Protein AF-A0A0G1ECP3-F1 (afdb_monomer)

Solvent-accessible surface area (backbone atoms only — not comparable to full-atom values): 27619 Å² total; per-residue (Å²): 133,79,74,69,61,56,57,55,52,53,52,50,50,53,50,51,55,64,58,60,72,73,67,84,73,72,48,69,74,70,59,78,80,74,74,51,58,42,40,54,83,75,67,46,62,93,82,59,77,76,83,78,71,95,60,102,72,88,85,61,36,39,52,65,46,64,81,80,76,75,102,64,60,33,37,29,46,18,70,40,50,60,90,58,44,34,32,48,34,27,2,63,62,34,63,26,44,37,37,25,29,86,49,4,20,53,21,45,73,93,49,89,55,92,64,95,12,55,30,35,26,0,19,58,51,3,36,8,37,40,40,24,29,38,69,3,29,36,15,41,35,35,22,45,27,25,2,29,47,65,95,87,59,95,42,55,9,32,10,40,38,40,25,28,64,56,1,36,42,34,43,18,57,37,57,26,34,25,2,65,50,17,43,7,40,38,40,31,38,35,11,38,41,40,36,63,37,47,55,84,45,69,27,92,41,14,36,40,38,35,33,44,75,24,43,40,37,33,45,38,91,42,58,70,61,52,51,53,34,38,76,70,63,30,44,34,45,86,42,93,57,23,47,76,44,79,45,76,39,81,92,79,38,29,21,36,42,28,28,44,61,70,60,92,70,71,56,100,62,20,63,68,67,50,76,50,73,54,73,62,21,49,50,39,40,51,49,40,74,71,62,36,87,45,92,86,45,92,85,34,40,69,57,41,63,58,50,62,63,51,53,78,59,78,49,69,37,50,29,65,38,83,73,88,51,67,69,58,52,48,51,51,53,50,50,48,54,45,61,76,72,56,77,82,39,34,29,35,37,41,28,12,38,63,52,48,58,52,37,69,68,56,47,50,74,75,38,51,92,45,41,59,43,79,58,27,36,73,75,35,31,38,12,36,50,39,28,44,50,78,71,44,74,56,62,96,57,71,29,42,34,35,38,37,42,63,32,68,35,40,61,62,44,66,92,95,58,85,58,56,37,64,47,43,12,50,9,52,43,45,44,51,43,54,46,43,73,73,31,76,79,35,28,36,39,39,41,44,39,68,67,41,50,50,52,86,46,72,58,35,54,38,32,49,49,14,32,58,57,33,41,71,74,40,71,80,79,47,29,34,65,46,79,63,56,72,80,62,36,47,100,84,56,32,44,45,55,87,28,19,68,79,24,64,44,56,40,62,61,29,43,44,54,52,52,62,70,46,41,67,57,51,35,53,70,70,74,98

Mean predicted aligned error: 19.47 Å

pLDDT: mean 76.32, std 21.5, range [23.5, 98.88]

Foldseek 3Di:
DPPPVVVVVVVCVVVVVVVVVPDLPAPADDQQVNPLEDACPRNNPPPDDPDDDDDPDDDAHEHAFDDPDDDDAREFQYEDELVRQQEYAFFALEHHEHEQDNQGERYDAPDDNPDDYEYHFFEQQTHGEYEFEANGEYHEYAEYEAQHYDPPDQGATGGEYEFYHAGEYEYHAAEYEAQQRYAGEYEYYLYEYEYEYHHYYAHPNAAYEAFANYKYKYAAPCVVVVVVCVVVVRYDYPDPQWDWDWDQDPVRRIIIIHRHGPCPDADPQPQVSRNDNDVVSVVSVVVCVVVFDDLVDPCRDPLCVLLVVLPQPPDQLRDADADPDPVRVVVLVVLQVCLVPDDAQAEEEAEEPQQVVQPPVLCCVQPVVRNYYGNYYHLDGLNPSLNSLVVDSCPPHAYLEYEYAYHLCQLVDPPPHHDALLSSLSSLSNSVVSCCVRHVNYAYEYEQHEFFDFADDPSRVSSNSSLVSNQVSAPVPRYHYDYLNVLQADPRRGGDCVQVVRRHHGDNVVSNSVSVVCRVVCCVSSPD

Nearest PDB structures (foldseek):
  3dt9-assembly1_A  TM=9.115E-01  e=1.551E-16  Bos taurus
  1wab-assembly1_A  TM=9.127E-01  e=2.009E-16  Bos taurus
  1bwq-assembly1_A-2  TM=9.130E-01  e=4.365E-16  Bos taurus
  1bwr-assembly1_A-2  TM=9.090E-01  e=8.553E-16  Bos taurus
  1vyh-assembly1_A  TM=8.975E-01  e=3.835E-15  Homo sapiens

Radius of gyration: 34.39 Å; Cα contacts (8 Å, |Δi|>4): 1183; chains: 1; bounding box: 50×47×122 Å

Secondary structure (DSSP, 8-state):
--SSHHHHHHHHHHHHHHHHTT----EEPPPTTSSSEE-TTTT--TTS-------SS---EEEEE--SSSSPPEEE-SEE-TTT---EEESSSSEEEEEE-TT-EES-TTS---S--EEEES-TT-EEEEEEETT-EE---SEEEES---TT-----EEEEEEETT-EEEE-SS-EEESSSSEEEEEEES-EEEE-SS-EEE-TTEEEEEPTT-EEEEEB--HHHHHHHHHTTSEEES-SSEEEEEEEETTTTEEEEEEEE--SS--TT-TT-SS--SHHHHHHHHHHHTT---SS-TT--HHHHHHHHS-TTSSGGGS------HHHHHHHHHHHHHHTT-S---EEEEESHHHHT--HHHHHHHHGGG-EEEEE-TT--HHHHHHHIIIIITTT---SEEEEE--HHHHSPSTT----HHHHHHHHHHHHHHHHHH-TT-EEEEEPPPP-SSS--HHHHHHHHHHHHHGGG--SSSEEEE--GGGTB-TTSPBPTTT-TTSSS--HHHHHHHHHHHHHHHHHHHT-

Structure (mmCIF, N/CA/C/O backbone):
data_AF-A0A0G1ECP3-F1
#
_entry.id   AF-A0A0G1ECP3-F1
#
loop_
_atom_site.group_PDB
_atom_site.id
_atom_site.type_symbol
_atom_site.label_atom_id
_atom_site.label_alt_id
_atom_site.label_comp_id
_atom_site.label_asym_id
_atom_site.label_entity_id
_atom_site.label_seq_id
_atom_site.pdbx_PDB_ins_code
_atom_site.Cartn_x
_atom_site.Cartn_y
_atom_site.Cartn_z
_atom_site.occupancy
_atom_site.B_iso_or_equiv
_atom_site.auth_seq_id
_atom_site.auth_comp_id
_atom_site.auth_asym_id
_atom_site.auth_atom_id
_atom_site.pdbx_PDB_model_num
ATOM 1 N N . MET A 1 1 ? 26.517 -30.251 85.532 1.00 48.03 1 MET A N 1
ATOM 2 C CA . MET A 1 1 ? 27.122 -30.048 84.194 1.00 48.03 1 MET A CA 1
ATOM 3 C C . MET A 1 1 ? 26.140 -29.618 83.089 1.00 48.03 1 MET A C 1
ATOM 5 O O . MET A 1 1 ? 26.610 -29.327 82.005 1.00 48.03 1 MET A O 1
ATOM 9 N N . CYS A 1 2 ? 24.826 -29.457 83.334 1.00 38.34 2 CYS A N 1
ATOM 10 C CA . CYS A 1 2 ? 23.851 -29.114 82.273 1.00 38.34 2 CYS A CA 1
ATOM 11 C C . CYS A 1 2 ? 23.411 -27.627 82.196 1.00 38.34 2 CYS A C 1
ATOM 13 O O . CYS A 1 2 ? 22.620 -27.275 81.336 1.00 38.34 2 CYS A O 1
ATOM 15 N N . LYS A 1 3 ? 23.910 -26.727 83.065 1.00 37.00 3 LYS A N 1
ATOM 16 C CA . LYS A 1 3 ? 23.491 -25.301 83.083 1.00 37.00 3 LYS A CA 1
ATOM 17 C C . LYS A 1 3 ? 24.495 -24.296 82.492 1.00 37.00 3 LYS A C 1
ATOM 19 O O . LYS A 1 3 ? 24.108 -23.167 82.229 1.00 37.00 3 LYS A O 1
ATOM 24 N N . LYS A 1 4 ? 25.754 -24.682 82.236 1.00 35.72 4 LYS A N 1
ATOM 25 C CA . LYS A 1 4 ? 26.746 -23.800 81.575 1.00 35.72 4 LYS A CA 1
ATOM 26 C C . LYS A 1 4 ? 26.757 -23.925 80.044 1.00 35.72 4 LYS A C 1
ATOM 28 O O . LYS A 1 4 ? 27.190 -22.996 79.377 1.00 35.72 4 LYS A O 1
ATOM 33 N N . THR A 1 5 ? 26.213 -25.008 79.488 1.00 40.56 5 THR A N 1
ATOM 34 C CA . THR A 1 5 ? 26.180 -25.252 78.034 1.00 40.56 5 THR A CA 1
ATOM 35 C C . THR A 1 5 ? 25.040 -24.501 77.328 1.00 40.56 5 THR A C 1
ATOM 37 O O . THR A 1 5 ? 25.206 -24.078 76.191 1.00 40.56 5 THR A O 1
ATOM 40 N N . MET A 1 6 ? 23.919 -24.233 78.015 1.00 37.25 6 MET A N 1
ATOM 41 C CA . MET A 1 6 ? 22.784 -23.489 77.435 1.00 37.25 6 MET A CA 1
ATOM 42 C C . MET A 1 6 ? 23.042 -21.983 77.273 1.00 37.25 6 MET A C 1
ATOM 44 O O . MET A 1 6 ? 22.552 -21.390 76.318 1.00 37.25 6 MET A O 1
ATOM 48 N N . LEU A 1 7 ? 23.824 -21.350 78.158 1.00 39.03 7 LEU A N 1
ATOM 49 C CA . LEU A 1 7 ? 24.053 -19.900 78.074 1.00 39.03 7 LEU A CA 1
ATOM 50 C C . LEU A 1 7 ? 25.027 -19.524 76.942 1.00 39.03 7 LEU A C 1
ATOM 52 O O . LEU A 1 7 ? 24.858 -18.487 76.309 1.00 39.03 7 LEU A O 1
ATOM 56 N N . VAL A 1 8 ? 26.012 -20.385 76.657 1.00 44.44 8 VAL A N 1
ATOM 57 C CA . VAL A 1 8 ? 26.975 -20.178 75.561 1.00 44.44 8 VAL A CA 1
ATOM 58 C C . VAL A 1 8 ? 26.318 -20.435 74.201 1.00 44.44 8 VAL A C 1
ATOM 60 O O . VAL A 1 8 ? 26.568 -19.681 73.267 1.00 44.44 8 VAL A O 1
ATOM 63 N N . MET A 1 9 ? 25.407 -21.411 74.094 1.00 39.50 9 MET A N 1
ATOM 64 C CA . MET A 1 9 ? 24.638 -21.615 72.860 1.00 39.50 9 MET A CA 1
ATOM 65 C C . MET A 1 9 ? 23.650 -20.475 72.586 1.00 39.50 9 MET A C 1
ATOM 67 O O . MET A 1 9 ? 23.574 -20.030 71.447 1.00 39.50 9 MET A O 1
ATOM 71 N N . CYS A 1 10 ? 22.964 -19.922 73.594 1.00 36.03 10 CYS A N 1
ATOM 72 C CA . CYS A 1 10 ? 22.077 -18.775 73.363 1.00 36.03 10 CYS A CA 1
ATOM 73 C C . CYS A 1 10 ? 22.840 -17.495 72.983 1.00 36.03 10 CYS A C 1
ATOM 75 O O . CYS A 1 10 ? 22.370 -16.761 72.120 1.00 36.03 10 CYS A O 1
ATOM 77 N N . LEU A 1 11 ? 24.023 -17.230 73.557 1.00 37.81 11 LEU A N 1
ATOM 78 C CA . LEU A 1 11 ? 24.812 -16.050 73.179 1.00 37.81 11 LEU A CA 1
ATOM 79 C C . LEU A 1 11 ? 25.410 -16.186 71.768 1.00 37.81 11 LEU A C 1
ATOM 81 O O . LEU A 1 11 ? 25.411 -15.214 71.023 1.00 37.81 11 LEU A O 1
ATOM 85 N N . VAL A 1 12 ? 25.861 -17.386 71.374 1.00 43.19 12 VAL A N 1
ATOM 86 C CA . VAL A 1 12 ? 26.369 -17.663 70.015 1.00 43.19 12 VAL A CA 1
ATOM 87 C C . VAL A 1 12 ? 25.242 -17.632 68.984 1.00 43.19 12 VAL A C 1
ATOM 89 O O . VAL A 1 12 ? 25.442 -17.094 67.902 1.00 43.19 12 VAL A O 1
ATOM 92 N N . VAL A 1 13 ? 24.042 -18.117 69.316 1.00 39.56 13 VAL A N 1
ATOM 93 C CA . VAL A 1 13 ? 22.876 -18.019 68.426 1.00 39.56 13 VAL A CA 1
ATOM 94 C C . VAL A 1 13 ? 22.438 -16.560 68.270 1.00 39.56 13 VAL A C 1
ATOM 96 O O . VAL A 1 13 ? 22.272 -16.117 67.139 1.00 39.56 13 VAL A O 1
ATOM 99 N N . VAL A 1 14 ? 22.373 -15.773 69.351 1.00 37.38 14 VAL A N 1
ATOM 100 C CA . VAL A 1 14 ? 21.998 -14.347 69.282 1.00 37.38 14 VAL A CA 1
ATOM 101 C C . VAL A 1 14 ? 23.071 -13.493 68.588 1.00 37.38 14 VAL A C 1
ATOM 103 O O . VAL A 1 14 ? 22.713 -12.634 67.789 1.00 37.38 14 VAL A O 1
ATOM 106 N N . LEU A 1 15 ? 24.372 -13.755 68.782 1.00 34.72 15 LEU A N 1
ATOM 107 C CA . LEU A 1 15 ? 25.438 -13.094 68.008 1.00 34.72 15 LEU A CA 1
ATOM 108 C C . LEU A 1 15 ? 25.493 -13.569 66.548 1.00 34.72 15 LEU A C 1
ATOM 110 O O . LEU A 1 15 ? 25.754 -12.754 65.672 1.00 34.72 15 LEU A O 1
ATOM 114 N N . SER A 1 16 ? 25.183 -14.838 66.252 1.00 34.75 16 SER A N 1
ATOM 115 C CA . SER A 1 16 ? 25.083 -15.328 64.867 1.00 34.75 16 SER A CA 1
ATOM 116 C C . SER A 1 16 ? 23.862 -14.767 64.136 1.00 34.75 16 SER A C 1
ATOM 118 O O . SER A 1 16 ? 23.936 -14.522 62.939 1.00 34.75 16 SER A O 1
ATOM 120 N N . MET A 1 17 ? 22.764 -14.496 64.849 1.00 30.45 17 MET A N 1
ATOM 121 C CA . MET A 1 17 ? 21.578 -13.829 64.307 1.00 30.45 17 MET A CA 1
ATOM 122 C C . MET A 1 17 ? 21.799 -12.316 64.159 1.00 30.45 17 MET A C 1
ATOM 124 O O . MET A 1 17 ? 21.367 -11.739 63.167 1.00 30.45 17 MET A O 1
ATOM 128 N N . ALA A 1 18 ? 22.542 -11.681 65.074 1.00 29.11 18 ALA A N 1
ATOM 129 C CA . ALA A 1 18 ? 22.909 -10.266 64.973 1.00 29.11 18 ALA A CA 1
ATOM 130 C C . ALA A 1 18 ? 24.008 -9.989 63.924 1.00 29.11 18 ALA A C 1
ATOM 132 O O . ALA A 1 18 ? 24.033 -8.903 63.355 1.00 29.11 18 ALA A O 1
ATOM 133 N N . MET A 1 19 ? 24.883 -10.960 63.621 1.00 29.36 19 MET A N 1
ATOM 134 C CA . MET A 1 19 ? 25.907 -10.855 62.564 1.00 29.36 19 MET A CA 1
ATOM 135 C C . MET A 1 19 ? 25.455 -11.403 61.199 1.00 29.36 19 MET A C 1
ATOM 137 O O . MET A 1 19 ? 26.071 -11.083 60.189 1.00 29.36 19 MET A O 1
ATOM 141 N N . LYS A 1 20 ? 24.367 -12.185 61.118 1.00 27.64 20 LYS A N 1
ATOM 142 C CA . LYS A 1 20 ? 23.758 -12.580 59.829 1.00 27.64 20 LYS A CA 1
ATOM 143 C C . LYS A 1 20 ? 22.797 -11.539 59.253 1.00 27.64 20 LYS A C 1
ATOM 145 O O . LYS A 1 20 ? 22.443 -11.629 58.085 1.00 27.64 20 LYS A O 1
ATOM 150 N N . ALA A 1 21 ? 22.439 -10.517 60.026 1.00 26.67 21 ALA A N 1
ATOM 151 C CA . ALA A 1 21 ? 21.704 -9.359 59.525 1.00 26.67 21 ALA A CA 1
ATOM 152 C C . ALA A 1 21 ? 22.582 -8.364 58.730 1.00 26.67 21 ALA A C 1
ATOM 154 O O . ALA A 1 21 ? 22.066 -7.350 58.271 1.00 26.67 21 ALA A O 1
ATOM 155 N N . SER A 1 22 ? 23.888 -8.617 58.552 1.00 27.53 22 SER A N 1
ATOM 156 C CA . SER A 1 22 ? 24.809 -7.642 57.943 1.00 27.53 22 SER A CA 1
ATOM 157 C C . SER A 1 22 ? 25.403 -8.031 56.586 1.00 27.53 22 SER A C 1
ATOM 159 O O . SER A 1 22 ? 26.371 -7.406 56.164 1.00 27.53 22 SER A O 1
ATOM 161 N N . ALA A 1 23 ? 24.857 -9.022 55.876 1.00 29.08 23 ALA A N 1
ATOM 162 C CA . ALA A 1 23 ? 25.291 -9.315 54.506 1.00 29.08 23 ALA A CA 1
ATOM 163 C C . ALA A 1 23 ? 24.188 -9.991 53.674 1.00 29.08 23 ALA A C 1
ATOM 165 O O . ALA A 1 23 ? 24.367 -11.094 53.168 1.00 29.08 23 ALA A O 1
ATOM 166 N N . ILE A 1 24 ? 23.039 -9.326 53.507 1.00 28.61 24 ILE A N 1
ATOM 167 C CA . ILE A 1 24 ? 22.200 -9.585 52.329 1.00 28.61 24 ILE A CA 1
ATOM 168 C C . ILE A 1 24 ? 22.943 -8.928 51.166 1.00 28.61 24 ILE A C 1
ATOM 170 O O . ILE A 1 24 ? 22.786 -7.739 50.899 1.00 28.61 24 ILE A O 1
ATOM 17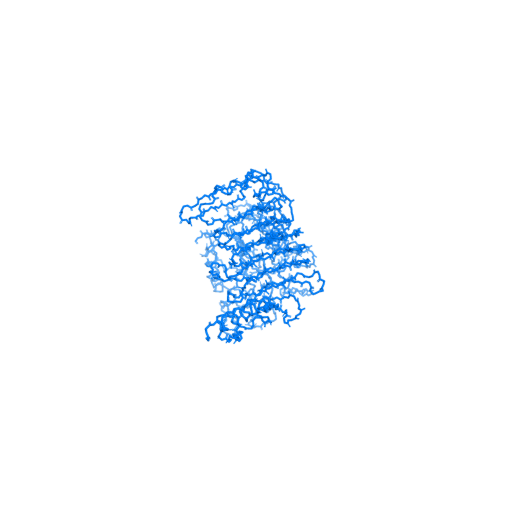4 N N . GLY A 1 25 ? 23.860 -9.674 50.553 1.00 27.41 25 GLY A N 1
ATOM 175 C CA . GLY A 1 25 ? 24.502 -9.249 49.320 1.00 27.41 25 GLY A CA 1
ATOM 176 C C . GLY A 1 25 ? 23.459 -9.257 48.210 1.00 27.41 25 GLY A C 1
ATOM 177 O O . GLY A 1 25 ? 23.246 -10.291 47.587 1.00 27.41 25 GLY A O 1
ATOM 178 N N . CYS A 1 26 ? 22.788 -8.125 47.981 1.00 30.33 26 CYS A N 1
ATOM 179 C CA . CYS A 1 26 ? 22.152 -7.875 46.693 1.00 30.33 26 CYS A CA 1
ATOM 180 C C . CYS A 1 26 ? 23.258 -7.944 45.639 1.00 30.33 26 CYS A C 1
ATOM 182 O O . CYS A 1 26 ? 24.190 -7.135 45.669 1.00 30.33 26 CYS A O 1
ATOM 184 N N . TRP A 1 27 ? 23.184 -8.918 44.737 1.00 32.00 27 TRP A N 1
ATOM 185 C CA . TRP A 1 27 ? 24.049 -8.935 43.567 1.00 32.00 27 TRP A CA 1
ATOM 186 C C . TRP A 1 27 ? 23.529 -7.862 42.613 1.00 32.00 27 TRP A C 1
ATOM 188 O O . TRP A 1 27 ? 22.550 -8.068 41.903 1.00 32.00 27 TRP A O 1
ATOM 198 N N . TRP A 1 28 ? 24.144 -6.681 42.665 1.00 37.69 28 TRP A N 1
ATOM 199 C CA . TRP A 1 28 ? 23.960 -5.648 41.654 1.00 37.69 28 TRP A CA 1
ATOM 200 C C . TRP A 1 28 ? 24.704 -6.119 40.410 1.00 37.69 28 TRP A C 1
ATOM 202 O O . TRP A 1 28 ? 25.935 -6.177 40.414 1.00 37.69 28 TRP A O 1
ATOM 212 N N . PHE A 1 29 ? 23.980 -6.496 39.362 1.00 41.34 29 PHE A N 1
ATOM 213 C CA . PHE A 1 29 ? 24.621 -6.771 38.085 1.00 41.34 29 PHE A CA 1
ATOM 214 C C . PHE A 1 29 ? 25.027 -5.434 37.463 1.00 41.34 29 PHE A C 1
ATOM 216 O O . PHE A 1 29 ? 24.197 -4.566 37.200 1.00 41.34 29 PHE A O 1
ATOM 223 N N . THR A 1 30 ? 26.326 -5.252 37.260 1.00 44.16 30 THR A N 1
ATOM 224 C CA . THR A 1 30 ? 26.862 -4.174 36.432 1.00 44.16 30 THR A CA 1
ATOM 225 C C . THR A 1 30 ? 26.739 -4.601 34.976 1.00 44.16 30 THR A C 1
ATOM 227 O O . THR A 1 30 ? 27.222 -5.680 34.635 1.00 44.16 30 THR A O 1
ATOM 230 N N . ASN A 1 31 ? 26.110 -3.776 34.135 1.00 49.12 31 ASN A N 1
ATOM 231 C CA . ASN A 1 31 ? 26.060 -3.994 32.689 1.00 49.12 31 ASN A CA 1
ATOM 232 C C . ASN A 1 31 ? 27.484 -4.280 32.170 1.00 49.12 31 ASN A C 1
ATOM 234 O O . ASN A 1 31 ? 28.387 -3.462 32.362 1.00 49.12 31 ASN A O 1
ATOM 238 N N . ALA A 1 32 ? 27.676 -5.447 31.549 1.00 45.53 32 ALA A N 1
ATOM 239 C CA . ALA A 1 32 ? 28.990 -5.930 31.131 1.00 45.53 32 ALA A CA 1
ATOM 240 C C . ALA A 1 32 ? 29.595 -5.085 29.994 1.00 45.53 32 ALA A C 1
ATOM 242 O O . ALA A 1 32 ? 30.818 -4.995 29.880 1.00 45.53 32 ALA A O 1
ATOM 243 N N . GLY A 1 33 ? 28.747 -4.442 29.185 1.00 47.59 33 GLY A N 1
ATOM 244 C CA . GLY A 1 33 ? 29.122 -3.510 28.120 1.00 47.59 33 GLY A CA 1
ATOM 245 C C . GLY A 1 33 ? 29.293 -2.053 28.568 1.00 47.59 33 GLY A C 1
ATOM 246 O O . GLY A 1 33 ? 29.867 -1.256 27.830 1.00 47.59 33 GLY A O 1
ATOM 247 N N . GLY A 1 34 ? 28.827 -1.684 29.767 1.00 54.47 34 GLY A N 1
ATOM 248 C CA . GLY A 1 34 ? 28.850 -0.306 30.273 1.00 54.47 34 GLY A CA 1
ATOM 249 C C . GLY A 1 34 ? 27.957 0.681 29.502 1.00 54.47 34 GLY A C 1
ATOM 250 O O . GLY A 1 34 ? 28.054 1.884 29.733 1.00 54.47 34 GLY A O 1
ATOM 251 N N . ASP A 1 35 ? 27.095 0.193 28.606 1.00 59.12 35 ASP A N 1
ATOM 252 C CA . ASP A 1 35 ? 26.289 0.980 27.658 1.00 59.12 35 ASP A CA 1
ATOM 253 C C . ASP A 1 35 ? 24.825 1.175 28.091 1.00 59.12 35 ASP A C 1
ATOM 255 O O . ASP A 1 35 ? 24.022 1.729 27.347 1.00 59.12 35 ASP A O 1
ATOM 259 N N . GLN A 1 36 ? 24.476 0.716 29.296 1.00 63.66 36 GLN A N 1
ATOM 260 C CA . GLN A 1 36 ? 23.121 0.746 29.861 1.00 63.66 36 GLN A CA 1
ATOM 261 C C . GLN A 1 36 ? 22.063 -0.047 29.058 1.00 63.66 36 GLN A C 1
ATOM 263 O O . GLN A 1 36 ? 20.878 0.034 29.377 1.00 63.66 36 GLN A O 1
ATOM 268 N N . ARG A 1 37 ? 22.472 -0.893 28.100 1.00 68.44 37 ARG A N 1
ATOM 269 C CA . ARG A 1 37 ? 21.604 -1.809 27.348 1.00 68.44 37 ARG A CA 1
ATOM 270 C C . ARG A 1 37 ? 21.774 -3.268 27.776 1.00 68.44 37 ARG A C 1
ATOM 272 O O . ARG A 1 37 ? 22.887 -3.755 27.939 1.00 68.44 37 ARG A O 1
ATOM 279 N N . TRP A 1 38 ? 20.663 -3.981 27.935 1.00 66.25 38 TRP A N 1
ATOM 280 C CA . TRP A 1 38 ? 20.609 -5.373 28.384 1.00 66.25 38 TRP A CA 1
ATOM 281 C C . TRP A 1 38 ? 20.080 -6.294 27.282 1.00 66.25 38 TRP A C 1
ATOM 283 O O . TRP A 1 38 ? 18.915 -6.694 27.309 1.00 66.25 38 TRP A O 1
ATOM 293 N N . ASP A 1 39 ? 20.961 -6.651 26.342 1.00 66.69 39 ASP A N 1
ATOM 294 C CA . ASP A 1 39 ? 20.672 -7.592 25.253 1.00 66.69 39 ASP A CA 1
ATOM 295 C C . ASP A 1 39 ? 21.109 -9.045 25.555 1.00 66.69 39 ASP A C 1
ATOM 297 O O . ASP A 1 39 ? 21.894 -9.320 26.470 1.00 66.69 39 ASP A O 1
ATOM 301 N N . ASN A 1 40 ? 20.608 -9.993 24.754 1.00 56.41 40 ASN A N 1
ATOM 302 C CA . ASN A 1 40 ? 20.911 -11.428 24.868 1.00 56.41 40 ASN A CA 1
ATOM 303 C C . ASN A 1 40 ? 22.360 -11.809 24.489 1.00 56.41 40 ASN A C 1
ATOM 305 O O . ASN A 1 40 ? 22.769 -12.940 24.736 1.00 56.41 40 ASN A O 1
ATOM 309 N N . LEU A 1 41 ? 23.116 -10.931 23.825 1.00 51.91 41 LEU A N 1
ATOM 310 C CA . LEU A 1 41 ? 24.423 -11.253 23.236 1.00 51.91 41 LEU A CA 1
ATOM 311 C C . LEU A 1 41 ? 25.584 -10.905 24.171 1.00 51.91 41 LEU A C 1
ATOM 313 O O . LEU A 1 41 ? 26.605 -11.591 24.154 1.00 51.91 41 LEU A O 1
ATOM 317 N N . VAL A 1 42 ? 25.431 -9.851 24.971 1.00 52.75 42 VAL A N 1
ATOM 318 C CA . VAL A 1 42 ? 26.504 -9.271 25.787 1.00 52.75 42 VAL A CA 1
ATOM 319 C C . VAL A 1 42 ? 26.283 -9.521 27.276 1.00 52.75 42 VAL A C 1
ATOM 321 O O . VAL A 1 42 ? 27.244 -9.783 27.996 1.00 52.75 42 VAL A O 1
ATOM 324 N N . ASN A 1 43 ? 25.033 -9.481 27.747 1.00 50.75 43 ASN A N 1
ATOM 325 C CA . ASN A 1 43 ? 24.736 -9.550 29.183 1.00 50.75 43 ASN A CA 1
ATOM 326 C C . ASN A 1 43 ? 24.194 -10.911 29.645 1.00 50.75 43 ASN A C 1
ATOM 328 O O . ASN A 1 43 ? 24.250 -11.209 30.836 1.00 50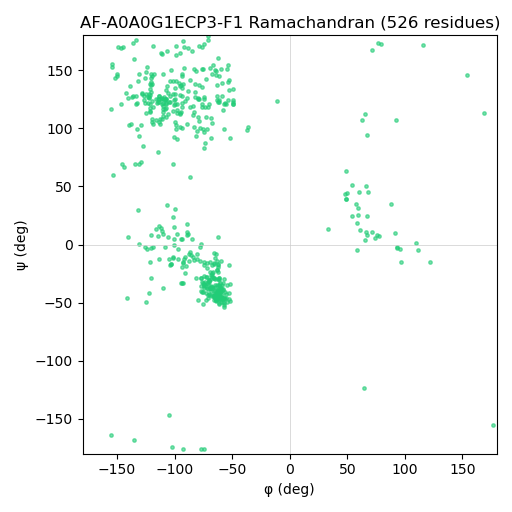.75 43 ASN A O 1
ATOM 332 N N . TRP A 1 44 ? 23.711 -11.752 28.723 1.00 54.31 44 TRP A N 1
ATOM 333 C CA . TRP A 1 44 ? 22.998 -12.993 29.049 1.00 54.31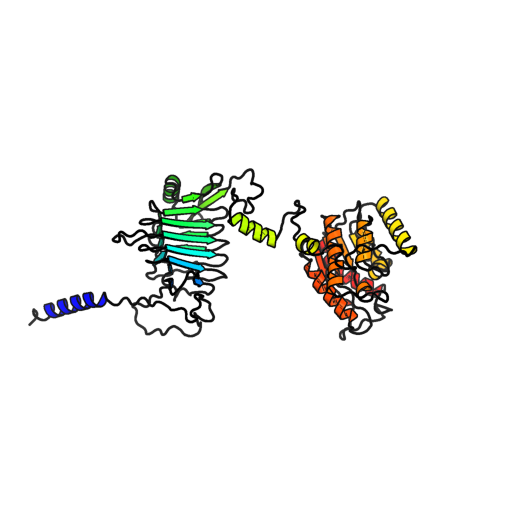 44 TRP A CA 1
ATOM 334 C C . TRP A 1 44 ? 23.494 -14.174 28.195 1.00 54.31 44 TRP A C 1
ATOM 336 O O . TRP A 1 44 ? 22.797 -14.671 27.312 1.00 54.31 44 TRP A O 1
ATOM 346 N N . VAL A 1 45 ? 24.732 -14.632 28.428 1.00 44.25 45 VAL A N 1
ATOM 347 C CA . VAL A 1 45 ? 25.310 -15.780 27.703 1.00 44.25 45 VAL A CA 1
ATOM 348 C C . VAL A 1 45 ? 24.573 -17.072 28.084 1.00 44.25 45 VAL A C 1
ATOM 350 O O . VAL A 1 45 ? 24.793 -17.648 29.143 1.00 44.25 45 VAL A O 1
ATOM 353 N N . SER A 1 46 ? 23.720 -17.548 27.178 1.00 42.66 46 SER A N 1
ATOM 354 C CA . SER A 1 46 ? 22.826 -18.715 27.326 1.00 42.66 46 SER A CA 1
ATOM 355 C C . SER A 1 46 ? 23.481 -20.096 27.553 1.00 42.66 46 SER A C 1
ATOM 357 O O . SER A 1 46 ? 22.774 -21.104 27.556 1.00 42.66 46 SER A O 1
ATOM 359 N N . THR A 1 47 ? 24.802 -20.196 27.742 1.00 33.84 47 THR A N 1
ATOM 360 C CA . THR A 1 47 ? 25.515 -21.491 27.839 1.00 33.84 47 THR A CA 1
ATOM 361 C C . THR A 1 47 ? 26.364 -21.689 29.090 1.00 33.84 47 THR A C 1
ATOM 363 O O . THR A 1 47 ? 26.911 -22.776 29.270 1.00 33.84 47 THR A O 1
ATOM 366 N N . GLU A 1 48 ? 26.451 -20.706 29.982 1.00 31.70 48 GLU A N 1
ATOM 367 C CA . GLU A 1 48 ? 26.977 -20.929 31.328 1.00 31.70 48 GLU A CA 1
ATOM 368 C C . GLU A 1 48 ? 25.830 -20.753 32.314 1.00 31.70 48 GLU A C 1
ATOM 370 O O . GLU A 1 48 ? 25.366 -19.641 32.550 1.00 31.70 48 GLU A O 1
ATOM 375 N N . SER A 1 49 ? 25.357 -21.856 32.906 1.00 29.80 49 SER A N 1
ATOM 376 C CA . SER A 1 49 ? 24.634 -21.754 34.171 1.00 29.80 49 SER A CA 1
ATOM 377 C C . SER A 1 49 ? 25.487 -20.881 35.097 1.00 29.80 49 SER A C 1
ATOM 379 O O . SER A 1 49 ? 26.645 -21.251 35.329 1.00 29.80 49 SER A O 1
ATOM 381 N N . PRO A 1 50 ? 24.980 -19.753 35.629 1.00 29.33 50 PRO A N 1
ATOM 382 C CA . PRO A 1 50 ? 25.726 -19.001 36.624 1.00 29.33 50 PRO A CA 1
ATOM 383 C C . PRO A 1 50 ? 26.018 -19.985 37.751 1.00 29.33 50 PRO A C 1
ATOM 385 O O . PRO A 1 50 ? 25.090 -20.629 38.234 1.00 29.33 50 PRO A O 1
ATOM 388 N N . ILE A 1 51 ? 27.302 -20.192 38.055 1.00 27.73 51 ILE A N 1
ATOM 389 C CA . ILE A 1 51 ? 27.828 -21.277 38.894 1.00 27.73 51 ILE A CA 1
ATOM 390 C C . ILE A 1 51 ? 26.875 -21.571 40.060 1.00 27.73 51 ILE A C 1
ATOM 392 O O . ILE A 1 51 ? 26.881 -20.901 41.091 1.00 27.73 51 ILE A O 1
ATOM 396 N N . THR A 1 52 ? 26.045 -22.599 39.889 1.00 28.28 52 THR A N 1
ATOM 397 C CA . THR A 1 52 ? 25.223 -23.149 40.955 1.00 28.28 52 THR A CA 1
ATOM 398 C C . THR A 1 52 ? 26.157 -23.962 41.836 1.00 28.28 52 THR A C 1
ATOM 400 O O . THR A 1 52 ? 26.491 -25.101 41.502 1.00 28.28 52 THR A O 1
ATOM 403 N N . LEU A 1 53 ? 26.598 -23.402 42.961 1.00 23.50 53 LEU A N 1
ATOM 404 C CA . LEU A 1 53 ? 26.964 -24.244 44.095 1.00 23.50 53 LEU A CA 1
ATOM 405 C C . LEU A 1 53 ? 25.676 -24.601 44.849 1.00 23.50 53 LEU A C 1
ATOM 407 O O . LEU A 1 53 ? 24.856 -23.720 45.110 1.00 23.50 53 LEU A O 1
ATOM 411 N N . PRO A 1 54 ? 25.451 -25.885 45.174 1.00 27.30 54 PRO A N 1
ATOM 412 C CA . PRO A 1 54 ? 24.195 -26.332 45.738 1.00 27.30 54 PRO A CA 1
ATOM 413 C C . PRO A 1 54 ? 24.149 -25.972 47.222 1.00 27.30 54 PRO A C 1
ATOM 415 O O . PRO A 1 54 ? 24.681 -26.681 48.072 1.00 27.30 54 PRO A O 1
ATOM 418 N N . SER A 1 55 ? 23.450 -24.897 47.551 1.00 25.64 55 SER A N 1
ATOM 419 C CA . SER A 1 55 ? 22.773 -24.799 48.837 1.00 25.64 55 SER A CA 1
ATOM 420 C C . SER A 1 55 ? 21.503 -23.993 48.647 1.00 25.64 55 SER A C 1
ATOM 422 O O . SER A 1 55 ? 21.550 -22.846 48.212 1.00 25.64 55 SER A O 1
ATOM 424 N N . TYR A 1 56 ? 20.372 -24.621 48.960 1.00 28.92 56 TYR A N 1
ATOM 425 C CA . TYR A 1 56 ? 19.114 -23.947 49.245 1.00 28.92 56 TYR A CA 1
ATOM 426 C C . TYR A 1 56 ? 19.377 -22.872 50.308 1.00 28.92 56 TYR A C 1
ATOM 428 O O . TYR A 1 56 ? 19.410 -23.207 51.483 1.00 28.92 56 TYR A O 1
ATOM 436 N N . GLU A 1 57 ? 19.683 -21.644 49.883 1.00 30.97 57 GLU A N 1
ATOM 437 C CA . GLU A 1 57 ? 19.528 -20.362 50.584 1.00 30.97 57 GLU A CA 1
ATOM 438 C C . GLU A 1 57 ? 20.271 -19.251 49.803 1.00 30.97 57 GLU A C 1
ATOM 440 O O . GLU A 1 57 ? 21.495 -19.211 49.736 1.00 30.97 57 GLU A O 1
ATOM 445 N N . THR A 1 58 ? 19.495 -18.306 49.255 1.00 36.06 58 THR A N 1
ATOM 446 C CA . THR A 1 58 ? 19.880 -16.936 48.842 1.00 36.06 58 THR A CA 1
ATOM 447 C C . THR A 1 58 ? 20.847 -16.758 47.654 1.00 36.06 58 THR A C 1
ATOM 449 O O . THR A 1 58 ? 22.063 -16.671 47.800 1.00 36.06 58 THR A O 1
ATOM 452 N N . SER A 1 59 ? 20.289 -16.564 46.455 1.00 30.89 59 SER A N 1
ATOM 453 C CA . SER A 1 59 ? 20.970 -15.951 45.298 1.00 30.89 59 SER A CA 1
ATOM 454 C C . SER A 1 59 ? 19.958 -15.106 44.516 1.00 30.89 59 SER A C 1
ATOM 456 O O . SER A 1 59 ? 19.538 -15.476 43.428 1.00 30.89 59 SER A O 1
ATOM 458 N N . ALA A 1 60 ? 19.473 -14.019 45.121 1.00 33.50 60 ALA A N 1
ATOM 459 C CA . ALA A 1 60 ? 18.499 -13.140 44.478 1.00 33.50 60 ALA A CA 1
ATOM 460 C C . ALA A 1 60 ? 19.197 -12.209 43.472 1.00 33.50 60 ALA A C 1
ATOM 462 O O . ALA A 1 60 ? 20.136 -11.493 43.835 1.00 33.50 60 ALA A O 1
ATOM 463 N N . VAL A 1 61 ? 18.732 -12.218 42.223 1.00 38.41 61 VAL A N 1
ATOM 464 C CA . VAL A 1 61 ? 19.211 -11.349 41.139 1.00 38.41 61 VAL A CA 1
ATOM 465 C C . VAL A 1 61 ? 18.301 -10.122 41.034 1.00 38.41 61 VAL A C 1
ATOM 467 O O . VAL A 1 61 ? 17.203 -10.184 40.489 1.00 38.41 61 VAL A O 1
ATOM 470 N N . TYR A 1 62 ? 18.753 -8.994 41.579 1.00 44.41 62 TYR A N 1
ATOM 471 C CA . TYR A 1 62 ? 18.018 -7.730 41.519 1.00 44.41 62 TYR A CA 1
ATOM 472 C C . TYR A 1 62 ? 18.560 -6.866 40.381 1.00 44.41 62 TYR A C 1
ATOM 474 O O . TYR A 1 62 ? 19.732 -6.479 40.405 1.00 44.41 62 TYR A O 1
ATOM 482 N N . LEU A 1 63 ? 17.708 -6.494 39.420 1.00 52.22 63 LEU A N 1
ATOM 483 C CA . LEU A 1 63 ? 18.060 -5.433 38.481 1.00 52.22 63 LEU A CA 1
ATOM 484 C C . LEU A 1 63 ? 17.788 -4.085 39.149 1.00 52.22 63 LEU A C 1
ATOM 486 O O . 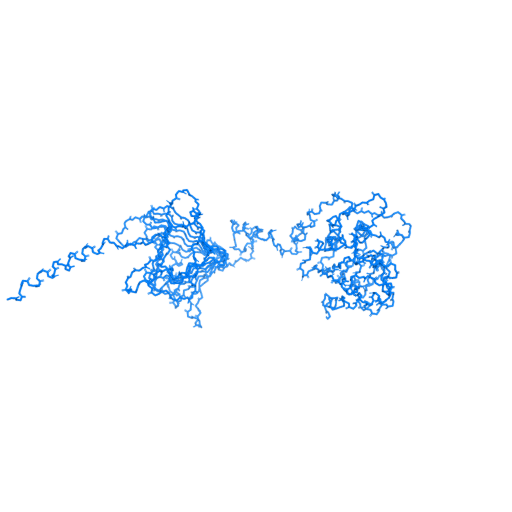LEU A 1 63 ? 16.668 -3.571 39.152 1.00 52.22 63 LEU A O 1
ATOM 490 N N . GLY A 1 64 ? 18.825 -3.539 39.770 1.00 51.75 64 GLY A N 1
ATOM 491 C CA . GLY A 1 64 ? 18.795 -2.207 40.341 1.00 51.75 64 GLY A CA 1
ATOM 492 C C . GLY A 1 64 ? 19.229 -1.163 39.324 1.00 51.75 64 GLY A C 1
ATOM 493 O O . GLY A 1 64 ? 20.421 -0.996 39.082 1.00 51.75 64 GLY A O 1
ATOM 494 N N . VAL A 1 65 ? 18.272 -0.429 38.763 1.00 52.94 65 VAL A N 1
ATOM 495 C CA . VAL A 1 65 ? 18.545 0.729 37.911 1.00 52.94 65 VAL A CA 1
ATOM 496 C C . VAL A 1 65 ? 18.842 1.922 38.822 1.00 52.94 65 VAL A C 1
ATOM 498 O O . VAL A 1 65 ? 17.940 2.543 39.389 1.00 52.94 65 VAL A O 1
ATOM 501 N N . SER A 1 66 ? 20.134 2.191 39.021 1.00 46.84 66 SER A N 1
ATOM 502 C CA . SER A 1 66 ? 20.674 3.294 39.827 1.00 46.84 66 SER A CA 1
ATOM 503 C C . SER A 1 66 ? 21.648 4.106 38.966 1.00 46.84 66 SER A C 1
ATOM 505 O O . SER A 1 66 ? 22.358 3.510 38.153 1.00 46.84 66 SER A O 1
ATOM 507 N N . PRO A 1 67 ? 21.711 5.445 39.092 1.00 39.91 67 PRO A N 1
ATOM 508 C CA . PRO A 1 67 ? 22.474 6.266 38.165 1.00 39.91 67 PRO A CA 1
ATOM 509 C C . PRO A 1 67 ? 23.976 6.030 38.329 1.00 39.91 67 PRO A C 1
ATOM 511 O O . PRO A 1 67 ? 24.598 6.519 39.272 1.00 39.91 67 PRO A O 1
ATOM 514 N N . THR A 1 68 ? 24.600 5.378 37.353 1.00 42.38 68 THR A N 1
ATOM 515 C CA . THR A 1 68 ? 26.012 5.626 37.056 1.00 42.38 68 THR A CA 1
ATOM 516 C C . THR A 1 68 ? 26.066 6.539 35.842 1.00 42.38 68 THR A C 1
ATOM 518 O O . THR A 1 68 ? 26.028 6.087 34.704 1.00 42.38 68 THR A O 1
ATOM 521 N N . THR A 1 69 ? 26.118 7.841 36.142 1.00 38.66 69 THR A N 1
ATOM 522 C CA . THR A 1 69 ? 26.405 8.970 35.240 1.00 38.66 69 THR A CA 1
ATOM 523 C C . THR A 1 69 ? 25.409 9.210 34.092 1.00 38.66 69 THR A C 1
ATOM 525 O O . THR A 1 69 ? 25.441 8.523 33.084 1.00 38.66 69 THR A O 1
ATOM 528 N N . ALA A 1 70 ? 24.620 10.285 34.245 1.00 40.25 70 ALA A N 1
ATOM 529 C CA . ALA A 1 70 ? 23.793 10.975 33.243 1.00 40.25 70 ALA A CA 1
ATOM 530 C C . ALA A 1 70 ? 22.605 10.197 32.637 1.00 40.25 70 ALA A C 1
ATOM 532 O O . ALA A 1 70 ? 22.804 9.266 31.878 1.00 40.25 70 ALA A O 1
ATOM 533 N N . SER A 1 71 ? 21.392 10.664 32.963 1.00 52.66 71 SER A N 1
ATOM 534 C CA . SER A 1 71 ? 20.162 10.847 32.154 1.00 52.66 71 SER A CA 1
ATOM 535 C C . SER A 1 71 ? 19.783 9.907 30.994 1.00 52.66 71 SER A C 1
ATOM 537 O O . SER A 1 71 ? 18.912 10.279 30.211 1.00 52.66 71 SER A O 1
ATOM 539 N N . VAL A 1 72 ? 20.403 8.746 30.840 1.00 60.66 72 VAL A N 1
ATOM 540 C CA . VAL A 1 72 ? 20.111 7.791 29.770 1.00 60.66 72 VAL A CA 1
ATOM 541 C C . VAL A 1 72 ? 19.240 6.672 30.358 1.00 60.66 72 VAL A C 1
ATOM 543 O O . VAL A 1 72 ? 19.561 6.166 31.437 1.00 60.66 72 VAL A O 1
ATOM 546 N N . PRO A 1 73 ? 18.106 6.329 29.722 1.00 67.69 73 PRO A N 1
ATOM 547 C CA . PRO A 1 73 ? 17.293 5.190 30.130 1.00 67.69 73 PRO A CA 1
ATOM 548 C C . PRO A 1 73 ? 18.062 3.874 30.024 1.00 67.69 73 PRO A C 1
ATOM 550 O O . PRO A 1 73 ? 18.837 3.664 29.089 1.00 67.69 73 PRO A O 1
ATOM 553 N N . VAL A 1 74 ? 17.804 2.950 30.950 1.00 72.81 74 VAL A N 1
ATOM 554 C CA . VAL A 1 74 ? 18.264 1.566 30.802 1.00 72.81 74 VAL A CA 1
ATOM 555 C C . VAL A 1 74 ? 17.371 0.856 29.796 1.00 72.81 74 VAL A C 1
ATOM 557 O O . VAL A 1 74 ? 16.181 0.696 30.045 1.00 72.81 74 VAL A O 1
ATOM 560 N N . ILE A 1 75 ? 17.944 0.389 28.690 1.00 77.44 75 ILE A N 1
ATOM 561 C CA . ILE A 1 75 ? 17.200 -0.322 27.644 1.00 77.44 75 ILE A CA 1
ATOM 562 C C . ILE A 1 75 ? 17.273 -1.827 27.905 1.00 77.44 75 ILE A C 1
ATOM 564 O O . ILE A 1 75 ? 18.359 -2.392 28.041 1.00 77.44 75 ILE A O 1
ATOM 568 N N . ILE A 1 76 ? 16.120 -2.487 27.941 1.00 77.12 76 ILE A N 1
ATOM 569 C CA . ILE A 1 76 ? 15.969 -3.934 28.090 1.00 77.12 76 ILE A CA 1
ATOM 570 C C . ILE A 1 76 ? 15.255 -4.460 26.847 1.00 77.12 76 ILE A C 1
ATOM 572 O O . ILE A 1 76 ? 14.042 -4.329 26.704 1.00 77.12 76 ILE A O 1
ATOM 576 N N . ASP A 1 77 ? 16.019 -5.080 25.956 1.00 80.06 77 ASP A N 1
ATOM 577 C CA . ASP A 1 77 ? 15.532 -5.732 24.737 1.00 80.06 77 ASP A CA 1
ATOM 578 C C . ASP A 1 77 ? 15.880 -7.231 24.672 1.00 80.06 77 ASP A C 1
ATOM 580 O O . ASP A 1 77 ? 15.440 -7.940 23.767 1.00 80.06 77 ASP A O 1
ATOM 584 N N . GLY A 1 78 ? 16.616 -7.741 25.665 1.00 73.31 78 GLY A N 1
ATOM 585 C CA . GLY A 1 78 ? 16.836 -9.165 25.914 1.00 73.31 78 GLY A CA 1
ATOM 586 C C . GLY A 1 78 ? 15.779 -9.817 26.818 1.00 73.31 78 GLY A C 1
ATOM 587 O O . GLY A 1 78 ? 14.953 -9.160 27.452 1.00 73.31 78 GLY A O 1
ATOM 588 N N . THR A 1 79 ? 15.801 -11.149 26.898 1.00 72.69 79 THR A N 1
ATOM 589 C CA . THR A 1 79 ? 14.932 -11.933 27.792 1.00 72.69 79 THR A CA 1
ATOM 590 C C . THR A 1 79 ? 15.688 -12.307 29.064 1.00 72.69 79 THR A C 1
ATOM 592 O O . THR A 1 79 ? 16.602 -13.125 29.029 1.00 72.69 79 THR A O 1
ATOM 595 N N . MET A 1 80 ? 15.258 -11.759 30.198 1.00 67.69 80 MET A N 1
ATOM 596 C CA . MET A 1 80 ? 15.603 -12.253 31.528 1.00 67.69 80 MET A CA 1
ATOM 597 C C . MET A 1 80 ? 14.710 -13.454 31.828 1.00 67.69 80 MET A C 1
ATOM 599 O O . MET A 1 80 ? 13.494 -13.312 32.000 1.00 67.69 80 MET A O 1
ATOM 603 N N . ASP A 1 81 ? 15.299 -14.647 31.851 1.00 60.44 81 ASP A N 1
ATOM 604 C CA . ASP A 1 81 ? 14.555 -15.858 32.178 1.00 60.44 81 ASP A CA 1
ATOM 605 C C . ASP A 1 81 ? 13.993 -15.820 33.610 1.00 60.44 81 ASP A C 1
ATOM 607 O O . ASP A 1 81 ? 14.426 -15.065 34.481 1.00 60.44 81 ASP A O 1
ATOM 611 N N . THR A 1 82 ? 12.996 -16.659 33.869 1.00 60.09 82 THR A N 1
ATOM 612 C CA . THR A 1 82 ? 12.332 -16.746 35.178 1.00 60.09 82 THR A CA 1
ATOM 613 C C . THR A 1 82 ? 13.247 -17.205 36.309 1.00 60.09 82 THR A C 1
ATOM 615 O O . THR A 1 82 ? 12.919 -16.982 37.467 1.00 60.09 82 THR A O 1
ATOM 618 N N . ALA A 1 83 ? 14.351 -17.897 36.007 1.00 56.41 83 ALA A N 1
ATOM 619 C CA . ALA A 1 83 ? 15.294 -18.357 37.028 1.00 56.41 83 ALA A CA 1
ATOM 620 C C . ALA A 1 83 ? 16.181 -17.206 37.531 1.00 56.41 83 ALA A C 1
ATOM 622 O O . ALA A 1 83 ? 16.614 -17.207 38.687 1.00 56.41 83 ALA A O 1
ATOM 623 N N . SER A 1 84 ? 16.415 -16.225 36.660 1.00 56.91 84 SER A N 1
ATOM 624 C CA . SER A 1 84 ? 17.292 -15.081 36.881 1.00 56.91 84 SER A CA 1
ATOM 625 C C . SER A 1 84 ? 16.523 -13.802 37.195 1.00 56.91 84 SER A C 1
ATOM 627 O O . SER A 1 84 ? 17.109 -12.862 37.709 1.00 56.91 84 SER A O 1
ATOM 629 N N . PHE A 1 85 ? 15.223 -13.724 36.924 1.00 60.44 85 PHE A N 1
ATOM 630 C CA . PHE A 1 85 ? 14.423 -12.563 37.299 1.00 60.44 85 PHE A CA 1
ATOM 631 C C . PHE A 1 85 ? 13.949 -12.701 38.753 1.00 60.44 85 PHE A C 1
ATOM 633 O O . PHE A 1 85 ? 13.145 -13.576 39.045 1.00 60.44 85 PHE A O 1
ATOM 640 N N . TRP A 1 86 ? 14.453 -11.865 39.673 1.00 57.06 86 TRP A N 1
ATOM 641 C CA . TRP A 1 86 ? 14.002 -11.839 41.080 1.00 57.06 86 TRP A CA 1
ATOM 642 C C . TRP A 1 86 ? 13.402 -10.502 41.529 1.00 57.06 86 TRP A C 1
ATOM 644 O O . TRP A 1 86 ? 12.997 -10.349 42.680 1.00 57.06 86 TRP A O 1
ATOM 654 N N . GLY A 1 87 ? 13.375 -9.503 40.658 1.00 66.69 87 GLY A N 1
ATOM 655 C CA . GLY A 1 87 ? 12.791 -8.210 40.971 1.00 66.69 87 GLY A CA 1
ATOM 656 C C . GLY A 1 87 ? 13.406 -7.091 40.149 1.00 66.69 87 GLY A C 1
ATOM 657 O O . GLY A 1 87 ? 14.600 -7.087 39.834 1.00 66.69 87 GLY A O 1
ATOM 658 N N . LEU A 1 88 ? 12.563 -6.117 39.829 1.00 73.75 88 LEU A N 1
ATOM 659 C CA . LEU A 1 88 ? 12.922 -4.895 39.127 1.00 73.75 88 LEU A CA 1
ATOM 660 C C . LEU A 1 88 ? 12.890 -3.724 40.111 1.00 73.75 88 LEU A C 1
ATOM 662 O O . LEU A 1 88 ? 11.884 -3.493 40.776 1.00 73.75 88 LEU A O 1
ATOM 666 N N . SER A 1 89 ? 13.989 -2.980 40.219 1.00 74.94 89 SER A N 1
ATOM 667 C CA . SER A 1 89 ? 14.080 -1.796 41.078 1.00 74.94 89 SER A CA 1
ATOM 668 C C . SER A 1 89 ? 14.513 -0.588 40.265 1.00 74.94 89 SER A C 1
ATOM 670 O O . SER A 1 89 ? 15.652 -0.530 39.811 1.00 74.94 89 SER A O 1
ATOM 672 N N . VAL A 1 90 ? 13.628 0.392 40.103 1.00 74.12 90 VAL A N 1
ATOM 673 C CA . VAL A 1 90 ? 13.868 1.579 39.274 1.00 74.12 90 VAL A CA 1
ATOM 674 C C . VAL A 1 90 ? 13.633 2.838 40.091 1.00 74.12 90 VAL A C 1
ATOM 676 O O . VAL A 1 90 ? 12.549 3.048 40.637 1.00 74.12 90 VAL A O 1
ATOM 679 N N . GLY A 1 91 ? 14.661 3.682 40.191 1.00 69.62 91 GLY A N 1
ATOM 680 C CA . GLY A 1 91 ? 14.561 4.965 40.885 1.00 69.62 91 GLY A CA 1
ATOM 681 C C . GLY A 1 91 ? 14.342 4.822 42.391 1.00 69.62 91 GLY A C 1
ATOM 682 O O . GLY A 1 91 ? 13.417 5.406 42.949 1.00 69.62 91 GLY A O 1
ATOM 683 N N . VAL A 1 92 ? 15.170 4.018 43.066 1.00 72.06 92 VAL A N 1
ATOM 684 C CA . VAL A 1 92 ? 15.185 3.908 44.536 1.00 72.06 92 VAL A CA 1
ATOM 685 C C . VAL A 1 92 ? 16.181 4.925 45.099 1.00 72.06 92 VAL A C 1
ATOM 687 O O . VAL A 1 92 ? 17.352 4.915 44.719 1.00 72.06 92 VAL A O 1
ATOM 690 N N . ASN A 1 93 ? 15.735 5.823 45.988 1.00 68.06 93 ASN A N 1
ATOM 691 C CA . ASN A 1 93 ? 16.505 6.974 46.519 1.00 68.06 93 ASN A CA 1
ATOM 692 C C . ASN A 1 93 ? 17.039 7.981 45.475 1.00 68.06 93 ASN A C 1
ATOM 694 O O . ASN A 1 93 ? 17.637 8.989 45.846 1.00 68.06 93 ASN A O 1
ATOM 698 N N . THR A 1 94 ? 16.866 7.707 44.184 1.00 67.94 94 THR A N 1
ATOM 699 C CA . THR A 1 94 ? 17.439 8.442 43.049 1.00 67.94 94 THR A CA 1
ATOM 700 C C . THR A 1 94 ? 16.451 8.456 41.886 1.00 67.94 94 THR A C 1
ATOM 702 O O . THR A 1 94 ? 15.436 7.760 41.937 1.00 67.94 94 THR A O 1
ATOM 705 N N . SER A 1 95 ? 16.728 9.246 40.848 1.00 74.94 95 SER A N 1
ATOM 706 C CA . SER A 1 95 ? 15.952 9.211 39.607 1.00 74.94 95 SER A CA 1
ATOM 707 C C . SER A 1 95 ? 16.512 8.169 38.643 1.00 74.94 95 SER A C 1
ATOM 709 O O . SER A 1 95 ? 17.722 8.148 38.419 1.00 74.94 95 SER A O 1
ATOM 711 N N . ALA A 1 96 ? 15.651 7.333 38.068 1.00 68.94 96 ALA A N 1
ATOM 712 C CA . ALA A 1 96 ? 16.042 6.349 37.067 1.00 68.94 96 ALA A CA 1
ATOM 713 C C . ALA A 1 96 ? 14.876 5.987 36.137 1.00 68.94 96 ALA A C 1
ATOM 715 O O . ALA A 1 96 ? 13.711 6.048 36.538 1.00 68.94 96 ALA A O 1
ATOM 716 N N . GLU A 1 97 ? 15.217 5.589 34.915 1.00 79.06 97 GLU A N 1
ATOM 717 C CA . GLU A 1 97 ? 14.275 5.205 33.867 1.00 79.06 97 GLU A CA 1
ATOM 718 C C . GLU A 1 97 ? 14.694 3.875 33.237 1.00 79.06 97 GLU A C 1
ATOM 720 O O . GLU A 1 97 ? 15.891 3.619 33.068 1.00 79.06 97 GLU A O 1
ATOM 725 N N . ALA A 1 98 ? 13.717 3.020 32.938 1.00 79.56 98 ALA A N 1
ATOM 726 C CA . ALA A 1 98 ? 13.923 1.730 32.294 1.00 79.56 98 ALA A CA 1
ATOM 727 C C . ALA A 1 98 ? 12.918 1.519 31.155 1.00 79.56 98 ALA A C 1
ATOM 729 O O . ALA A 1 98 ? 11.710 1.593 31.381 1.00 79.56 98 ALA A O 1
ATOM 730 N N . ASP A 1 99 ? 13.436 1.186 29.975 1.00 82.25 99 ASP A N 1
ATOM 731 C CA . ASP A 1 99 ? 12.692 0.965 28.738 1.00 82.25 99 ASP A CA 1
ATOM 732 C C . ASP A 1 99 ? 12.735 -0.517 28.363 1.00 82.25 99 ASP A C 1
ATOM 734 O O . ASP A 1 99 ? 13.766 -1.037 27.937 1.00 82.25 99 ASP A O 1
ATOM 738 N N . ILE A 1 100 ? 11.610 -1.210 28.511 1.00 85.00 100 ILE A N 1
ATOM 739 C CA . ILE A 1 100 ? 11.448 -2.620 28.149 1.00 85.00 100 ILE A CA 1
ATOM 740 C C . ILE A 1 100 ? 10.773 -2.672 26.781 1.00 85.00 100 ILE A C 1
ATOM 742 O O . ILE A 1 100 ? 9.558 -2.501 26.664 1.00 85.00 100 ILE A O 1
ATOM 746 N N . VAL A 1 101 ? 11.581 -2.873 25.743 1.00 83.88 101 VAL A N 1
ATOM 747 C CA . VAL A 1 101 ? 11.217 -2.646 24.334 1.00 83.88 101 VAL A CA 1
ATOM 748 C C . VAL A 1 101 ? 11.698 -3.795 23.448 1.00 83.88 101 VAL A C 1
ATOM 750 O O . VAL A 1 101 ? 12.407 -4.686 23.905 1.00 83.88 101 VAL A O 1
ATOM 753 N N . SER A 1 102 ? 11.324 -3.808 22.164 1.00 80.56 102 SER A N 1
ATOM 754 C CA . SER A 1 102 ? 11.869 -4.742 21.153 1.00 80.56 102 SER A CA 1
ATOM 755 C C . SER A 1 102 ? 11.771 -6.239 21.504 1.00 80.56 102 SER A C 1
ATOM 757 O O . SER A 1 102 ? 12.529 -7.057 20.989 1.00 80.56 102 SER A O 1
ATOM 759 N N . GLY A 1 103 ? 10.819 -6.616 22.361 1.00 70.81 103 GLY A N 1
ATOM 760 C CA . GLY A 1 103 ? 10.606 -8.001 22.796 1.00 70.81 103 GLY A CA 1
ATOM 761 C C . GLY A 1 103 ? 11.362 -8.376 24.065 1.00 70.81 103 GLY A C 1
ATOM 762 O O . GLY A 1 103 ? 11.380 -9.556 24.419 1.00 70.81 103 GLY A O 1
ATOM 763 N N . GLY A 1 104 ? 11.953 -7.390 24.747 1.00 77.12 104 GLY A N 1
ATOM 764 C CA . GLY A 1 104 ? 12.577 -7.550 26.047 1.00 77.12 104 GLY A CA 1
ATOM 765 C C . GLY A 1 104 ? 11.596 -8.069 27.093 1.00 77.12 104 GLY A C 1
ATOM 766 O O . GLY A 1 104 ? 10.428 -7.672 27.140 1.00 77.12 104 GLY A O 1
ATOM 767 N N . LYS A 1 105 ? 12.062 -8.995 27.932 1.00 77.69 105 LYS A N 1
ATOM 768 C CA . LYS A 1 105 ? 11.221 -9.651 28.938 1.00 77.69 105 LYS A CA 1
ATOM 769 C C . LYS A 1 105 ? 11.912 -9.656 30.282 1.00 77.69 105 LYS A C 1
ATOM 771 O O . LYS A 1 105 ? 12.986 -10.228 30.420 1.00 77.69 105 LYS A O 1
ATOM 776 N N . CYS A 1 106 ? 11.273 -9.064 31.276 1.00 74.38 106 CYS A N 1
ATOM 777 C CA . CYS A 1 106 ? 11.669 -9.178 32.670 1.00 74.38 106 CYS A CA 1
ATOM 778 C C . CYS A 1 106 ? 10.804 -10.262 33.318 1.00 74.38 106 CYS A C 1
ATOM 780 O O . CYS A 1 106 ? 9.688 -9.980 33.746 1.00 74.38 106 CYS A O 1
ATOM 782 N N . GLY A 1 107 ? 11.271 -11.515 33.306 1.00 69.12 107 GLY A N 1
ATOM 783 C CA . GLY A 1 107 ? 10.444 -12.679 33.639 1.00 69.12 107 GLY A CA 1
ATOM 784 C C . GLY A 1 107 ? 9.497 -13.076 32.497 1.00 69.12 107 GLY A C 1
ATOM 785 O O . GLY A 1 107 ? 9.400 -12.395 31.477 1.00 69.12 107 GLY A O 1
ATOM 786 N N . ILE A 1 108 ? 8.790 -14.202 32.644 1.00 64.19 108 ILE A N 1
ATOM 787 C CA . ILE A 1 108 ? 7.855 -14.701 31.621 1.00 64.19 108 ILE A CA 1
ATOM 788 C C . ILE A 1 108 ? 6.403 -14.420 32.060 1.00 64.19 108 ILE A C 1
ATOM 790 O O . ILE A 1 108 ? 5.970 -14.883 33.123 1.00 64.19 108 ILE A O 1
ATOM 794 N N . PRO A 1 109 ? 5.606 -13.691 31.255 1.00 61.28 109 PRO A N 1
ATOM 795 C CA . PRO A 1 109 ? 4.165 -13.583 31.466 1.00 61.28 109 PRO A CA 1
ATOM 796 C C . PRO A 1 109 ? 3.509 -14.969 31.434 1.00 61.28 109 PRO A C 1
ATOM 798 O O . PRO A 1 109 ? 3.704 -15.736 30.495 1.00 61.28 109 PRO A O 1
ATOM 801 N N . GLY A 1 110 ? 2.731 -15.310 32.461 1.00 57.44 110 GLY A N 1
ATOM 802 C CA . GLY A 1 110 ? 2.027 -16.601 32.547 1.00 57.44 110 GLY A CA 1
ATOM 803 C C . GLY A 1 110 ? 2.734 -17.695 33.359 1.00 57.44 110 GLY A C 1
ATOM 804 O O . GLY A 1 110 ? 2.082 -18.668 33.730 1.00 57.44 110 GLY A O 1
ATOM 805 N N . SER A 1 111 ? 4.024 -17.559 33.681 1.00 57.12 111 SER A N 1
ATOM 806 C CA . SER A 1 111 ? 4.745 -18.528 34.522 1.00 57.12 111 SER A CA 1
ATOM 807 C C . SER A 1 111 ? 4.853 -18.051 35.971 1.00 57.12 111 SER A C 1
ATOM 809 O O . SER A 1 111 ? 5.213 -16.901 36.215 1.00 57.12 111 SER A O 1
ATOM 811 N N . GLN A 1 112 ? 4.587 -18.938 36.932 1.00 52.75 112 GLN A N 1
ATOM 812 C CA . GLN A 1 112 ? 4.701 -18.633 38.360 1.00 52.75 112 GLN A CA 1
ATOM 813 C C . GLN A 1 112 ? 6.168 -18.476 38.779 1.00 52.75 112 GLN A C 1
ATOM 815 O O . GLN A 1 112 ? 6.951 -19.420 38.679 1.00 52.75 112 GLN A O 1
ATOM 820 N N . MET A 1 113 ? 6.518 -17.307 39.314 1.00 52.56 113 MET A N 1
ATOM 821 C CA . MET A 1 113 ? 7.747 -17.108 40.075 1.00 52.56 113 MET A CA 1
ATOM 822 C C . MET A 1 113 ? 7.430 -17.281 41.559 1.00 52.56 113 MET A C 1
ATOM 824 O O . MET A 1 113 ? 6.649 -16.532 42.134 1.00 52.56 113 MET A O 1
ATOM 828 N N . PHE A 1 114 ? 7.982 -18.327 42.170 1.00 45.59 114 PHE A N 1
ATOM 829 C CA . PHE A 1 114 ? 7.615 -18.760 43.522 1.00 45.59 114 PHE A CA 1
ATOM 830 C C . PHE A 1 114 ? 8.431 -18.106 44.647 1.00 45.59 114 PHE A C 1
ATOM 832 O O . PHE A 1 114 ? 8.338 -18.571 45.784 1.00 45.59 114 PHE A O 1
ATOM 839 N N . VAL A 1 115 ? 9.268 -17.094 44.373 1.00 43.62 115 VAL A N 1
ATOM 840 C CA . VAL A 1 115 ? 10.288 -16.698 45.356 1.00 43.62 115 VAL A CA 1
ATOM 841 C C . VAL A 1 115 ? 10.515 -15.194 45.507 1.00 43.62 115 VAL A C 1
ATOM 843 O O . VAL A 1 115 ? 11.269 -14.609 44.756 1.00 43.62 115 VAL A O 1
ATOM 846 N N . GLY A 1 116 ? 9.992 -14.586 46.569 1.00 45.94 116 GLY A N 1
ATOM 847 C CA . GLY A 1 116 ? 10.546 -13.415 47.271 1.00 45.94 116 GLY A CA 1
ATOM 848 C C . GLY A 1 116 ? 10.630 -12.069 46.536 1.00 45.94 116 GLY A C 1
ATOM 849 O O . GLY A 1 116 ? 11.246 -11.145 47.074 1.00 45.94 116 GLY A O 1
ATOM 850 N N . CYS A 1 117 ? 10.123 -11.959 45.307 1.00 51.88 117 CYS A N 1
ATOM 851 C CA . CYS A 1 117 ? 10.379 -10.829 44.413 1.00 51.88 117 CYS A CA 1
ATOM 852 C C . CYS A 1 117 ? 9.441 -9.651 44.687 1.00 51.88 117 CYS A C 1
ATOM 854 O O . CYS A 1 117 ? 8.234 -9.777 44.495 1.00 51.88 117 CYS A O 1
ATOM 856 N N . ASN A 1 118 ? 9.977 -8.484 45.047 1.00 60.44 118 ASN A N 1
ATOM 857 C CA . ASN A 1 118 ? 9.200 -7.246 45.045 1.00 60.44 118 ASN A CA 1
ATOM 858 C C . ASN A 1 118 ? 9.742 -6.295 43.984 1.00 60.44 118 ASN A C 1
ATOM 860 O O . ASN A 1 118 ? 10.932 -5.973 43.981 1.00 60.44 118 ASN A O 1
ATOM 864 N N . GLU A 1 119 ? 8.860 -5.804 43.123 1.00 70.00 119 GLU A N 1
ATOM 865 C CA . GLU A 1 119 ? 9.194 -4.782 42.144 1.00 70.00 119 GLU A CA 1
ATOM 866 C C . GLU A 1 119 ? 8.980 -3.388 42.745 1.00 70.00 119 GLU A C 1
ATOM 868 O O . GLU A 1 119 ? 7.904 -3.054 43.252 1.00 70.00 119 GLU A O 1
ATOM 873 N N . TRP A 1 120 ? 10.015 -2.551 42.693 1.00 73.56 120 TRP A N 1
ATOM 874 C CA . TRP A 1 120 ? 10.037 -1.222 43.299 1.00 73.56 120 TRP A CA 1
ATOM 875 C C . TRP A 1 120 ? 10.229 -0.147 42.237 1.00 73.56 120 TRP A C 1
ATOM 877 O O . TRP A 1 120 ? 11.274 -0.079 41.599 1.00 73.56 120 TRP A O 1
ATOM 887 N N . VAL A 1 121 ? 9.251 0.747 42.098 1.00 79.75 121 VAL A N 1
ATOM 888 C CA . VAL A 1 121 ? 9.333 1.888 41.178 1.00 79.75 121 VAL A CA 1
ATOM 889 C C . VAL A 1 121 ? 9.181 3.181 41.966 1.00 79.75 121 VAL A C 1
ATOM 891 O O . VAL A 1 121 ? 8.122 3.445 42.541 1.00 79.75 121 VAL A O 1
ATOM 894 N N . GLY A 1 122 ? 10.235 3.996 42.001 1.00 73.06 122 GLY A N 1
ATOM 895 C CA . GLY A 1 122 ? 10.179 5.330 42.594 1.00 73.06 122 GLY A CA 1
ATOM 896 C C . GLY A 1 122 ? 9.998 5.327 44.108 1.00 73.06 122 GLY A C 1
ATOM 897 O O . GLY A 1 122 ? 9.129 6.027 44.630 1.00 73.06 122 GLY A O 1
ATOM 898 N N . THR A 1 123 ? 10.748 4.491 44.828 1.00 72.06 123 THR A N 1
ATOM 899 C CA . THR A 1 123 ? 10.622 4.343 46.288 1.00 72.06 123 THR A CA 1
ATOM 900 C C . THR A 1 123 ? 11.689 5.142 47.043 1.00 72.06 123 THR A C 1
ATOM 902 O O . THR A 1 123 ? 12.706 5.561 46.487 1.00 72.06 123 THR A O 1
ATOM 905 N N . SER A 1 124 ? 11.462 5.371 48.342 1.00 71.81 124 SER A N 1
ATOM 906 C CA . SER A 1 124 ? 12.438 5.990 49.256 1.00 71.81 124 SER A CA 1
ATOM 907 C C . SER A 1 124 ? 12.984 7.355 48.788 1.00 71.81 124 SER A C 1
ATOM 909 O O . SER A 1 124 ? 14.188 7.557 48.776 1.00 71.81 124 SER A O 1
ATOM 911 N N . ASN A 1 125 ? 12.115 8.310 48.423 1.00 72.81 125 ASN A N 1
ATOM 912 C CA . ASN A 1 125 ? 12.466 9.619 47.818 1.00 72.81 125 ASN A CA 1
ATOM 913 C C . ASN A 1 125 ? 13.074 9.557 46.404 1.00 72.81 125 ASN A C 1
ATOM 915 O O . ASN A 1 125 ? 13.550 10.572 45.904 1.00 72.81 125 ASN A O 1
ATOM 919 N N . GLY A 1 126 ? 13.086 8.391 45.762 1.00 72.00 126 GLY A N 1
ATOM 920 C CA . GLY A 1 126 ? 13.496 8.278 44.370 1.00 72.00 126 GLY A CA 1
ATOM 921 C C . GLY A 1 126 ? 12.366 8.562 43.379 1.00 72.00 126 GLY A C 1
ATOM 922 O O . GLY A 1 126 ? 11.184 8.600 43.741 1.00 72.00 126 GLY A O 1
ATOM 923 N N . HIS A 1 127 ? 12.755 8.753 42.121 1.00 79.44 127 HIS A N 1
ATOM 924 C CA . HIS A 1 127 ? 11.867 8.978 40.987 1.00 79.44 127 HIS A CA 1
ATOM 925 C C . HIS A 1 127 ? 12.081 7.862 39.959 1.00 79.44 127 HIS A C 1
ATOM 927 O O . HIS A 1 127 ? 13.100 7.830 39.279 1.00 79.44 127 HIS A O 1
ATOM 933 N N . GLY A 1 128 ? 11.152 6.918 39.871 1.00 77.94 128 GLY A N 1
ATOM 934 C CA . GLY A 1 128 ? 11.261 5.777 38.963 1.00 77.94 128 GLY A CA 1
ATOM 935 C C . GLY A 1 128 ? 10.298 5.910 37.797 1.00 77.94 128 GLY A C 1
ATOM 936 O O . GLY A 1 128 ? 9.116 6.176 38.024 1.00 77.94 128 GLY A O 1
ATOM 937 N N . VAL A 1 129 ? 10.787 5.687 36.581 1.00 83.06 129 VAL A N 1
ATOM 938 C CA . VAL A 1 129 ? 9.960 5.573 35.375 1.00 83.06 129 VAL A CA 1
ATOM 939 C C . VAL A 1 129 ? 10.222 4.220 34.725 1.00 83.06 129 VAL A C 1
ATOM 941 O O . VAL A 1 129 ? 11.368 3.863 34.474 1.00 83.06 129 VAL A O 1
ATOM 944 N N . VAL A 1 130 ? 9.169 3.447 34.483 1.00 88.00 130 VAL A N 1
ATOM 945 C CA . VAL A 1 130 ? 9.254 2.186 33.738 1.00 88.00 130 VAL A CA 1
ATOM 946 C C . VAL A 1 130 ? 8.346 2.285 32.527 1.00 88.00 130 VAL A C 1
ATOM 948 O O . VAL A 1 130 ? 7.142 2.477 32.689 1.00 88.00 130 VAL A O 1
ATOM 951 N N . ASN A 1 131 ? 8.916 2.126 31.338 1.00 89.06 131 ASN A N 1
ATOM 952 C CA . ASN A 1 131 ? 8.195 2.089 30.076 1.00 89.06 131 ASN A CA 1
ATOM 953 C C . ASN A 1 131 ? 8.209 0.651 29.544 1.00 89.06 131 ASN A C 1
ATOM 955 O O . ASN A 1 131 ? 9.267 0.039 29.418 1.00 89.06 131 ASN A O 1
ATOM 959 N N . ILE A 1 132 ? 7.033 0.094 29.263 1.00 89.88 132 ILE A N 1
ATOM 960 C CA . ILE A 1 132 ? 6.859 -1.249 28.702 1.00 89.88 132 ILE A CA 1
ATOM 961 C C . ILE A 1 132 ? 6.142 -1.078 27.369 1.00 89.88 132 ILE A C 1
ATOM 963 O O . ILE A 1 132 ? 4.954 -0.759 27.366 1.00 89.88 132 ILE A O 1
ATOM 967 N N . ASP A 1 133 ? 6.852 -1.281 26.260 1.00 86.75 133 ASP A N 1
ATOM 968 C CA . ASP A 1 133 ? 6.363 -0.924 24.927 1.00 86.75 133 ASP A CA 1
ATOM 969 C C . ASP A 1 133 ? 6.378 -2.098 23.939 1.00 86.75 133 ASP A C 1
ATOM 971 O O . ASP A 1 133 ? 7.249 -2.976 23.981 1.00 86.75 133 ASP A O 1
ATOM 975 N N . GLY A 1 134 ? 5.426 -2.099 23.005 1.00 85.31 134 GLY A N 1
ATOM 976 C CA . GLY A 1 134 ? 5.389 -3.073 21.919 1.00 85.31 134 GLY A CA 1
ATOM 977 C C . GLY A 1 134 ? 5.165 -4.499 22.426 1.00 85.31 134 GLY A C 1
ATOM 978 O O . GLY A 1 134 ? 4.213 -4.804 23.133 1.00 85.31 134 GLY A O 1
ATOM 979 N N . VAL A 1 135 ? 6.086 -5.397 22.075 1.00 79.88 135 VAL A N 1
ATOM 980 C CA . VAL A 1 135 ? 6.114 -6.789 22.566 1.00 79.88 135 VAL A CA 1
ATOM 981 C C . VAL A 1 135 ? 6.921 -6.957 23.867 1.00 79.88 135 VAL A C 1
ATOM 983 O O . VAL A 1 135 ? 7.216 -8.086 24.264 1.00 79.88 135 VAL A O 1
ATOM 986 N N . GLY A 1 136 ? 7.312 -5.854 24.513 1.00 82.44 136 GLY A N 1
ATOM 987 C CA . GLY A 1 136 ? 7.976 -5.855 25.813 1.00 82.44 136 GLY A CA 1
ATOM 988 C C . GLY A 1 136 ? 7.053 -6.329 26.939 1.00 82.44 136 GLY A C 1
ATOM 989 O O . GLY A 1 136 ? 5.840 -6.095 26.917 1.00 82.44 136 GLY A O 1
ATOM 990 N N . SER A 1 137 ? 7.613 -7.005 27.944 1.00 84.75 137 SER A N 1
ATOM 991 C CA . SER A 1 137 ? 6.802 -7.502 29.059 1.00 84.75 137 SER A CA 1
ATOM 992 C C . SER A 1 137 ? 7.535 -7.586 30.390 1.00 84.75 137 SER A C 1
ATOM 994 O O . SER A 1 137 ? 8.692 -8.005 30.437 1.00 84.75 137 SER A O 1
ATOM 996 N N . VAL A 1 138 ? 6.813 -7.312 31.477 1.00 81.81 138 VAL A N 1
ATOM 997 C CA . VAL A 1 138 ? 7.224 -7.696 32.830 1.00 81.81 138 VAL A CA 1
ATOM 998 C C . VAL A 1 138 ? 6.302 -8.796 33.339 1.00 81.81 138 VAL A C 1
ATOM 1000 O O . VAL A 1 138 ? 5.081 -8.632 33.416 1.00 81.81 138 VAL A O 1
ATOM 1003 N N . GLY A 1 139 ? 6.909 -9.941 33.631 1.00 72.25 139 GLY A N 1
ATOM 1004 C CA . GLY A 1 139 ? 6.264 -11.123 34.171 1.00 72.25 139 GLY A CA 1
ATOM 1005 C C . GLY A 1 139 ? 5.963 -11.010 35.665 1.00 72.25 139 GLY A C 1
ATOM 1006 O O . GLY A 1 139 ? 6.162 -9.981 36.303 1.00 72.25 139 GLY A O 1
ATOM 1007 N N . TYR A 1 140 ? 5.454 -12.108 36.212 1.00 67.38 140 TYR A N 1
ATOM 1008 C CA . TYR A 1 140 ? 4.980 -12.199 37.590 1.00 67.38 140 TYR A CA 1
ATOM 1009 C C . TYR A 1 140 ? 6.062 -11.939 38.645 1.00 67.38 140 TYR A C 1
ATOM 1011 O O . TYR A 1 140 ? 7.026 -12.691 38.721 1.00 67.38 140 TYR A O 1
ATOM 1019 N N . GLY A 1 141 ? 5.816 -10.980 39.538 1.00 64.25 141 GLY A N 1
ATOM 1020 C CA . GLY A 1 141 ? 6.497 -10.849 40.836 1.00 64.25 141 GLY A CA 1
ATOM 1021 C C . GLY A 1 141 ? 5.643 -11.336 42.011 1.00 64.25 141 GLY A C 1
ATOM 1022 O O . GLY A 1 141 ? 4.543 -11.847 41.799 1.00 64.25 141 GLY A O 1
ATOM 1023 N N . GLU A 1 142 ? 6.092 -11.164 43.260 1.00 67.25 142 GLU A N 1
ATOM 1024 C CA . GLU A 1 142 ? 5.222 -11.335 44.438 1.00 67.25 142 GLU A CA 1
ATOM 1025 C C . GLU A 1 142 ? 4.356 -10.097 44.658 1.00 67.25 142 GLU A C 1
ATOM 1027 O O . GLU A 1 142 ? 3.142 -10.228 44.843 1.00 67.25 142 GLU A O 1
ATOM 1032 N N . SER A 1 143 ? 4.959 -8.903 44.617 1.00 73.00 143 SER A N 1
ATOM 1033 C CA . SER A 1 143 ? 4.233 -7.642 44.747 1.00 73.00 143 SER A CA 1
ATOM 1034 C C . SER A 1 143 ? 4.891 -6.470 44.028 1.00 73.00 143 SER A C 1
ATOM 1036 O O . SER A 1 143 ? 6.105 -6.282 44.080 1.00 73.00 143 SER A O 1
ATOM 1038 N N . TRP A 1 144 ? 4.051 -5.602 43.461 1.00 79.75 144 TRP A N 1
ATOM 1039 C CA . TRP A 1 144 ? 4.498 -4.316 42.943 1.00 79.75 144 TRP A CA 1
ATOM 1040 C C . TRP A 1 144 ? 4.309 -3.212 43.963 1.00 79.75 144 TRP A C 1
ATOM 1042 O O . TRP A 1 144 ? 3.260 -3.066 44.591 1.00 79.75 144 TRP A O 1
ATOM 1052 N N . THR A 1 145 ? 5.322 -2.371 44.069 1.00 82.69 145 THR A N 1
ATOM 1053 C CA . THR A 1 145 ? 5.339 -1.200 44.928 1.00 82.69 145 THR A CA 1
ATOM 1054 C C . THR A 1 145 ? 5.766 0.005 44.100 1.00 82.69 145 THR A C 1
ATOM 1056 O O . THR A 1 145 ? 6.939 0.211 43.798 1.00 82.69 145 THR A O 1
ATOM 1059 N N . ILE A 1 146 ? 4.779 0.826 43.748 1.00 86.75 146 ILE A N 1
ATOM 1060 C CA . ILE A 1 146 ? 4.944 2.025 42.924 1.00 86.75 146 ILE A CA 1
ATOM 1061 C C . ILE A 1 146 ? 4.726 3.237 43.819 1.00 86.75 146 ILE A C 1
ATOM 1063 O O . ILE A 1 146 ? 3.626 3.437 44.339 1.00 86.75 146 ILE A O 1
ATOM 1067 N N . ALA A 1 147 ? 5.773 4.035 44.031 1.00 81.56 147 ALA A N 1
ATOM 1068 C CA . ALA A 1 147 ? 5.764 5.152 44.979 1.00 81.56 147 ALA A CA 1
ATOM 1069 C C . ALA A 1 147 ? 5.216 4.759 46.362 1.00 81.56 147 ALA A C 1
ATOM 1071 O O . ALA A 1 147 ? 4.431 5.470 47.000 1.00 81.56 147 ALA A O 1
ATOM 1072 N N . SER A 1 148 ? 5.589 3.561 46.795 1.00 68.31 148 SER A N 1
ATOM 1073 C CA . SER A 1 148 ? 5.165 2.951 48.045 1.00 68.31 148 SER A CA 1
ATOM 1074 C C . SER A 1 148 ? 6.411 2.698 48.897 1.00 68.31 148 SER A C 1
ATOM 1076 O O . SER A 1 148 ? 7.508 2.464 48.389 1.00 68.31 148 SER A O 1
ATOM 1078 N N . GLY A 1 149 ? 6.270 2.846 50.211 1.00 58.19 149 GLY A N 1
ATOM 1079 C CA . GLY A 1 149 ? 7.356 2.629 51.158 1.00 58.19 149 GLY A CA 1
ATOM 1080 C C . GLY A 1 149 ? 6.973 1.536 52.137 1.00 58.19 149 GLY A C 1
ATOM 1081 O O . GLY A 1 149 ? 5.811 1.449 52.542 1.00 58.19 149 GLY A O 1
ATOM 1082 N N . ASN A 1 150 ? 7.956 0.752 52.581 1.00 51.72 150 ASN A N 1
ATOM 1083 C CA . ASN A 1 150 ? 7.754 -0.195 53.673 1.00 51.72 150 ASN A CA 1
ATOM 1084 C C . ASN A 1 150 ? 7.143 0.554 54.874 1.00 51.72 150 ASN A C 1
ATOM 1086 O O . ASN A 1 150 ? 7.462 1.725 55.119 1.00 51.72 150 ASN A O 1
ATOM 1090 N N . VAL A 1 151 ? 6.209 -0.078 55.582 1.00 44.19 151 VAL A N 1
ATOM 1091 C CA . VAL A 1 151 ? 5.231 0.543 56.500 1.00 44.19 151 VAL A CA 1
ATOM 1092 C C . VAL A 1 151 ? 5.865 1.453 57.572 1.00 44.19 151 VAL A C 1
ATOM 1094 O O . VAL A 1 151 ? 5.204 2.370 58.048 1.00 44.19 151 VAL A O 1
ATOM 1097 N N . ALA A 1 152 ? 7.173 1.335 57.823 1.00 41.69 152 ALA A N 1
ATOM 1098 C CA . ALA A 1 152 ? 7.954 2.145 58.762 1.00 41.69 152 ALA A CA 1
ATOM 1099 C C . ALA A 1 152 ? 8.672 3.407 58.206 1.00 41.69 152 ALA A C 1
ATOM 1101 O O . ALA A 1 152 ? 9.072 4.249 59.004 1.00 41.69 152 ALA A O 1
ATOM 1102 N N . ALA A 1 153 ? 8.859 3.586 56.890 1.00 43.06 153 ALA A N 1
ATOM 1103 C CA . ALA A 1 153 ? 9.622 4.726 56.344 1.00 43.06 153 ALA A CA 1
ATOM 1104 C C . ALA A 1 153 ? 8.720 5.922 55.968 1.00 43.06 153 ALA A C 1
ATOM 1106 O O . ALA A 1 153 ? 7.672 5.733 55.348 1.00 43.06 153 ALA A O 1
ATOM 1107 N N . ALA A 1 154 ? 9.123 7.140 56.344 1.00 43.47 154 ALA A N 1
ATOM 1108 C CA . ALA A 1 154 ? 8.377 8.402 56.206 1.00 43.47 154 ALA A CA 1
ATOM 1109 C C . ALA A 1 154 ? 8.616 9.153 54.873 1.00 43.47 154 ALA A C 1
ATOM 1111 O O . ALA A 1 154 ? 8.365 10.351 54.787 1.00 43.47 154 ALA A O 1
ATOM 1112 N N . ASN A 1 155 ? 9.138 8.472 53.852 1.00 53.25 155 ASN A N 1
ATOM 1113 C CA . ASN A 1 155 ? 9.764 9.115 52.695 1.00 53.25 155 ASN A CA 1
ATOM 1114 C C . ASN A 1 155 ? 8.916 8.970 51.416 1.00 53.25 155 ASN A C 1
ATOM 1116 O O . ASN A 1 155 ? 8.551 7.854 51.038 1.00 53.25 155 ASN A O 1
ATOM 1120 N N . CYS A 1 156 ? 8.632 10.101 50.759 1.00 62.81 156 CYS A N 1
ATOM 1121 C CA . CYS A 1 156 ? 7.739 10.258 49.607 1.00 62.81 156 CYS A CA 1
ATOM 1122 C C . CYS A 1 156 ? 8.525 10.172 48.285 1.00 62.81 156 CYS A C 1
ATOM 1124 O O . CYS A 1 156 ? 9.158 11.145 47.885 1.00 62.81 156 CYS A O 1
ATOM 1126 N N . GLY A 1 157 ? 8.503 9.023 47.603 1.00 73.56 157 GLY A N 1
ATOM 1127 C CA . GLY A 1 157 ? 9.013 8.897 46.226 1.00 73.56 157 GLY A CA 1
ATOM 1128 C C . GLY A 1 157 ? 7.924 9.114 45.166 1.00 73.56 157 GLY A C 1
ATOM 1129 O O . GLY A 1 157 ? 6.746 9.260 45.510 1.00 73.56 157 GLY A O 1
ATOM 1130 N N . SER A 1 158 ? 8.303 9.117 43.886 1.00 83.00 158 SER A N 1
ATOM 1131 C CA . SER A 1 158 ? 7.348 9.116 42.770 1.00 83.00 158 SER A CA 1
ATOM 1132 C C . SER A 1 158 ? 7.651 8.013 41.767 1.00 83.00 158 SER A C 1
ATOM 1134 O O . SER A 1 158 ? 8.770 7.917 41.270 1.00 83.00 158 SER A O 1
ATOM 1136 N N . GLY A 1 159 ? 6.642 7.233 41.415 1.00 85.06 159 GLY A N 1
ATOM 1137 C CA . GLY A 1 159 ? 6.760 6.111 40.499 1.00 85.06 159 GLY A CA 1
ATOM 1138 C C . GLY A 1 159 ? 5.766 6.259 39.363 1.00 85.06 159 GLY A C 1
ATOM 1139 O O . GLY A 1 159 ? 4.577 6.484 39.609 1.00 85.06 159 GLY A O 1
ATOM 1140 N N . ILE A 1 160 ? 6.258 6.131 38.138 1.00 87.69 160 ILE A N 1
ATOM 1141 C CA . ILE A 1 160 ? 5.446 6.120 36.928 1.00 87.69 160 ILE A CA 1
ATOM 1142 C C . ILE A 1 160 ? 5.707 4.807 36.206 1.00 87.69 160 ILE A C 1
ATOM 1144 O O . ILE A 1 160 ? 6.855 4.439 35.969 1.00 87.69 160 ILE A O 1
ATOM 1148 N N . VAL A 1 161 ? 4.633 4.104 35.867 1.00 92.38 161 VAL A N 1
ATOM 1149 C CA . VAL A 1 161 ? 4.687 2.947 34.975 1.00 92.38 161 VAL A CA 1
ATOM 1150 C C . VAL A 1 161 ? 3.821 3.253 33.767 1.00 92.38 161 VAL A C 1
ATOM 1152 O O . VAL A 1 161 ? 2.639 3.559 33.928 1.00 92.38 161 VAL A O 1
ATOM 1155 N N . ASN A 1 162 ? 4.411 3.180 32.581 1.00 92.50 162 ASN A N 1
ATOM 1156 C CA . ASN A 1 162 ? 3.737 3.358 31.305 1.00 92.50 162 ASN A CA 1
ATOM 1157 C C . ASN A 1 162 ? 3.711 2.013 30.578 1.00 92.50 162 ASN A C 1
ATOM 1159 O O . ASN A 1 162 ? 4.753 1.390 30.385 1.00 92.50 162 ASN A O 1
ATOM 1163 N N . ILE A 1 163 ? 2.520 1.565 30.191 1.00 91.56 163 ILE A N 1
ATOM 1164 C CA . ILE A 1 163 ? 2.318 0.334 29.424 1.00 91.56 163 ILE A CA 1
ATOM 1165 C C . ILE A 1 163 ? 1.730 0.738 28.076 1.00 91.56 163 ILE A C 1
ATOM 1167 O O . ILE A 1 163 ? 0.571 1.154 28.034 1.00 91.56 163 ILE A O 1
ATOM 1171 N N . THR A 1 164 ? 2.522 0.661 27.010 1.00 85.94 164 THR A N 1
ATOM 1172 C CA . THR A 1 164 ? 2.216 1.246 25.696 1.00 85.94 164 THR A CA 1
ATOM 1173 C C . THR A 1 164 ? 2.253 0.211 24.567 1.00 85.94 164 THR A C 1
ATOM 1175 O O . THR A 1 164 ? 2.938 -0.805 24.660 1.00 85.94 164 THR A O 1
ATOM 1178 N N . ASN A 1 165 ? 1.492 0.451 23.493 1.00 81.62 165 ASN A N 1
ATOM 1179 C CA . ASN A 1 165 ? 1.562 -0.263 22.204 1.00 81.62 165 ASN A CA 1
ATOM 1180 C C . ASN A 1 165 ? 1.591 -1.805 22.279 1.00 81.62 165 ASN A C 1
ATOM 1182 O O . ASN A 1 165 ? 2.344 -2.456 21.560 1.00 81.62 165 ASN A O 1
ATOM 1186 N N . GLY A 1 166 ? 0.764 -2.411 23.130 1.00 82.19 166 GLY A N 1
ATOM 1187 C CA . GLY A 1 166 ? 0.690 -3.865 23.314 1.00 82.19 166 GLY A CA 1
ATOM 1188 C C . GLY A 1 166 ? 1.560 -4.417 24.445 1.00 82.19 166 GLY A C 1
ATOM 1189 O O . GLY A 1 166 ? 1.463 -5.612 24.740 1.00 82.19 166 GLY A O 1
ATOM 1190 N N . GLY A 1 167 ? 2.337 -3.560 25.115 1.00 87.56 167 GLY A N 1
ATOM 1191 C CA . GLY A 1 167 ? 3.159 -3.918 26.264 1.00 87.56 167 GLY A CA 1
ATOM 1192 C C . GLY A 1 167 ? 2.344 -4.587 27.371 1.00 87.56 167 GLY A C 1
ATOM 1193 O O . GLY A 1 167 ? 1.138 -4.347 27.531 1.00 87.56 167 GLY A O 1
ATOM 1194 N N . GLN A 1 168 ? 3.002 -5.458 28.138 1.00 89.56 168 GLN A N 1
ATOM 1195 C CA . GLN A 1 168 ? 2.330 -6.286 29.141 1.00 89.56 168 GLN A CA 1
ATOM 1196 C C . GLN A 1 168 ? 2.987 -6.204 30.514 1.00 89.56 168 GLN A C 1
ATOM 1198 O O . GLN A 1 168 ? 4.187 -6.425 30.667 1.00 89.56 168 GLN A O 1
ATOM 1203 N N . MET A 1 169 ? 2.169 -5.964 31.535 1.00 88.38 169 MET A N 1
ATOM 1204 C CA . MET A 1 169 ? 2.577 -6.012 32.935 1.00 88.38 169 MET A CA 1
ATOM 1205 C C . MET A 1 169 ? 1.704 -7.009 33.688 1.00 88.38 169 MET A C 1
ATOM 1207 O O . MET A 1 169 ? 0.481 -6.864 33.747 1.00 88.38 169 MET A O 1
ATOM 1211 N N . VAL A 1 170 ? 2.332 -8.008 34.300 1.00 83.38 170 VAL A N 1
ATOM 1212 C CA . VAL A 1 170 ? 1.630 -8.999 35.113 1.00 83.38 170 VAL A CA 1
ATOM 1213 C C . VAL A 1 170 ? 2.042 -8.864 36.574 1.00 83.38 170 VAL A C 1
ATOM 1215 O O . VAL A 1 170 ? 3.222 -8.859 36.910 1.00 83.38 170 VAL A O 1
ATOM 1218 N N . LEU A 1 171 ? 1.055 -8.747 37.458 1.00 72.81 171 LEU A N 1
ATOM 1219 C CA . LEU A 1 171 ? 1.260 -8.573 38.891 1.00 72.81 171 LEU A CA 1
ATOM 1220 C C . LEU A 1 171 ? 1.003 -9.856 39.674 1.00 72.81 171 LEU A C 1
ATOM 1222 O O . LEU A 1 171 ? 0.165 -10.687 39.309 1.00 72.81 171 LEU A O 1
ATOM 1226 N N . GLY A 1 172 ? 1.736 -9.951 40.781 1.00 67.19 172 GLY A N 1
ATOM 1227 C CA . GLY A 1 172 ? 1.764 -11.069 41.708 1.00 67.19 172 GLY A CA 1
ATOM 1228 C C . GLY A 1 172 ? 0.534 -11.278 42.574 1.00 67.19 172 GLY A C 1
ATOM 1229 O O . GLY A 1 172 ? -0.431 -10.523 42.524 1.00 67.19 172 GLY A O 1
ATOM 1230 N N . TRP A 1 173 ? 0.635 -12.333 43.386 1.00 63.16 173 TRP A N 1
ATOM 1231 C CA . TRP A 1 173 ? -0.392 -12.858 44.293 1.00 63.16 173 TRP A CA 1
ATOM 1232 C C . TRP A 1 173 ? -0.433 -12.180 45.663 1.00 63.16 173 TRP A C 1
ATOM 1234 O O . TRP A 1 173 ? -1.319 -12.480 46.465 1.00 63.16 173 TRP A O 1
ATOM 1244 N N . TRP A 1 174 ? 0.546 -11.331 45.975 1.00 65.44 174 TRP A N 1
ATOM 1245 C CA . TRP A 1 174 ? 0.610 -10.600 47.234 1.00 65.44 174 TRP A CA 1
ATOM 1246 C C . TRP A 1 174 ? 0.264 -9.124 47.017 1.00 65.44 174 TRP A C 1
ATOM 1248 O O . TRP A 1 174 ? 0.147 -8.627 45.891 1.00 65.44 174 TRP A O 1
ATOM 1258 N N . GLY A 1 175 ? 0.018 -8.423 48.125 1.00 73.00 175 GLY A N 1
ATOM 1259 C CA . GLY A 1 175 ? -0.542 -7.077 48.101 1.00 73.00 175 GLY A CA 1
ATOM 1260 C C . GLY A 1 175 ? 0.303 -6.114 47.275 1.00 73.00 175 GLY A C 1
ATOM 1261 O O . GLY A 1 175 ? 1.467 -5.907 47.590 1.00 73.00 175 GLY A O 1
ATOM 1262 N N . SER A 1 176 ? -0.281 -5.521 46.233 1.00 80.94 176 SER A N 1
ATOM 1263 C CA . SER A 1 176 ? 0.388 -4.510 45.407 1.00 80.94 176 SER A CA 1
ATOM 1264 C C . SER A 1 176 ? -0.040 -3.110 45.829 1.00 80.94 176 SER A C 1
ATOM 1266 O O . SER A 1 176 ? -1.207 -2.868 46.144 1.00 80.94 176 SER A O 1
ATOM 1268 N N . PHE A 1 177 ? 0.907 -2.176 45.843 1.00 85.56 177 PHE A N 1
ATOM 1269 C CA . PHE A 1 177 ? 0.739 -0.855 46.436 1.00 85.56 177 PHE A CA 1
ATOM 1270 C C . PHE A 1 177 ? 1.093 0.244 45.442 1.00 85.56 177 PHE A C 1
ATOM 1272 O O . PHE A 1 177 ? 2.218 0.313 44.948 1.00 85.56 177 PHE A O 1
ATOM 1279 N N . ILE A 1 178 ? 0.151 1.156 45.212 1.00 89.56 178 ILE A N 1
ATOM 1280 C CA . ILE A 1 178 ? 0.334 2.305 44.321 1.00 89.56 178 ILE A CA 1
ATOM 1281 C C . ILE A 1 178 ? 0.101 3.580 45.123 1.00 89.56 178 ILE A C 1
ATOM 1283 O O . ILE A 1 178 ? -0.995 3.800 45.632 1.00 89.56 178 ILE A O 1
ATOM 1287 N N . GLY A 1 179 ? 1.127 4.422 45.253 1.00 86.56 179 GLY A N 1
ATOM 1288 C CA . GLY A 1 179 ? 1.022 5.762 45.840 1.00 86.56 179 GLY A CA 1
ATOM 1289 C C . GLY A 1 179 ? 0.475 5.795 47.273 1.00 86.56 179 GLY A C 1
ATOM 1290 O O . GLY A 1 179 ? -0.263 6.706 47.650 1.00 86.56 179 GLY A O 1
ATOM 1291 N N . THR A 1 180 ? 0.796 4.783 48.084 1.00 83.50 180 THR A N 1
ATOM 1292 C CA . THR A 1 180 ? 0.398 4.718 49.505 1.00 83.50 180 THR A CA 1
ATOM 1293 C C . THR A 1 180 ? 1.173 5.693 50.383 1.00 83.50 180 THR A C 1
ATOM 1295 O O . THR A 1 180 ? 0.645 6.145 51.396 1.00 83.50 180 THR A O 1
ATOM 1298 N N . LYS A 1 181 ? 2.408 6.030 49.995 1.00 80.62 181 LYS A N 1
ATOM 1299 C CA . LYS A 1 181 ? 3.291 6.966 50.711 1.00 80.62 181 LYS A CA 1
ATOM 1300 C C . LYS A 1 181 ? 3.919 8.037 49.814 1.00 80.62 181 LYS A C 1
ATOM 1302 O O . LYS A 1 181 ? 4.686 8.858 50.298 1.00 80.62 181 LYS A O 1
ATOM 1307 N N . GLY A 1 182 ? 3.608 8.029 48.524 1.00 82.19 182 GLY A N 1
ATOM 1308 C CA . GLY A 1 182 ? 4.158 8.926 47.514 1.00 82.19 182 GLY A CA 1
ATOM 1309 C C . GLY A 1 182 ? 3.199 9.073 46.338 1.00 82.19 182 GLY A C 1
ATOM 1310 O O . GLY A 1 182 ? 2.022 8.726 46.449 1.00 82.19 182 GLY A O 1
ATOM 1311 N N . THR A 1 183 ? 3.690 9.578 45.210 1.00 86.88 183 THR A N 1
ATOM 1312 C CA . THR A 1 183 ? 2.886 9.750 43.993 1.00 86.88 183 THR A CA 1
ATOM 1313 C C . THR A 1 183 ? 3.124 8.600 43.023 1.00 86.88 183 THR A C 1
ATOM 1315 O O . THR A 1 183 ? 4.152 8.525 42.356 1.00 86.88 183 THR A O 1
ATOM 1318 N N . GLY A 1 184 ? 2.168 7.673 42.968 1.00 89.56 184 GLY A N 1
ATOM 1319 C CA . GLY A 1 184 ? 2.230 6.491 42.113 1.00 89.56 184 GLY A CA 1
ATOM 1320 C C . GLY A 1 184 ? 1.218 6.606 40.989 1.00 89.56 184 GLY A C 1
ATOM 1321 O O . GLY A 1 184 ? 0.027 6.757 41.252 1.00 89.56 184 GLY A O 1
ATOM 1322 N N . THR A 1 185 ? 1.671 6.553 39.742 1.00 92.38 185 THR A N 1
ATOM 1323 C CA . THR A 1 185 ? 0.781 6.559 38.577 1.00 92.38 185 THR A CA 1
ATOM 1324 C C . THR A 1 185 ? 1.095 5.369 37.686 1.00 92.38 185 THR A C 1
ATOM 1326 O O . THR A 1 185 ? 2.242 5.175 37.297 1.00 92.38 185 THR A O 1
ATOM 1329 N N . VAL A 1 186 ? 0.067 4.593 37.355 1.00 93.69 186 VAL A N 1
ATOM 1330 C CA . VAL A 1 186 ? 0.135 3.598 36.281 1.00 93.69 186 VAL A CA 1
ATOM 1331 C C . VAL A 1 186 ? -0.701 4.115 35.124 1.00 93.69 186 VAL A C 1
ATOM 1333 O O . VAL A 1 186 ? -1.907 4.300 35.280 1.00 93.69 186 VAL A O 1
ATOM 1336 N N . ASN A 1 187 ? -0.057 4.369 33.992 1.00 92.12 187 ASN A N 1
ATOM 1337 C CA . ASN A 1 187 ? -0.710 4.724 32.744 1.00 92.12 187 ASN A CA 1
ATOM 1338 C C . ASN A 1 187 ? -0.759 3.476 31.867 1.00 92.12 187 ASN A C 1
ATOM 1340 O O . ASN A 1 187 ? 0.281 2.920 31.512 1.00 92.12 187 ASN A O 1
ATOM 1344 N N . ILE A 1 188 ? -1.962 3.046 31.508 1.00 90.50 188 ILE A N 1
ATOM 1345 C CA . ILE A 1 188 ? -2.148 1.987 30.516 1.00 90.50 188 ILE A CA 1
ATOM 1346 C C . ILE A 1 188 ? -2.607 2.674 29.238 1.00 90.50 188 ILE A C 1
ATOM 1348 O O . ILE A 1 188 ? -3.599 3.393 29.280 1.00 90.50 188 ILE A O 1
ATOM 1352 N N . ILE A 1 189 ? -1.883 2.488 28.136 1.00 85.50 189 ILE A N 1
ATOM 1353 C CA . ILE A 1 189 ? -2.099 3.146 26.843 1.00 85.50 189 ILE A CA 1
ATOM 1354 C C . ILE A 1 189 ? -2.050 2.077 25.751 1.00 85.50 189 ILE A C 1
ATOM 1356 O O . ILE A 1 189 ? -0.973 1.646 25.359 1.00 85.50 189 ILE A O 1
ATOM 1360 N N . ASN A 1 190 ? -3.203 1.597 25.276 1.00 80.88 190 ASN A N 1
ATOM 1361 C CA . ASN A 1 190 ? -3.254 0.463 24.339 1.00 80.88 190 ASN A CA 1
ATOM 1362 C C . ASN A 1 190 ? -2.384 -0.736 24.801 1.00 80.88 190 ASN A C 1
ATOM 1364 O O . ASN A 1 190 ? -1.650 -1.347 24.030 1.00 80.88 190 ASN A O 1
ATOM 1368 N N . GLY A 1 191 ? -2.394 -1.012 26.107 1.00 85.06 191 GLY A N 1
ATOM 1369 C CA . GLY A 1 191 ? -1.562 -2.016 26.769 1.00 85.06 191 GLY A CA 1
ATOM 1370 C C . GLY A 1 191 ? -2.378 -2.879 27.726 1.00 85.06 191 GLY A C 1
ATOM 1371 O O . GLY A 1 191 ? -3.575 -2.642 27.931 1.00 85.06 191 GLY A O 1
ATOM 1372 N N . THR A 1 192 ? -1.734 -3.886 28.320 1.00 89.12 192 THR A N 1
ATOM 1373 C CA . THR A 1 192 ? -2.397 -4.822 29.240 1.00 89.12 192 THR A CA 1
ATOM 1374 C C . THR A 1 192 ? -1.724 -4.855 30.607 1.00 89.12 192 THR A C 1
ATOM 1376 O O . THR A 1 192 ? -0.530 -5.130 30.720 1.00 89.12 192 THR A O 1
ATOM 1379 N N . MET A 1 193 ? -2.518 -4.644 31.657 1.00 90.69 193 MET A N 1
ATOM 1380 C CA . MET A 1 193 ? -2.133 -4.920 33.040 1.00 90.69 193 MET A CA 1
ATOM 1381 C C . MET A 1 193 ? -3.018 -6.042 33.581 1.00 90.69 193 MET A C 1
ATOM 1383 O O . MET A 1 193 ? -4.245 -5.931 33.557 1.00 90.69 193 MET A O 1
ATOM 1387 N N . THR A 1 194 ? -2.411 -7.114 34.084 1.00 87.69 194 THR A N 1
ATOM 1388 C CA . THR A 1 194 ? -3.141 -8.255 34.651 1.00 87.69 194 THR A CA 1
ATOM 1389 C C . THR A 1 194 ? -2.725 -8.490 36.093 1.00 87.69 194 THR A C 1
ATOM 1391 O O . THR A 1 194 ? -1.546 -8.666 36.387 1.00 87.69 194 THR A O 1
ATOM 1394 N N . TYR A 1 195 ? -3.698 -8.552 36.993 1.00 83.38 195 TYR A N 1
ATOM 1395 C CA . TYR A 1 195 ? -3.504 -8.762 38.420 1.00 83.38 195 TYR A CA 1
ATOM 1396 C C . TYR A 1 195 ? -4.078 -10.109 38.858 1.00 83.38 195 TYR A C 1
ATOM 1398 O O . TYR A 1 195 ? -5.257 -10.374 38.636 1.00 83.38 195 TYR A O 1
ATOM 1406 N N . TRP A 1 196 ? -3.268 -10.956 39.497 1.00 73.69 196 TRP A N 1
ATOM 1407 C CA . TRP A 1 196 ? -3.633 -12.351 39.788 1.00 73.69 196 TRP A CA 1
ATOM 1408 C C . TRP A 1 196 ? -4.172 -12.625 41.202 1.00 73.69 196 TRP A C 1
ATOM 1410 O O . TRP A 1 196 ? -4.387 -13.783 41.551 1.00 73.69 196 TRP A O 1
ATOM 1420 N N . GLY A 1 197 ? -4.452 -11.585 41.991 1.00 66.31 197 GLY A N 1
ATOM 1421 C CA . GLY A 1 197 ? -5.000 -11.691 43.353 1.00 66.31 197 GLY A CA 1
ATOM 1422 C C . GLY A 1 197 ? -4.028 -11.164 44.416 1.00 66.31 197 GLY A C 1
ATOM 1423 O O . GLY A 1 197 ? -2.901 -10.825 44.092 1.00 66.31 197 GLY A O 1
ATOM 1424 N N . GLY A 1 198 ? -4.459 -11.044 45.682 1.00 66.81 198 GLY A N 1
ATOM 1425 C CA . GLY A 1 198 ? -3.577 -10.611 46.790 1.00 66.81 198 GLY A CA 1
ATOM 1426 C C . GLY A 1 198 ? -3.837 -9.240 47.412 1.00 66.81 198 GLY A C 1
ATOM 1427 O O . GLY A 1 198 ? -3.208 -8.896 48.411 1.00 66.81 198 GLY A O 1
ATOM 1428 N N . GLY A 1 199 ? -4.779 -8.473 46.860 1.00 73.25 199 GLY A N 1
ATOM 1429 C CA . GLY A 1 199 ? -5.132 -7.128 47.313 1.00 73.25 199 GLY A CA 1
ATOM 1430 C C . GLY A 1 199 ? -4.368 -6.016 46.588 1.00 73.25 199 GLY A C 1
ATOM 1431 O O . GLY A 1 199 ? -3.203 -5.741 46.866 1.00 73.25 199 GLY A O 1
ATOM 1432 N N . LEU A 1 200 ? -5.060 -5.296 45.707 1.00 83.88 200 LEU A N 1
ATOM 1433 C CA . LEU A 1 200 ? -4.566 -4.048 45.132 1.00 83.88 200 LEU A CA 1
ATOM 1434 C C . LEU A 1 200 ? -4.926 -2.877 46.052 1.00 83.88 200 LEU A C 1
ATOM 1436 O O . LEU A 1 200 ? -6.101 -2.577 46.265 1.00 83.88 200 LEU A O 1
ATOM 1440 N N . THR A 1 201 ? -3.913 -2.185 46.567 1.00 86.94 201 THR A N 1
ATOM 1441 C CA . THR A 1 201 ? -4.089 -0.973 47.369 1.00 86.94 201 THR A CA 1
ATOM 1442 C C . THR A 1 201 ? -3.613 0.245 46.595 1.00 86.94 201 THR A C 1
ATOM 1444 O O . THR A 1 201 ? -2.415 0.465 46.415 1.00 86.94 201 THR A O 1
ATOM 1447 N N . ILE A 1 202 ? -4.562 1.090 46.202 1.00 90.44 202 ILE A N 1
ATOM 1448 C CA . ILE A 1 202 ? -4.272 2.410 45.648 1.00 90.44 202 ILE A CA 1
ATOM 1449 C C . ILE A 1 202 ? -4.415 3.431 46.780 1.00 90.44 202 ILE A C 1
ATOM 1451 O O . ILE A 1 202 ? -5.486 3.576 47.364 1.00 90.44 202 ILE A O 1
ATOM 1455 N N . GLY A 1 203 ? -3.320 4.089 47.150 1.00 86.56 203 GLY A N 1
ATOM 1456 C CA . GLY A 1 203 ? -3.289 5.122 48.180 1.00 86.56 203 GLY A CA 1
ATOM 1457 C C . GLY A 1 203 ? -3.891 6.451 47.725 1.00 86.56 203 GLY A C 1
ATOM 1458 O O . GLY A 1 203 ? -4.407 6.580 46.621 1.00 86.56 203 GLY A O 1
ATOM 1459 N N . THR A 1 204 ? -3.821 7.474 48.577 1.00 86.00 204 THR A N 1
ATOM 1460 C CA . THR A 1 204 ? -4.291 8.832 48.237 1.00 86.00 204 THR A CA 1
ATOM 1461 C C . THR A 1 204 ? -3.448 9.510 47.158 1.00 86.00 204 THR A C 1
ATOM 1463 O O . THR A 1 204 ? -3.976 10.339 46.426 1.00 86.00 204 THR A O 1
ATOM 1466 N N . GLY A 1 205 ? -2.162 9.165 47.046 1.00 85.19 205 GLY A N 1
ATOM 1467 C CA . GLY A 1 205 ? -1.287 9.606 45.956 1.00 85.19 205 GLY A CA 1
ATOM 1468 C C . GLY A 1 205 ? -1.220 8.613 44.796 1.00 85.19 205 GLY A C 1
ATOM 1469 O O . GLY A 1 205 ? -0.416 8.796 43.883 1.00 85.19 205 GLY A O 1
ATOM 1470 N N . GLY A 1 206 ? -2.012 7.539 44.855 1.00 90.25 206 GLY A N 1
ATOM 1471 C CA . GLY A 1 206 ? -2.046 6.480 43.861 1.00 90.25 206 GLY A CA 1
ATOM 1472 C C . GLY A 1 206 ? -3.167 6.686 42.857 1.00 90.25 206 GLY A C 1
ATOM 1473 O O . GLY A 1 206 ? -4.289 7.029 43.232 1.00 90.25 206 GLY A O 1
ATOM 1474 N N . ARG A 1 207 ? -2.881 6.417 41.587 1.00 92.56 207 ARG A N 1
ATOM 1475 C CA . ARG A 1 207 ? -3.898 6.360 40.537 1.00 92.56 207 ARG A CA 1
ATOM 1476 C C . ARG A 1 207 ? -3.513 5.379 39.439 1.00 92.56 207 ARG A C 1
ATOM 1478 O O . ARG A 1 207 ? -2.335 5.236 39.110 1.00 92.56 207 ARG A O 1
ATOM 1485 N N . ILE A 1 208 ? -4.526 4.745 38.866 1.00 93.00 208 ILE A N 1
ATOM 1486 C CA . ILE A 1 208 ? -4.436 4.014 37.606 1.00 93.00 208 ILE A CA 1
ATOM 1487 C C . ILE A 1 208 ? -5.243 4.812 36.591 1.00 93.00 208 ILE A C 1
ATOM 1489 O O . ILE A 1 208 ? -6.432 5.066 36.799 1.00 93.00 208 ILE A O 1
ATOM 1493 N N . VAL A 1 209 ? -4.577 5.230 35.522 1.00 90.19 209 VAL A N 1
ATOM 1494 C CA . VAL A 1 209 ? -5.169 6.013 34.445 1.00 90.19 209 VAL A CA 1
ATOM 1495 C C . VAL A 1 209 ? -5.300 5.112 33.227 1.00 90.19 209 VAL A C 1
ATOM 1497 O O . VAL A 1 209 ? -4.306 4.602 32.705 1.00 90.19 209 VAL A O 1
ATOM 1500 N N . LEU A 1 210 ? -6.542 4.900 32.805 1.00 88.81 210 LEU A N 1
ATOM 1501 C CA . LEU A 1 210 ? -6.877 4.064 31.662 1.00 88.81 210 LEU A CA 1
ATOM 1502 C C . LEU A 1 210 ? -7.132 4.946 30.443 1.00 88.81 210 LEU A C 1
ATOM 1504 O O . LEU A 1 210 ? -8.033 5.789 30.461 1.00 88.81 210 LEU A O 1
ATOM 1508 N N . TYR A 1 211 ? -6.351 4.728 29.390 1.00 83.44 211 TYR A N 1
ATOM 1509 C CA . TYR A 1 211 ? -6.609 5.287 28.069 1.00 83.44 211 TYR A CA 1
ATOM 1510 C C . TYR A 1 211 ? -7.442 4.301 27.232 1.00 83.44 211 TYR A C 1
ATOM 1512 O O . TYR A 1 211 ? -7.696 3.168 27.652 1.00 83.44 211 TYR A O 1
ATOM 1520 N N . PRO A 1 212 ? -7.95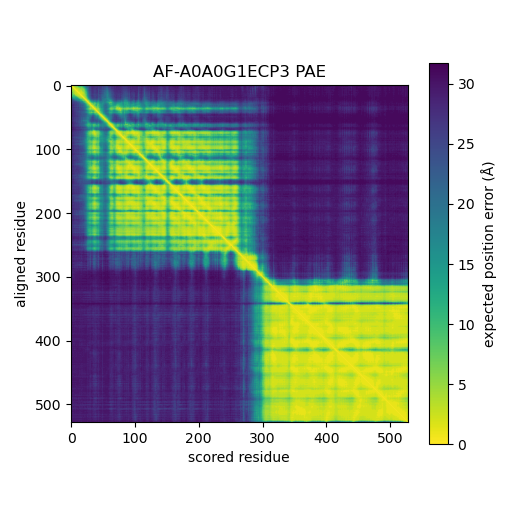6 4.708 26.076 1.00 72.75 212 PRO A N 1
ATOM 1521 C CA . PRO A 1 212 ? -8.739 3.817 25.218 1.00 72.75 212 PRO A CA 1
ATOM 1522 C C . PRO A 1 212 ? -7.910 2.678 24.615 1.00 72.75 212 PRO A C 1
ATOM 1524 O O . PRO A 1 212 ? -6.683 2.735 24.540 1.00 72.75 212 PRO A O 1
ATOM 1527 N N . GLY A 1 213 ? -8.589 1.575 24.287 1.00 72.50 213 GLY A N 1
ATOM 1528 C CA . GLY A 1 213 ? -7.936 0.337 23.839 1.00 72.50 213 GLY A CA 1
ATOM 1529 C C . GLY A 1 213 ? -7.177 -0.423 24.937 1.00 72.50 213 GLY A C 1
ATOM 1530 O O . GLY A 1 213 ? -6.430 -1.348 24.640 1.00 72.50 213 GLY A O 1
ATOM 1531 N N . THR A 1 214 ? -7.342 -0.050 26.209 1.00 83.38 214 THR A N 1
ATOM 1532 C CA . THR A 1 214 ? -6.614 -0.668 27.328 1.00 83.38 214 THR A CA 1
ATOM 1533 C C . THR A 1 214 ? -7.358 -1.829 27.959 1.00 83.38 214 THR A C 1
ATOM 1535 O O . THR A 1 214 ? -8.589 -1.862 27.992 1.00 83.38 214 THR A O 1
ATOM 1538 N N . LYS A 1 215 ? -6.585 -2.760 28.522 1.00 84.50 215 LYS A N 1
ATOM 1539 C CA . LYS A 1 215 ? -7.087 -3.914 29.266 1.00 84.50 215 LYS A CA 1
ATOM 1540 C C . LYS A 1 215 ? -6.524 -3.901 30.683 1.00 84.50 215 LYS A C 1
ATOM 1542 O O . LYS A 1 215 ? -5.317 -4.063 30.871 1.00 84.50 215 LYS A O 1
ATOM 1547 N N . PHE A 1 216 ? -7.395 -3.716 31.675 1.00 91.44 216 PHE A N 1
ATOM 1548 C CA . PHE A 1 216 ? -7.055 -3.926 33.079 1.00 91.44 216 PHE A CA 1
ATOM 1549 C C . PHE A 1 216 ? -7.835 -5.120 33.628 1.00 91.44 216 PHE A C 1
ATOM 1551 O O . PHE A 1 216 ? -9.035 -5.032 33.888 1.00 91.44 216 PHE A O 1
ATOM 1558 N N . ASP A 1 217 ? -7.137 -6.244 33.771 1.00 88.44 217 ASP A N 1
ATOM 1559 C CA . ASP A 1 217 ? -7.715 -7.516 34.191 1.00 88.44 217 ASP A CA 1
ATOM 1560 C C . ASP A 1 217 ? -7.371 -7.808 35.647 1.00 88.44 217 ASP A C 1
ATOM 1562 O O . ASP A 1 217 ? -6.201 -7.844 36.030 1.00 88.44 217 ASP A O 1
ATOM 1566 N N . LEU A 1 218 ? -8.385 -8.097 36.449 1.00 86.44 218 LEU A N 1
ATOM 1567 C CA . LEU A 1 218 ? -8.250 -8.596 37.809 1.00 86.44 218 LEU A CA 1
ATOM 1568 C C . LEU A 1 218 ? -8.799 -10.018 37.847 1.00 86.44 218 LEU A C 1
ATOM 1570 O O . LEU A 1 218 ? -9.948 -10.254 37.490 1.00 86.44 218 LEU A O 1
ATOM 1574 N N . LYS A 1 219 ? -7.981 -10.977 38.270 1.00 81.31 219 LYS A N 1
ATOM 1575 C CA . LYS A 1 219 ? -8.421 -12.357 38.483 1.00 81.31 219 LYS A CA 1
ATOM 1576 C C . LYS A 1 219 ? -9.285 -12.464 39.741 1.00 81.31 219 LYS A C 1
ATOM 1578 O O . LYS A 1 219 ? -8.984 -11.846 40.766 1.00 81.31 219 LYS A O 1
ATOM 1583 N N . GLY A 1 220 ? -10.309 -13.302 39.662 1.00 81.31 220 GLY A N 1
ATOM 1584 C CA . GLY A 1 220 ? -11.397 -13.433 40.622 1.00 81.31 220 GLY A CA 1
ATOM 1585 C C . GLY A 1 220 ? -12.462 -12.345 40.469 1.00 81.31 220 GLY A C 1
ATOM 1586 O O . GLY A 1 220 ? -12.270 -11.351 39.766 1.00 81.31 220 GLY A O 1
ATOM 1587 N N . ASP A 1 221 ? -13.563 -12.486 41.210 1.00 82.50 221 ASP A N 1
ATOM 1588 C CA . ASP A 1 221 ? -14.535 -11.403 41.392 1.00 82.50 221 ASP A CA 1
ATOM 1589 C C . ASP A 1 221 ? -13.954 -10.300 42.294 1.00 82.50 221 ASP A C 1
ATOM 1591 O O . ASP A 1 221 ? -13.925 -10.390 43.524 1.00 82.50 221 ASP A O 1
ATOM 1595 N N . GLN A 1 222 ? -13.473 -9.235 41.657 1.00 84.50 222 GLN A N 1
ATOM 1596 C CA . GLN A 1 222 ? -12.966 -8.022 42.301 1.00 84.50 222 GLN A CA 1
ATOM 1597 C C . GLN A 1 222 ? -13.884 -6.818 42.044 1.00 84.50 222 GLN A C 1
ATOM 1599 O O . GLN A 1 222 ? -13.506 -5.672 42.304 1.00 84.50 222 GLN A O 1
ATOM 1604 N N . THR A 1 223 ? -15.109 -7.051 41.564 1.00 84.38 223 THR A N 1
ATOM 1605 C CA . THR A 1 223 ? -16.032 -6.010 41.084 1.00 84.38 223 THR A CA 1
ATOM 1606 C C . THR A 1 223 ? -16.308 -4.946 42.146 1.00 84.38 223 THR A C 1
ATOM 1608 O O . THR A 1 223 ? -16.306 -3.746 41.869 1.00 84.38 223 THR A O 1
ATOM 1611 N N . THR A 1 224 ? -16.479 -5.368 43.402 1.00 86.06 224 THR A N 1
ATOM 1612 C CA . THR A 1 224 ? -16.729 -4.454 44.529 1.00 86.06 224 THR A CA 1
ATOM 1613 C C . THR A 1 224 ? -15.535 -3.538 44.803 1.00 86.06 224 THR A C 1
ATOM 1615 O O . THR A 1 224 ? -15.711 -2.334 45.002 1.00 86.06 224 THR A O 1
ATOM 1618 N N . LEU A 1 225 ? -14.317 -4.089 44.790 1.00 86.25 225 LEU A N 1
ATOM 1619 C CA . LEU A 1 225 ? -13.089 -3.323 44.997 1.00 86.25 225 LEU A CA 1
ATOM 1620 C C . LEU A 1 225 ? -12.902 -2.300 43.872 1.00 86.25 225 LEU A C 1
ATOM 1622 O O . LEU A 1 225 ? -12.676 -1.122 44.145 1.00 86.25 225 LEU A O 1
ATOM 1626 N N . VAL A 1 226 ? -13.053 -2.743 42.621 1.00 88.88 226 VAL A N 1
ATOM 1627 C CA . VAL A 1 226 ? -12.942 -1.898 41.425 1.00 88.88 226 VAL A CA 1
ATOM 1628 C C . VAL A 1 226 ? -13.914 -0.733 41.480 1.00 88.88 226 VAL A C 1
ATOM 1630 O O . VAL A 1 226 ? -13.496 0.418 41.360 1.00 88.88 226 VAL A O 1
ATOM 1633 N N . ASN A 1 227 ? -15.197 -1.010 41.714 1.00 88.19 227 ASN A N 1
ATOM 1634 C CA . ASN A 1 227 ? -16.214 0.032 41.794 1.00 88.19 227 ASN A CA 1
ATOM 1635 C C . ASN A 1 227 ? -15.896 1.034 42.910 1.00 88.19 227 ASN A C 1
ATOM 1637 O O . ASN A 1 227 ? -16.022 2.241 42.709 1.00 88.19 227 ASN A O 1
ATOM 1641 N N . GLY A 1 228 ? -15.413 0.555 44.061 1.00 86.62 228 GLY A N 1
ATOM 1642 C CA . GLY A 1 228 ? -14.949 1.418 45.146 1.00 86.62 228 GLY A CA 1
ATOM 1643 C C . GLY A 1 228 ? -13.804 2.346 44.725 1.00 86.62 228 GLY A C 1
ATOM 1644 O O . GLY A 1 228 ? -13.833 3.538 45.029 1.00 86.62 228 GLY A O 1
ATOM 1645 N N . LEU A 1 229 ? -12.822 1.829 43.985 1.00 91.12 229 LEU A N 1
ATOM 1646 C CA . LEU A 1 229 ? -11.695 2.613 43.477 1.00 91.12 229 LEU A CA 1
ATOM 1647 C C . LEU A 1 229 ? -12.120 3.626 42.402 1.00 91.12 229 LEU A C 1
ATOM 1649 O O . LEU A 1 229 ? -11.607 4.746 42.398 1.00 91.12 229 LEU A O 1
ATOM 1653 N N . ILE A 1 230 ? -13.073 3.280 41.533 1.00 88.88 230 ILE A N 1
ATOM 1654 C CA . ILE A 1 230 ? -13.644 4.202 40.536 1.00 88.88 230 ILE A CA 1
ATOM 1655 C C . ILE A 1 230 ? -14.377 5.354 41.229 1.00 88.88 230 ILE A C 1
ATOM 1657 O O . ILE A 1 230 ? -14.116 6.518 40.935 1.00 88.88 230 ILE A O 1
ATOM 1661 N N . VAL A 1 231 ? -15.243 5.053 42.203 1.00 86.50 231 VAL A N 1
ATOM 1662 C CA . VAL A 1 231 ? -15.985 6.070 42.975 1.00 86.50 231 VAL A CA 1
ATOM 1663 C C . VAL A 1 231 ? -15.037 7.025 43.705 1.00 86.50 231 VAL A C 1
ATOM 1665 O O . VAL A 1 231 ? -15.318 8.214 43.827 1.00 86.50 231 VAL A O 1
ATOM 1668 N N . GLN A 1 232 ? -13.892 6.522 44.168 1.00 87.94 232 GLN A N 1
ATOM 1669 C CA . GLN A 1 232 ? -12.850 7.325 44.810 1.00 87.94 232 GLN A CA 1
ATOM 1670 C C . GLN A 1 232 ? -11.979 8.121 43.823 1.00 87.94 232 GLN A C 1
ATOM 1672 O O . GLN A 1 232 ? -11.083 8.837 44.266 1.00 87.94 232 GLN A O 1
ATOM 1677 N N . GLY A 1 233 ? -12.196 7.989 42.511 1.00 84.94 233 GLY A N 1
ATOM 1678 C CA . GLY A 1 233 ? -11.372 8.628 41.483 1.00 84.94 233 GLY A CA 1
ATOM 1679 C C . GLY A 1 233 ? -9.944 8.077 41.413 1.00 84.94 233 GLY A C 1
ATOM 1680 O O . GLY A 1 233 ? -9.033 8.785 40.994 1.00 84.94 233 GLY A O 1
ATOM 1681 N N . ARG A 1 234 ? -9.729 6.834 41.859 1.00 91.31 234 ARG A N 1
ATOM 1682 C CA . ARG A 1 234 ? -8.416 6.163 41.876 1.00 91.31 234 ARG A CA 1
ATOM 1683 C C . ARG A 1 234 ? -8.157 5.335 40.626 1.00 91.31 234 ARG A C 1
ATOM 1685 O O . ARG A 1 234 ? -7.010 5.232 40.202 1.00 91.31 234 ARG A O 1
ATOM 1692 N N . ILE A 1 235 ? -9.207 4.747 40.060 1.00 91.75 235 ILE A N 1
ATOM 1693 C CA . ILE A 1 235 ? -9.200 4.230 38.691 1.00 91.75 235 ILE A CA 1
ATOM 1694 C C . ILE A 1 235 ? -10.014 5.225 37.886 1.00 91.75 235 ILE A C 1
ATOM 1696 O O . ILE A 1 235 ? -11.215 5.374 38.114 1.00 91.75 235 ILE A O 1
ATOM 1700 N N . THR A 1 236 ? -9.354 5.943 36.992 1.00 86.94 236 THR A N 1
ATOM 1701 C CA . THR A 1 236 ? -9.999 6.974 36.188 1.00 86.94 236 THR A CA 1
ATOM 1702 C C . THR A 1 236 ? -9.648 6.784 34.732 1.00 86.94 236 THR A C 1
ATOM 1704 O O . THR A 1 236 ? -8.547 6.366 34.380 1.00 86.94 236 THR A O 1
ATOM 1707 N N . SER A 1 237 ? -10.599 7.120 33.870 1.00 79.31 237 SER A N 1
ATOM 1708 C CA . SER A 1 237 ? -10.235 7.478 32.510 1.00 79.31 237 SER A CA 1
ATOM 1709 C C . SER A 1 237 ? -9.716 8.913 32.548 1.00 79.31 237 SER A C 1
ATOM 1711 O O . SER A 1 237 ? -10.309 9.761 33.221 1.00 79.31 237 SER A O 1
ATOM 1713 N N . ASN A 1 238 ? -8.627 9.209 31.830 1.00 66.62 238 ASN A N 1
ATOM 1714 C CA . ASN A 1 238 ? -8.270 10.611 31.576 1.00 66.62 238 ASN A CA 1
ATOM 1715 C C . ASN A 1 238 ? -9.390 11.294 30.759 1.00 66.62 238 ASN A C 1
ATOM 1717 O O . ASN A 1 238 ? -9.533 12.507 30.815 1.00 66.62 238 ASN A O 1
ATOM 1721 N N . SER A 1 239 ? -10.222 10.463 30.101 1.00 60.00 239 SER A N 1
ATOM 1722 C CA . SER A 1 239 ? -11.597 10.555 29.570 1.00 60.00 239 SER A CA 1
ATOM 1723 C C . SER A 1 239 ? -12.713 11.332 30.279 1.00 60.00 239 SER A C 1
ATOM 1725 O O . SER A 1 239 ? -13.376 10.749 31.125 1.00 60.00 239 SER A O 1
ATOM 1727 N N . SER A 1 240 ? -13.077 12.552 29.881 1.00 56.56 240 SER A N 1
ATOM 1728 C CA . SER A 1 240 ? -14.402 13.116 30.189 1.00 56.56 240 SER A CA 1
ATOM 1729 C C . SER A 1 240 ? -15.490 12.542 29.271 1.00 56.56 240 SER A C 1
ATOM 1731 O O . SER A 1 240 ? -16.676 12.703 29.551 1.00 56.56 240 SER A O 1
ATOM 1733 N N . ARG A 1 241 ? -15.089 11.874 28.177 1.00 55.81 241 ARG A N 1
ATOM 1734 C CA . ARG A 1 241 ? -15.959 11.296 27.137 1.00 55.81 241 ARG A CA 1
ATOM 1735 C C . ARG A 1 241 ? -15.926 9.766 27.070 1.00 55.81 241 ARG A C 1
ATOM 1737 O O . ARG A 1 241 ? -16.785 9.175 26.418 1.00 55.81 241 ARG A O 1
ATOM 1744 N N . CYS A 1 242 ? -14.973 9.128 27.747 1.00 63.72 242 CYS A N 1
ATOM 1745 C CA . CYS A 1 242 ? -14.867 7.675 27.831 1.00 63.72 242 CYS A CA 1
ATOM 1746 C C . CYS A 1 242 ? -15.278 7.216 29.221 1.00 63.72 242 CYS A C 1
ATOM 1748 O O . CYS A 1 242 ? -14.728 7.646 30.235 1.00 63.72 242 CYS A O 1
ATOM 1750 N N . SER A 1 243 ? -16.294 6.363 29.246 1.00 72.94 243 SER A N 1
ATOM 1751 C CA . SER A 1 243 ? -16.789 5.768 30.473 1.00 72.94 243 SER A CA 1
ATOM 1752 C C . SER A 1 243 ? -15.985 4.515 30.786 1.00 72.94 243 SER A C 1
ATOM 1754 O O . SER A 1 243 ? -15.608 3.748 29.894 1.00 72.94 243 SER A O 1
ATOM 1756 N N . LEU A 1 244 ? -15.710 4.310 32.069 1.00 83.62 244 LEU A N 1
ATOM 1757 C CA . LEU A 1 244 ? -15.159 3.048 32.528 1.00 83.62 244 LEU A CA 1
ATOM 1758 C C . LEU A 1 244 ? -16.270 2.000 32.512 1.00 83.62 244 LEU A C 1
ATOM 1760 O O . LEU A 1 244 ? -17.316 2.196 33.129 1.00 83.62 244 LEU A O 1
ATOM 1764 N N . VAL A 1 245 ? -16.031 0.894 31.819 1.00 82.88 245 VAL A N 1
ATOM 1765 C CA . VAL A 1 245 ? -16.906 -0.274 31.800 1.00 82.88 245 VAL A CA 1
ATOM 1766 C C . VAL A 1 245 ? -16.235 -1.378 32.595 1.00 82.88 245 VAL A C 1
ATOM 1768 O O . VAL A 1 245 ? -15.090 -1.747 32.338 1.00 82.88 245 VAL A O 1
ATOM 1771 N N . VAL A 1 246 ? -16.965 -1.883 33.584 1.00 86.94 246 VAL A N 1
ATOM 1772 C CA . VAL A 1 246 ? -16.552 -3.004 34.426 1.00 86.94 246 VAL A CA 1
ATOM 1773 C C . VAL A 1 246 ? -17.390 -4.211 34.028 1.00 86.94 246 VAL A C 1
ATOM 1775 O O . VAL A 1 246 ? -18.617 -4.157 34.100 1.00 86.94 246 VAL A O 1
ATOM 1778 N N . VAL A 1 247 ? -16.735 -5.286 33.600 1.00 83.62 247 VAL A N 1
ATOM 1779 C CA . VAL A 1 247 ? -17.367 -6.549 33.202 1.00 83.62 247 VAL A CA 1
ATOM 1780 C C . VAL A 1 247 ? -16.809 -7.659 34.079 1.00 83.62 247 VAL A C 1
ATOM 1782 O O . VAL A 1 247 ? -15.600 -7.732 34.264 1.00 83.62 247 VAL A O 1
ATOM 1785 N N . TYR A 1 248 ? -17.668 -8.519 34.617 1.00 86.94 248 TYR A N 1
ATOM 1786 C CA . TYR A 1 248 ? -17.234 -9.787 35.197 1.00 86.94 248 TYR A CA 1
ATOM 1787 C C . TYR A 1 248 ? -17.480 -10.901 34.185 1.00 86.94 248 TYR A C 1
ATOM 1789 O O . TYR A 1 248 ? -18.574 -10.997 33.629 1.00 86.94 248 TYR A O 1
ATOM 1797 N N . ASP A 1 249 ? -16.451 -11.700 33.945 1.00 82.44 249 ASP A N 1
ATOM 1798 C CA . ASP A 1 249 ? -16.477 -12.863 33.075 1.00 82.44 249 ASP A CA 1
ATOM 1799 C C . ASP A 1 249 ? -16.431 -14.127 33.940 1.00 82.44 249 ASP A C 1
ATOM 1801 O O . ASP A 1 249 ? -15.417 -14.425 34.580 1.00 82.44 249 ASP A O 1
ATOM 1805 N N . GLU A 1 250 ? -17.556 -14.839 33.981 1.00 81.44 250 GLU A N 1
ATOM 1806 C CA . GLU A 1 250 ? -17.736 -16.051 34.782 1.00 81.44 250 GLU A CA 1
ATOM 1807 C C . GLU A 1 250 ? -16.963 -17.257 34.233 1.00 81.44 250 GLU A C 1
ATOM 1809 O O . GLU A 1 250 ? -16.545 -18.115 35.011 1.00 81.44 250 GLU A O 1
ATOM 1814 N N . ASP A 1 251 ? -16.720 -17.307 32.920 1.00 82.06 251 ASP A N 1
ATOM 1815 C CA . ASP A 1 251 ? -16.040 -18.429 32.268 1.00 82.06 251 ASP A CA 1
ATOM 1816 C C . ASP A 1 251 ? -14.538 -18.408 32.560 1.00 82.06 251 ASP A C 1
ATOM 1818 O O . ASP A 1 251 ? -13.894 -19.453 32.698 1.00 82.06 251 ASP A O 1
ATOM 1822 N N . PHE A 1 252 ? -13.973 -17.206 32.676 1.00 69.44 252 PHE A N 1
ATOM 1823 C CA . PHE A 1 252 ? -12.556 -17.020 32.966 1.00 69.44 252 PHE A CA 1
ATOM 1824 C C . PHE A 1 252 ? -12.274 -16.667 34.433 1.00 69.44 252 PHE A C 1
ATOM 1826 O O . PHE A 1 252 ? -11.115 -16.752 34.846 1.00 69.44 252 PHE A O 1
ATOM 1833 N N . ASP A 1 253 ? -13.306 -16.352 35.222 1.00 81.19 253 ASP A N 1
ATOM 1834 C CA . ASP A 1 253 ? -13.245 -15.840 36.598 1.00 81.19 253 ASP A CA 1
ATOM 1835 C C . ASP A 1 253 ? -12.498 -14.501 36.698 1.00 81.19 253 ASP A C 1
ATOM 1837 O O . ASP A 1 253 ? -11.594 -14.341 37.519 1.00 81.19 253 ASP A O 1
ATOM 1841 N N . TRP A 1 254 ? -12.780 -13.550 35.797 1.00 81.50 254 TRP A N 1
ATOM 1842 C CA . TRP A 1 254 ? -12.063 -12.262 35.716 1.00 81.50 254 TRP A CA 1
ATOM 1843 C C . TRP A 1 254 ? -13.012 -11.075 35.882 1.00 81.50 254 TRP A C 1
ATOM 1845 O O . TRP A 1 254 ? -14.063 -11.015 35.255 1.00 81.50 254 TRP A O 1
ATOM 1855 N N . THR A 1 255 ? -12.598 -10.059 36.638 1.00 85.94 255 THR A N 1
ATOM 1856 C CA . THR A 1 255 ? -13.146 -8.702 36.539 1.00 85.94 255 THR A CA 1
ATOM 1857 C C . THR A 1 255 ? -12.286 -7.880 35.582 1.00 85.94 255 THR A C 1
ATOM 1859 O O . THR A 1 255 ? -11.106 -7.635 35.827 1.00 85.94 255 THR A O 1
ATOM 1862 N N . HIS A 1 256 ? -12.891 -7.414 34.501 1.00 84.94 256 HIS A N 1
ATOM 1863 C CA . HIS A 1 256 ? -12.274 -6.608 33.464 1.00 84.94 256 HIS A CA 1
ATOM 1864 C C . HIS A 1 256 ? -12.726 -5.154 33.579 1.00 84.94 256 HIS A C 1
ATOM 1866 O O . HIS A 1 256 ? -13.922 -4.872 33.664 1.00 84.94 256 HIS A O 1
ATOM 1872 N N . VAL A 1 257 ? -11.774 -4.226 33.563 1.00 86.81 257 VAL A N 1
ATOM 1873 C CA . VAL A 1 257 ? -12.045 -2.789 33.504 1.00 86.81 257 VAL A CA 1
ATOM 1874 C C . VAL A 1 257 ? -11.498 -2.250 32.196 1.00 86.81 257 VAL A C 1
ATOM 1876 O O . VAL A 1 257 ? -10.302 -2.351 31.920 1.00 86.81 257 VAL A O 1
ATOM 1879 N N . THR A 1 258 ? -12.377 -1.651 31.403 1.00 81.88 258 THR A N 1
ATOM 1880 C CA . THR A 1 258 ? -12.025 -0.981 30.149 1.00 81.88 258 THR A CA 1
ATOM 1881 C C . THR A 1 258 ? -12.413 0.472 30.200 1.00 81.88 258 THR A C 1
ATOM 1883 O O . THR A 1 258 ? -13.458 0.836 30.732 1.00 81.88 258 THR A O 1
ATOM 1886 N N . SER A 1 259 ? -11.590 1.320 29.596 1.00 75.94 259 SER A N 1
ATOM 1887 C CA . SER A 1 259 ? -12.051 2.639 29.183 1.00 75.94 259 SER A CA 1
ATOM 1888 C C . SER A 1 259 ? -12.742 2.484 27.832 1.00 75.94 259 SER A C 1
ATOM 1890 O O . SER A 1 259 ? -12.079 2.365 26.804 1.00 75.94 259 SER A O 1
ATOM 1892 N N . THR A 1 260 ? -14.075 2.459 27.833 1.00 65.50 260 THR A N 1
ATOM 1893 C CA . THR A 1 260 ? -14.862 2.456 26.595 1.00 65.50 260 THR A CA 1
ATOM 1894 C C . THR A 1 260 ? -15.242 3.882 26.237 1.00 65.50 260 THR A C 1
ATOM 1896 O O . THR A 1 260 ? -15.870 4.612 27.011 1.00 65.50 260 THR A O 1
ATOM 1899 N N . CYS A 1 261 ? -14.846 4.308 25.050 1.00 60.69 261 CYS A N 1
ATOM 1900 C CA . CYS A 1 261 ? -15.227 5.611 24.551 1.00 60.69 261 CYS A CA 1
ATOM 1901 C C . CYS A 1 261 ? -16.608 5.540 23.920 1.00 60.69 261 CYS A C 1
ATOM 1903 O O . CYS A 1 261 ? -16.803 4.922 22.880 1.00 60.69 261 CYS A O 1
ATOM 1905 N N . THR A 1 262 ? -17.576 6.223 24.526 1.00 54.47 262 THR A N 1
ATOM 1906 C CA . THR A 1 262 ? -18.832 6.574 23.858 1.00 54.47 262 THR A CA 1
ATOM 1907 C C . THR A 1 262 ? -18.638 7.893 23.116 1.00 54.47 262 THR A C 1
ATOM 1909 O O . THR A 1 262 ? -19.324 8.878 23.384 1.00 54.47 262 THR A O 1
ATOM 1912 N N . CYS A 1 263 ? -17.668 7.949 22.202 1.00 52.69 263 CYS A N 1
ATOM 1913 C CA . CYS A 1 263 ? -17.608 9.051 21.251 1.00 52.69 263 CYS A CA 1
ATOM 1914 C C . CYS A 1 263 ? -18.637 8.781 20.159 1.00 52.69 263 CYS A C 1
ATOM 1916 O O . CYS A 1 263 ? -18.453 7.927 19.301 1.00 52.69 263 CYS A O 1
ATOM 1918 N N . THR A 1 264 ? -19.737 9.528 20.178 1.00 50.78 264 THR A N 1
ATOM 1919 C CA . THR A 1 264 ? -20.668 9.561 19.042 1.00 50.78 264 THR A CA 1
ATOM 1920 C C . THR A 1 264 ? -20.111 10.380 17.873 1.00 50.78 264 THR A C 1
ATOM 1922 O O . THR A 1 264 ? -20.610 10.266 16.759 1.00 50.78 264 THR A O 1
ATOM 1925 N N . THR A 1 265 ? -19.070 11.184 18.127 1.00 49.12 265 THR A N 1
ATOM 1926 C CA . THR A 1 265 ? -18.345 12.015 17.154 1.00 49.12 265 THR A CA 1
ATOM 1927 C C . THR A 1 265 ? -16.922 12.276 17.658 1.00 49.12 265 THR A C 1
ATOM 1929 O O . THR A 1 265 ? -16.752 12.921 18.698 1.00 49.12 265 THR A O 1
ATOM 1932 N N . PHE A 1 266 ? -15.924 11.788 16.923 1.00 57.19 266 PHE A N 1
ATOM 1933 C CA . PHE A 1 266 ? -14.496 12.014 17.174 1.00 57.19 266 PHE A CA 1
ATOM 1934 C C . PHE A 1 266 ? -14.056 13.370 16.609 1.00 57.19 266 PHE A C 1
ATOM 1936 O O . PHE A 1 266 ? -14.646 13.870 15.645 1.00 57.19 266 PHE A O 1
ATOM 1943 N N . LYS A 1 267 ? -13.064 14.014 17.236 1.00 59.41 267 LYS A N 1
ATOM 1944 C CA . LYS A 1 267 ? -12.460 15.230 16.667 1.00 59.41 267 LYS A CA 1
ATOM 1945 C C . LYS A 1 267 ? -11.529 14.818 15.527 1.00 59.41 267 LYS A C 1
ATOM 1947 O O . LYS A 1 267 ? -10.927 13.764 15.576 1.00 59.41 267 LYS A O 1
ATOM 1952 N N . THR A 1 268 ? -11.347 15.670 14.529 1.00 59.22 268 THR A N 1
ATOM 1953 C CA . THR A 1 268 ? -10.506 15.369 13.355 1.00 59.22 268 THR A CA 1
ATOM 1954 C C . THR A 1 268 ? -9.015 15.154 13.644 1.00 59.22 268 THR A C 1
ATOM 1956 O O . THR A 1 268 ? -8.293 14.785 12.732 1.00 59.22 268 THR A O 1
ATOM 1959 N N . ALA A 1 269 ? -8.545 15.404 14.867 1.00 59.94 269 ALA A N 1
ATOM 1960 C CA . ALA A 1 269 ? -7.144 15.233 15.269 1.00 59.94 269 ALA A CA 1
ATOM 1961 C C . ALA A 1 269 ? -6.960 14.150 16.354 1.00 59.94 269 ALA A C 1
ATOM 1963 O O . ALA A 1 269 ? -5.923 14.111 17.004 1.00 59.94 269 ALA A O 1
ATOM 1964 N N . ASP A 1 270 ? -7.998 13.348 16.577 1.00 62.12 270 ASP A N 1
ATOM 1965 C CA . ASP A 1 270 ? -8.094 12.269 17.567 1.00 62.12 270 ASP A CA 1
ATOM 1966 C C . ASP A 1 270 ? -7.880 10.931 16.848 1.00 62.12 270 ASP A C 1
ATOM 1968 O O . ASP A 1 270 ? -8.826 10.194 16.561 1.00 62.12 270 ASP A O 1
ATOM 1972 N N . PHE A 1 271 ? -6.645 10.717 16.395 1.00 58.25 271 PHE A N 1
ATOM 1973 C CA . PHE A 1 271 ? -6.266 9.665 15.450 1.00 58.25 271 PHE A CA 1
ATOM 1974 C C . PHE A 1 271 ? -6.341 8.272 16.071 1.00 58.25 271 PHE A C 1
ATOM 1976 O O . PHE A 1 271 ? -6.664 7.299 15.398 1.00 58.25 271 PHE A O 1
ATOM 1983 N N . ASN A 1 272 ? -6.112 8.159 17.376 1.00 58.50 272 ASN A N 1
ATOM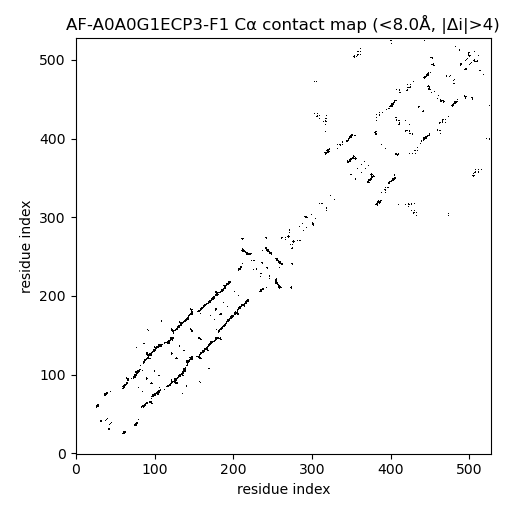 1984 C CA . ASN A 1 272 ? -6.267 6.891 18.083 1.00 58.50 272 ASN A CA 1
ATOM 1985 C C . ASN A 1 272 ? -7.727 6.631 18.535 1.00 58.50 272 ASN A C 1
ATOM 1987 O O . ASN A 1 272 ? -7.991 5.610 19.179 1.00 58.50 272 ASN A O 1
ATOM 1991 N N . HIS A 1 273 ? -8.669 7.509 18.149 1.00 56.12 273 HIS A N 1
ATOM 1992 C CA . HIS A 1 273 ? -10.106 7.456 18.444 1.00 56.12 273 HIS A CA 1
ATOM 1993 C C . HIS A 1 273 ? -10.404 7.239 19.924 1.00 56.12 273 HIS A C 1
ATOM 1995 O O . HIS A 1 273 ? -11.262 6.445 20.336 1.00 56.12 273 HIS A O 1
ATOM 2001 N N . ASP A 1 274 ? -9.675 7.983 20.731 1.00 57.47 274 ASP A N 1
ATOM 2002 C CA . ASP A 1 274 ? -9.641 7.874 22.167 1.00 57.47 274 ASP A CA 1
ATOM 2003 C C . ASP A 1 274 ? -10.410 9.035 22.852 1.00 57.47 274 ASP A C 1
ATOM 2005 O O . ASP A 1 274 ? -10.515 9.134 24.082 1.00 57.47 274 ASP A O 1
ATOM 2009 N N . CYS A 1 275 ? -11.072 9.854 22.026 1.00 59.94 275 CYS A N 1
ATOM 2010 C CA . CYS A 1 275 ? -11.808 11.066 22.366 1.00 59.94 275 CYS A CA 1
ATOM 2011 C C . CYS A 1 275 ? -10.921 12.277 22.715 1.00 59.94 275 CYS A C 1
ATOM 2013 O O . CYS A 1 275 ? -11.482 13.322 23.102 1.00 59.94 275 CYS A O 1
ATOM 2015 N N . TYR A 1 276 ? -9.593 12.177 22.583 1.00 55.53 276 TYR A N 1
ATOM 2016 C CA . TYR A 1 276 ? -8.629 13.243 22.844 1.00 55.53 276 TYR A CA 1
ATOM 2017 C C . TYR A 1 276 ? -7.801 13.660 21.640 1.00 55.53 276 TYR A C 1
ATOM 2019 O O . TYR A 1 276 ? -7.965 13.182 20.543 1.00 55.53 276 TYR A O 1
ATOM 2027 N N . VAL A 1 277 ? -7.057 14.748 21.821 1.00 62.44 277 VAL A N 1
ATOM 2028 C CA . VAL A 1 277 ? -6.044 15.199 20.868 1.00 62.44 277 VAL A CA 1
ATOM 2029 C C . VAL A 1 277 ? -4.810 15.457 21.721 1.00 62.44 277 VAL A C 1
ATOM 2031 O O . VAL A 1 277 ? -4.710 16.513 22.356 1.00 62.44 277 VAL A O 1
ATOM 2034 N N . ASP A 1 278 ? -3.942 14.462 21.833 1.00 66.81 278 ASP A N 1
ATOM 2035 C CA . ASP A 1 278 ? -2.747 14.439 22.664 1.00 66.81 278 ASP A CA 1
ATOM 2036 C C . ASP A 1 278 ? -1.511 13.877 21.920 1.00 66.81 278 ASP A C 1
ATOM 2038 O O . ASP A 1 278 ? -1.454 13.818 20.694 1.00 66.81 278 ASP A O 1
ATOM 2042 N N . PHE A 1 279 ? -0.425 13.583 22.639 1.00 56.78 279 PHE A N 1
ATOM 2043 C CA . PHE A 1 279 ? 0.817 13.115 22.007 1.00 56.78 279 PHE A CA 1
ATOM 2044 C C . PHE A 1 279 ? 0.749 11.664 21.515 1.00 56.78 279 PHE A C 1
ATOM 2046 O O . PHE A 1 279 ? 1.566 11.268 20.686 1.00 56.78 279 PHE A O 1
ATOM 2053 N N . LEU A 1 280 ? -0.207 10.874 21.994 1.00 52.59 280 LEU A N 1
ATOM 2054 C CA . LEU A 1 280 ? -0.474 9.537 21.480 1.00 52.59 280 LEU A CA 1
ATOM 2055 C C . LEU A 1 280 ? -1.214 9.625 20.155 1.00 52.59 280 LEU A C 1
ATOM 2057 O O . LEU A 1 280 ? -0.915 8.838 19.263 1.00 52.59 280 LEU A O 1
ATOM 2061 N N . ASP A 1 281 ? -2.055 10.644 19.977 1.00 64.31 281 ASP A N 1
ATOM 2062 C CA . ASP A 1 281 ? -2.544 11.020 18.654 1.00 64.31 281 ASP A CA 1
ATOM 2063 C C . ASP A 1 281 ? -1.409 11.421 17.739 1.00 64.31 281 ASP A C 1
ATOM 2065 O O . ASP A 1 281 ? -1.488 11.124 16.565 1.00 64.31 281 ASP A O 1
ATOM 2069 N N . PHE A 1 282 ? -0.328 12.027 18.241 1.00 62.44 282 PHE A N 1
ATOM 2070 C CA . PHE A 1 282 ? 0.858 12.281 17.422 1.00 62.44 282 PHE A CA 1
ATOM 2071 C C . PHE A 1 282 ? 1.622 10.996 17.075 1.00 62.44 282 PHE A C 1
ATOM 2073 O O . PHE A 1 282 ? 2.202 10.921 16.000 1.00 62.44 282 PHE A O 1
ATOM 2080 N N . ALA A 1 283 ? 1.630 9.983 17.944 1.00 55.09 283 ALA A N 1
ATOM 2081 C CA . ALA A 1 283 ? 2.260 8.691 17.671 1.00 55.09 283 ALA A CA 1
ATOM 2082 C C . ALA A 1 283 ? 1.427 7.836 16.706 1.00 55.09 283 ALA A C 1
ATOM 2084 O O . ALA A 1 283 ? 1.994 7.247 15.791 1.00 55.09 283 ALA A O 1
ATOM 2085 N N . VAL A 1 284 ? 0.099 7.822 16.858 1.00 46.53 284 VAL A N 1
ATOM 2086 C CA . VAL A 1 284 ? -0.827 7.198 15.907 1.00 46.53 284 VAL A CA 1
ATOM 2087 C C . VAL A 1 284 ? -0.874 7.996 14.618 1.00 46.53 284 VAL A C 1
ATOM 2089 O O . VAL A 1 284 ? -0.717 7.394 13.576 1.00 46.53 284 VAL A O 1
ATOM 2092 N N . PHE A 1 285 ? -0.910 9.326 14.654 1.00 51.91 285 PHE A N 1
ATOM 2093 C CA . PHE A 1 285 ? -0.685 10.178 13.486 1.00 51.91 285 PHE A CA 1
ATOM 2094 C C . PHE A 1 285 ? 0.655 9.871 12.840 1.00 51.91 285 PHE A C 1
ATOM 2096 O O . PHE A 1 285 ? 0.686 9.719 11.641 1.00 51.91 285 PHE A O 1
ATOM 2103 N N . ALA A 1 286 ? 1.760 9.737 13.575 1.00 48.97 286 ALA A N 1
ATOM 2104 C CA . ALA A 1 286 ? 3.057 9.401 12.993 1.00 48.97 286 ALA A CA 1
ATOM 2105 C C . ALA A 1 286 ? 3.048 7.984 12.407 1.00 48.97 286 ALA A C 1
ATOM 2107 O O . ALA A 1 286 ? 3.615 7.761 11.347 1.00 48.97 286 ALA A O 1
ATOM 2108 N N . GLN A 1 287 ? 2.377 7.029 13.046 1.00 41.03 287 GLN A N 1
ATOM 2109 C CA . GLN A 1 287 ? 2.272 5.652 12.580 1.00 41.03 287 GLN A CA 1
ATOM 2110 C C . GLN A 1 287 ? 1.313 5.510 11.389 1.00 41.03 287 GLN A C 1
ATOM 2112 O O . GLN A 1 287 ? 1.625 4.776 10.462 1.00 41.03 287 GLN A O 1
ATOM 2117 N N . GLU A 1 288 ? 0.204 6.241 11.352 1.00 42.56 288 GLU A N 1
ATOM 2118 C CA . GLU A 1 288 ? -0.753 6.370 10.246 1.00 42.56 288 GLU A CA 1
ATOM 2119 C C . GLU A 1 288 ? -0.188 7.234 9.113 1.00 42.56 288 GLU A C 1
ATOM 2121 O O . GLU A 1 288 ? -0.376 6.919 7.947 1.00 42.56 288 GLU A O 1
ATOM 2126 N N . TRP A 1 289 ? 0.600 8.260 9.413 1.00 41.25 289 TRP A N 1
ATOM 2127 C CA . TRP A 1 289 ? 1.426 9.000 8.452 1.00 41.25 289 TRP A CA 1
ATOM 2128 C C . TRP A 1 289 ? 2.461 8.076 7.812 1.00 41.25 289 TRP A C 1
ATOM 2130 O O . TRP A 1 289 ? 2.766 8.193 6.629 1.00 41.25 289 TRP A O 1
ATOM 2140 N N . LEU A 1 290 ? 2.968 7.110 8.580 1.00 36.94 290 LEU A N 1
ATOM 2141 C CA . LEU A 1 290 ? 3.851 6.060 8.087 1.00 36.94 290 LEU A CA 1
ATOM 2142 C C . LEU A 1 290 ? 3.099 4.871 7.439 1.00 36.94 290 LEU A C 1
ATOM 2144 O O . LEU A 1 290 ? 3.761 4.073 6.780 1.00 36.94 290 LEU A O 1
ATOM 2148 N N . THR A 1 291 ? 1.767 4.711 7.589 1.00 37.50 291 THR A N 1
ATOM 2149 C CA . THR A 1 291 ? 1.026 3.488 7.154 1.00 37.50 291 THR A CA 1
ATOM 2150 C C . THR A 1 291 ? -0.376 3.672 6.506 1.00 37.50 291 THR A C 1
ATOM 2152 O O . THR A 1 291 ? -1.031 2.674 6.223 1.00 37.50 291 THR A O 1
ATOM 2155 N N . CYS A 1 292 ? -0.826 4.903 6.236 1.00 43.06 292 CYS A N 1
ATOM 2156 C CA . CYS A 1 292 ? -2.138 5.406 5.748 1.00 43.06 292 CYS A CA 1
ATOM 2157 C C . CYS A 1 292 ? -3.220 4.423 5.211 1.00 43.06 292 CYS A C 1
ATOM 2159 O O . CYS A 1 292 ? -3.013 3.750 4.199 1.00 43.06 292 CYS A O 1
ATOM 2161 N N . TYR A 1 293 ? -4.435 4.463 5.804 1.00 39.25 293 TYR A N 1
ATOM 2162 C CA . TYR A 1 293 ? -5.628 3.635 5.481 1.00 39.25 293 TYR A CA 1
ATOM 2163 C C . TYR A 1 293 ? -6.972 4.401 5.322 1.00 39.25 293 TYR A C 1
ATOM 2165 O O . TYR A 1 293 ? -8.036 3.823 5.555 1.00 39.25 293 TYR A O 1
ATOM 2173 N N . ASP A 1 294 ? -6.984 5.667 4.893 1.00 43.28 294 ASP A N 1
ATOM 2174 C CA . ASP A 1 294 ? -8.238 6.391 4.594 1.00 43.28 294 ASP A CA 1
ATOM 2175 C C . ASP A 1 294 ? -8.405 6.645 3.085 1.00 43.28 294 ASP A C 1
ATOM 2177 O O . ASP A 1 294 ? -7.619 7.349 2.462 1.00 43.28 294 ASP A O 1
ATOM 2181 N N . TRP A 1 295 ? -9.450 6.062 2.489 1.00 39.25 295 TRP A N 1
ATOM 2182 C CA . TRP A 1 295 ? -9.745 6.113 1.052 1.00 39.25 295 TRP A CA 1
ATOM 2183 C C . TRP A 1 295 ? -10.582 7.329 0.630 1.00 39.25 295 TRP A C 1
ATOM 2185 O O . TRP A 1 295 ? -10.782 7.538 -0.568 1.00 39.25 295 TRP A O 1
ATOM 2195 N N . GLN A 1 296 ? -11.100 8.111 1.585 1.00 38.66 296 GLN A N 1
ATOM 2196 C CA . GLN A 1 296 ? -11.877 9.327 1.305 1.00 38.66 296 GLN A CA 1
ATOM 2197 C C . GLN A 1 296 ? -11.063 10.611 1.475 1.00 38.66 296 GLN A C 1
ATOM 2199 O O . GLN A 1 296 ? -11.515 11.669 1.035 1.00 38.66 296 GLN A O 1
ATOM 2204 N N . ASN A 1 297 ? -9.873 10.529 2.072 1.00 42.66 297 ASN A N 1
ATOM 2205 C CA . ASN A 1 297 ? -8.972 11.660 2.227 1.00 42.66 297 ASN A CA 1
ATOM 2206 C C . ASN A 1 297 ? -7.936 11.697 1.077 1.00 42.66 297 ASN A C 1
ATOM 2208 O O . ASN A 1 297 ? -7.075 10.818 1.015 1.00 42.66 297 ASN A O 1
ATOM 2212 N N . PRO A 1 298 ? -7.965 12.706 0.178 1.00 42.72 298 PRO A N 1
ATOM 2213 C CA . PRO A 1 298 ? -7.023 12.831 -0.943 1.00 42.72 298 PRO A CA 1
ATOM 2214 C C . PRO A 1 298 ? -5.558 13.016 -0.523 1.00 42.72 298 PRO A C 1
ATOM 2216 O O . PRO A 1 298 ? -4.669 12.883 -1.360 1.00 42.72 298 PRO A O 1
ATOM 2219 N N . GLU A 1 299 ? -5.299 13.332 0.750 1.00 39.25 299 GLU A N 1
ATOM 2220 C CA . GLU A 1 299 ? -3.948 13.465 1.306 1.00 39.25 299 GLU A CA 1
ATOM 2221 C C . GLU A 1 299 ? -3.412 12.144 1.909 1.00 39.25 299 GLU A C 1
ATOM 2223 O O . GLU A 1 299 ? -2.213 12.040 2.156 1.00 39.25 299 GLU A O 1
ATOM 2228 N N . CYS A 1 300 ? -4.250 11.105 2.069 1.00 44.31 300 CYS A N 1
ATOM 2229 C CA . CYS A 1 300 ? -3.921 9.825 2.729 1.00 44.31 300 CYS A CA 1
ATOM 2230 C C . CYS A 1 300 ? -3.752 8.626 1.777 1.00 44.31 300 CYS A C 1
ATOM 2232 O O . CYS A 1 300 ? -4.051 7.482 2.125 1.00 44.31 300 CYS A O 1
ATOM 2234 N N . GLU A 1 301 ? -3.237 8.833 0.572 1.00 42.22 301 GLU A N 1
ATOM 2235 C CA . GLU A 1 301 ? -2.720 7.711 -0.205 1.00 42.22 301 GLU A CA 1
ATOM 2236 C C . GLU A 1 301 ? -1.350 7.305 0.385 1.00 42.22 301 GLU A C 1
ATOM 2238 O O . GLU A 1 301 ? -0.410 8.079 0.344 1.00 42.22 301 GLU A O 1
ATOM 2243 N N . CYS A 1 302 ? -1.145 6.069 0.851 1.00 37.16 302 CYS A N 1
ATOM 2244 C CA . CYS A 1 302 ? 0.229 5.530 0.958 1.00 37.16 302 CYS A CA 1
ATOM 2245 C C . CYS A 1 302 ? 0.875 5.360 -0.444 1.00 37.16 302 CYS A C 1
ATOM 2247 O O . CYS A 1 302 ? 2.066 5.097 -0.585 1.00 37.16 302 CYS A O 1
ATOM 2249 N N . LEU A 1 303 ? 0.070 5.572 -1.490 1.00 42.69 303 LEU A N 1
ATOM 2250 C CA . LEU A 1 303 ? 0.486 5.932 -2.834 1.00 42.69 303 LEU A CA 1
ATOM 2251 C C . LEU A 1 303 ? 1.007 7.380 -2.917 1.00 42.69 303 LEU A C 1
ATOM 2253 O O . LEU A 1 303 ? 1.950 7.577 -3.652 1.00 42.69 303 LEU A O 1
ATOM 2257 N N . SER A 1 304 ? 0.525 8.371 -2.155 1.00 42.44 304 SER A N 1
ATOM 2258 C CA . SER A 1 304 ? 0.963 9.776 -2.212 1.00 42.44 304 SER A CA 1
ATOM 2259 C C . SER A 1 304 ? 2.386 9.989 -1.716 1.00 42.44 304 SER A C 1
ATOM 2261 O O . SER A 1 304 ? 3.021 10.897 -2.210 1.00 42.44 304 SER A O 1
ATOM 2263 N N . SER A 1 305 ? 2.974 9.182 -0.832 1.00 41.44 305 SER A N 1
ATOM 2264 C CA . SER A 1 305 ? 4.391 9.398 -0.481 1.00 41.44 305 SER A CA 1
ATOM 2265 C C . SER A 1 305 ? 5.339 9.006 -1.626 1.00 41.44 305 SER A C 1
ATOM 2267 O O . SER A 1 305 ? 6.289 9.738 -1.897 1.00 41.44 305 SER A O 1
ATOM 2269 N N . LEU A 1 306 ? 5.044 7.926 -2.368 1.00 48.47 306 LEU A N 1
ATOM 2270 C CA . LEU A 1 306 ? 5.736 7.605 -3.626 1.00 48.47 306 LEU A CA 1
ATOM 2271 C C . LEU A 1 306 ? 5.268 8.519 -4.774 1.00 48.47 306 LEU A C 1
ATOM 2273 O O . LEU A 1 306 ? 6.086 9.165 -5.406 1.00 48.47 306 LEU A O 1
ATOM 2277 N N . CYS A 1 307 ? 3.965 8.660 -5.011 1.00 54.75 307 CYS A N 1
ATOM 2278 C CA . CYS A 1 307 ? 3.366 9.485 -6.066 1.00 54.75 307 CYS A CA 1
ATOM 2279 C C . CYS A 1 307 ? 3.597 10.996 -5.910 1.00 54.75 307 CYS A C 1
ATOM 2281 O O . CYS A 1 307 ? 3.601 11.691 -6.920 1.00 54.75 307 CYS A O 1
ATOM 2283 N N . ALA A 1 308 ? 3.745 11.521 -4.691 1.00 47.00 308 ALA A N 1
ATOM 2284 C CA . ALA A 1 308 ? 4.122 12.914 -4.417 1.00 47.00 308 ALA A CA 1
ATOM 2285 C C . ALA A 1 308 ? 5.636 13.073 -4.219 1.00 47.00 308 ALA A C 1
ATOM 2287 O O . ALA A 1 308 ? 6.139 14.180 -4.382 1.00 47.00 308 ALA A O 1
ATOM 2288 N N . GLY A 1 309 ? 6.365 11.987 -3.924 1.00 52.19 309 GLY A N 1
ATOM 2289 C CA . GLY A 1 309 ? 7.826 11.932 -4.047 1.00 52.19 309 GLY A CA 1
ATOM 2290 C C . GLY A 1 309 ? 8.300 11.953 -5.506 1.00 52.19 309 GLY A C 1
ATOM 2291 O O . GLY A 1 309 ? 9.403 12.414 -5.793 1.00 52.19 309 GLY A O 1
ATOM 2292 N N . LEU A 1 310 ? 7.443 11.529 -6.440 1.00 59.22 310 LEU A N 1
ATOM 2293 C CA . LEU A 1 310 ? 7.599 11.755 -7.874 1.00 59.22 310 LEU A CA 1
ATOM 2294 C C . LEU A 1 310 ? 7.270 13.217 -8.191 1.00 59.22 310 LEU A C 1
ATOM 2296 O O . LEU A 1 310 ? 6.153 13.552 -8.587 1.00 59.22 310 LEU A O 1
ATOM 2300 N N . GLU A 1 311 ? 8.245 14.105 -8.002 1.00 57.59 311 GLU A N 1
ATOM 2301 C CA . GLU A 1 311 ? 8.139 15.500 -8.429 1.00 57.59 311 GLU A CA 1
ATOM 2302 C C . GLU A 1 311 ? 7.861 15.555 -9.939 1.00 57.59 311 GLU A C 1
ATOM 2304 O O . GLU A 1 311 ? 8.774 15.421 -10.751 1.00 57.59 311 GLU A O 1
ATOM 2309 N N . THR A 1 312 ? 6.599 15.739 -10.342 1.00 58.97 312 THR A N 1
ATOM 2310 C CA . THR A 1 312 ? 6.207 15.836 -11.756 1.00 58.97 312 THR A CA 1
ATOM 2311 C C . THR A 1 312 ? 7.100 16.841 -12.480 1.00 58.97 312 THR A C 1
ATOM 2313 O O . THR A 1 312 ? 7.136 18.015 -12.108 1.00 58.97 312 THR A O 1
ATOM 2316 N N . GLY A 1 313 ? 7.812 16.394 -13.517 1.00 61.19 313 GLY A N 1
ATOM 2317 C CA . GLY A 1 313 ? 8.764 17.235 -14.246 1.00 61.19 313 GLY A CA 1
ATOM 2318 C C . GLY A 1 313 ? 10.231 17.123 -13.813 1.00 61.19 313 GLY A C 1
ATOM 2319 O O . GLY A 1 313 ? 11.073 17.737 -14.467 1.00 61.19 313 GLY A O 1
ATOM 2320 N N . SER A 1 314 ? 10.568 16.357 -12.768 1.00 75.88 314 SER A N 1
ATOM 2321 C CA . SER A 1 314 ? 11.960 16.217 -12.301 1.00 75.88 314 SER A CA 1
ATOM 2322 C C . SER A 1 314 ? 12.863 15.505 -13.314 1.00 75.88 314 SER A C 1
ATOM 2324 O O . SER A 1 314 ? 14.051 15.815 -13.410 1.00 75.88 314 SER A O 1
ATOM 2326 N N . HIS A 1 315 ? 12.296 14.623 -14.140 1.00 86.62 315 HIS A N 1
ATOM 2327 C CA . HIS A 1 315 ? 12.947 14.049 -15.316 1.00 86.62 315 HIS A CA 1
ATOM 2328 C C . HIS A 1 315 ? 11.930 13.724 -16.425 1.00 86.62 315 HIS A C 1
ATOM 2330 O O . HIS A 1 315 ? 10.707 13.774 -16.253 1.00 86.62 315 HIS A O 1
ATOM 2336 N N . GLN A 1 316 ? 12.437 13.396 -17.617 1.00 90.25 316 GLN A N 1
ATOM 2337 C CA . GLN A 1 316 ? 11.600 13.239 -18.811 1.00 90.25 316 GLN A CA 1
ATOM 2338 C C . GLN A 1 316 ? 10.627 12.055 -18.738 1.00 90.25 316 GLN A C 1
ATOM 2340 O O . GLN A 1 316 ? 9.565 12.136 -19.341 1.00 90.25 316 GLN A O 1
ATOM 2345 N N . ALA A 1 317 ? 10.952 10.982 -18.011 1.00 92.50 317 ALA A N 1
ATOM 2346 C CA . ALA A 1 317 ? 10.125 9.769 -17.963 1.00 92.50 317 ALA A CA 1
ATOM 2347 C C . ALA A 1 317 ? 8.806 9.939 -17.179 1.00 92.50 317 ALA A C 1
ATOM 2349 O O . ALA A 1 317 ? 7.888 9.138 -17.365 1.00 92.50 317 ALA A O 1
ATOM 2350 N N . ILE A 1 318 ? 8.694 11.000 -16.370 1.00 91.25 318 ILE A N 1
ATOM 2351 C CA . ILE A 1 318 ? 7.480 11.397 -15.634 1.00 91.25 318 ILE A CA 1
ATOM 2352 C C . ILE A 1 318 ? 6.899 12.736 -16.111 1.00 91.25 318 ILE A C 1
ATOM 2354 O O . ILE A 1 318 ? 5.989 13.278 -15.491 1.00 91.25 318 ILE A O 1
ATOM 2358 N N . THR A 1 319 ? 7.434 13.304 -17.195 1.00 92.06 319 THR A N 1
ATOM 2359 C CA . THR A 1 319 ? 6.894 14.523 -17.811 1.00 92.06 319 THR A CA 1
ATOM 2360 C C . THR A 1 319 ? 5.968 14.119 -18.954 1.00 92.06 319 THR A C 1
ATOM 2362 O O . THR A 1 319 ? 6.486 13.615 -19.944 1.00 92.06 319 THR A O 1
ATOM 2365 N N . PRO A 1 320 ? 4.643 14.331 -18.891 1.00 95.44 320 PRO A N 1
ATOM 2366 C CA . PRO A 1 320 ? 3.728 13.963 -19.973 1.00 95.44 320 PRO A CA 1
ATOM 2367 C C . PRO A 1 320 ? 4.123 14.591 -21.322 1.00 95.44 320 PRO A C 1
ATOM 2369 O O . PRO A 1 320 ? 4.185 15.814 -21.454 1.00 95.44 320 PRO A O 1
ATOM 2372 N N . VAL A 1 321 ? 4.375 13.769 -22.348 1.00 94.81 321 VAL A N 1
ATOM 2373 C CA . VAL A 1 321 ? 4.777 14.233 -23.690 1.00 94.81 321 VAL A CA 1
ATOM 2374 C C . VAL A 1 321 ? 3.979 13.534 -24.791 1.00 94.81 321 VAL A C 1
ATOM 2376 O O . VAL A 1 321 ? 4.056 12.317 -24.963 1.00 94.81 321 VAL A O 1
ATOM 2379 N N . ALA A 1 322 ? 3.274 14.326 -25.602 1.00 95.94 322 ALA A N 1
ATOM 2380 C CA . ALA A 1 322 ? 2.622 13.862 -26.824 1.00 95.94 322 ALA A CA 1
ATOM 2381 C C . ALA A 1 322 ? 3.639 13.490 -27.911 1.00 95.94 322 ALA A C 1
ATOM 2383 O O . ALA A 1 322 ? 4.706 14.103 -28.018 1.00 95.94 322 ALA A O 1
ATOM 2384 N N . ARG A 1 323 ? 3.265 12.564 -28.799 1.00 94.62 323 ARG A N 1
ATOM 2385 C CA . ARG A 1 323 ? 4.011 12.310 -30.039 1.00 94.62 323 ARG A CA 1
ATOM 2386 C C . ARG A 1 323 ? 3.438 13.118 -31.202 1.00 94.62 323 ARG A C 1
ATOM 2388 O O . ARG A 1 323 ? 2.237 13.372 -31.289 1.00 94.62 323 ARG A O 1
ATOM 2395 N N . SER A 1 324 ? 4.316 13.523 -32.116 1.00 92.38 324 SER A N 1
ATOM 2396 C CA . SER A 1 324 ? 3.952 14.251 -33.339 1.00 92.38 324 SER A CA 1
ATOM 2397 C C . SER A 1 324 ? 3.581 13.332 -34.507 1.00 92.38 324 SER A C 1
ATOM 2399 O O . SER A 1 324 ? 3.152 13.817 -35.553 1.00 92.38 324 SER A O 1
ATOM 2401 N N . ASP A 1 325 ? 3.741 12.016 -34.350 1.00 95.56 325 ASP A N 1
ATOM 2402 C CA . ASP A 1 325 ? 3.408 11.028 -35.371 1.00 95.56 325 ASP A CA 1
ATOM 2403 C C . ASP A 1 325 ? 1.899 11.030 -35.684 1.00 95.56 325 ASP A C 1
ATOM 2405 O O . ASP A 1 325 ? 1.065 10.864 -34.791 1.00 95.56 325 ASP A O 1
ATOM 2409 N N . SER A 1 326 ? 1.530 11.152 -36.963 1.00 96.50 326 SER A N 1
ATOM 2410 C CA . SER A 1 326 ? 0.119 11.235 -37.379 1.00 96.50 326 SER A CA 1
ATOM 2411 C C . SER A 1 326 ? -0.691 9.988 -37.020 1.00 96.50 326 SER A C 1
ATOM 2413 O O . SER A 1 326 ? -1.832 10.099 -36.579 1.00 96.50 326 SER A O 1
ATOM 2415 N N . TRP A 1 327 ? -0.098 8.797 -37.158 1.00 97.06 327 TRP A N 1
ATOM 2416 C CA . TRP A 1 327 ? -0.748 7.536 -36.787 1.00 97.06 327 TRP A CA 1
ATOM 2417 C C . TRP A 1 327 ? -1.042 7.468 -35.285 1.00 97.06 327 TRP A C 1
ATOM 2419 O O . TRP A 1 327 ? -2.061 6.911 -34.882 1.00 97.06 327 TRP A O 1
ATOM 2429 N N . TRP A 1 328 ? -0.160 8.043 -34.463 1.00 98.12 328 TRP A N 1
ATOM 2430 C CA . TRP A 1 328 ? -0.280 8.031 -33.011 1.00 98.12 328 TRP A CA 1
ATOM 2431 C C . TRP A 1 328 ? -1.424 8.945 -32.577 1.00 98.12 328 TRP A C 1
ATOM 2433 O O . TRP A 1 328 ? -2.301 8.529 -31.826 1.00 98.12 328 TRP A O 1
ATOM 2443 N N . GLN A 1 329 ? -1.486 10.155 -33.141 1.00 97.81 329 GLN A N 1
ATOM 2444 C CA . GLN A 1 329 ? -2.584 11.094 -32.892 1.00 97.81 329 GLN A CA 1
ATOM 2445 C C . GLN A 1 329 ? -3.930 10.533 -33.360 1.00 97.81 329 GLN A C 1
ATOM 2447 O O . GLN A 1 329 ? -4.925 10.649 -32.646 1.00 97.81 329 GLN A O 1
ATOM 2452 N N . GLN A 1 330 ? -3.956 9.878 -34.527 1.00 97.94 330 GLN A N 1
ATOM 2453 C CA . GLN A 1 330 ? -5.170 9.246 -35.035 1.00 97.94 330 GLN A CA 1
ATOM 2454 C C . GLN A 1 330 ? -5.632 8.103 -34.128 1.00 97.94 330 GLN A C 1
ATOM 2456 O O . GLN A 1 330 ? -6.798 8.068 -33.754 1.00 97.94 330 GLN A O 1
ATOM 2461 N N . ARG A 1 331 ? -4.728 7.208 -33.708 1.00 97.25 331 ARG A N 1
ATOM 2462 C CA . ARG A 1 331 ? -5.076 6.107 -32.798 1.00 97.25 331 ARG A CA 1
ATOM 2463 C C . ARG A 1 331 ? -5.634 6.620 -31.469 1.00 97.25 331 ARG A C 1
ATOM 2465 O O . ARG A 1 331 ? -6.601 6.056 -30.970 1.00 97.25 331 ARG A O 1
ATOM 2472 N N . HIS A 1 332 ? -5.060 7.689 -30.918 1.00 98.06 332 HIS A N 1
ATOM 2473 C CA . HIS A 1 332 ? -5.588 8.328 -29.713 1.00 98.06 332 HIS A CA 1
ATOM 2474 C C . HIS A 1 332 ? -7.016 8.856 -29.938 1.00 98.06 332 HIS A C 1
ATOM 2476 O O . HIS A 1 332 ? -7.916 8.542 -29.162 1.00 98.06 332 HIS A O 1
ATOM 2482 N N . ALA A 1 333 ? -7.268 9.562 -31.047 1.00 97.12 333 ALA A N 1
ATOM 2483 C CA . ALA A 1 333 ? -8.612 10.024 -31.403 1.00 97.12 333 ALA A CA 1
ATOM 2484 C C . ALA A 1 333 ? -9.617 8.870 -31.614 1.00 97.12 333 ALA A C 1
ATOM 2486 O O . ALA A 1 333 ? -10.783 8.982 -31.217 1.00 97.12 333 ALA A O 1
ATOM 2487 N N . ASP A 1 334 ? -9.174 7.753 -32.195 1.00 95.56 334 ASP A N 1
ATOM 2488 C CA . ASP A 1 334 ? -9.995 6.556 -32.390 1.00 95.56 334 ASP A CA 1
ATOM 2489 C C . ASP A 1 334 ? -10.378 5.919 -31.044 1.00 95.56 334 ASP A C 1
ATOM 2491 O O . ASP A 1 334 ? -11.539 5.558 -30.848 1.00 95.56 334 ASP A O 1
ATOM 2495 N N . ILE A 1 335 ? -9.444 5.847 -30.085 1.00 95.31 335 ILE A N 1
ATOM 2496 C CA . ILE A 1 335 ? -9.713 5.363 -28.720 1.00 95.31 335 ILE A CA 1
ATOM 2497 C C . ILE A 1 335 ? -10.717 6.268 -28.007 1.00 95.31 335 ILE A C 1
ATOM 2499 O O . ILE A 1 335 ? -11.685 5.764 -27.440 1.00 95.31 335 ILE A O 1
ATOM 2503 N N . LEU A 1 336 ? -10.553 7.594 -28.070 1.00 94.94 336 LEU A N 1
ATOM 2504 C CA . LEU A 1 336 ? -11.520 8.528 -27.477 1.00 94.94 336 LEU A CA 1
ATOM 2505 C C . LEU A 1 336 ? -12.921 8.363 -28.092 1.00 94.94 336 LEU A C 1
ATOM 2507 O O . LEU A 1 336 ? -13.930 8.393 -27.385 1.00 94.94 336 LEU A O 1
ATOM 2511 N N . SER A 1 337 ? -12.991 8.125 -29.404 1.00 92.81 337 SER A N 1
ATOM 2512 C CA . SER A 1 337 ? -14.253 7.857 -30.107 1.00 92.81 337 SER A CA 1
ATOM 2513 C C . SER A 1 337 ? -14.871 6.514 -29.694 1.00 92.81 337 SER A C 1
ATOM 2515 O O . SER A 1 337 ? -16.091 6.411 -29.531 1.00 92.81 337 SER A O 1
ATOM 2517 N N . GLN A 1 338 ? -14.045 5.487 -29.481 1.00 89.50 338 GLN A N 1
ATOM 2518 C CA . GLN A 1 338 ? -14.482 4.189 -28.972 1.00 89.50 338 GLN A CA 1
ATOM 2519 C C . GLN A 1 338 ? -15.037 4.316 -27.547 1.00 89.50 338 GLN A C 1
ATOM 2521 O O . GLN A 1 338 ? -16.124 3.813 -27.273 1.00 89.50 338 GLN A O 1
ATOM 2526 N N . LEU A 1 339 ? -14.353 5.043 -26.661 1.00 88.12 339 LEU A N 1
ATOM 2527 C CA . LEU A 1 339 ? -14.796 5.300 -25.285 1.00 88.12 339 LEU A CA 1
ATOM 2528 C C . LEU A 1 339 ? -16.146 6.024 -25.229 1.00 88.12 339 LEU A C 1
ATOM 2530 O O . LEU A 1 339 ? -16.991 5.685 -24.405 1.00 88.12 339 LEU A O 1
ATOM 2534 N N . ALA A 1 340 ? -16.393 6.963 -26.145 1.00 84.00 340 ALA A N 1
ATOM 2535 C CA . ALA A 1 340 ? -17.673 7.664 -26.238 1.00 84.00 340 ALA A CA 1
ATOM 2536 C C . ALA A 1 340 ? -18.848 6.761 -26.669 1.00 84.00 340 ALA A C 1
ATOM 2538 O O . ALA A 1 340 ? -20.008 7.143 -26.503 1.00 84.00 340 ALA A O 1
ATOM 2539 N N . THR A 1 341 ? -18.572 5.588 -27.252 1.00 79.56 341 THR A N 1
ATOM 2540 C CA . THR A 1 341 ? -19.579 4.736 -27.908 1.00 79.56 341 THR A CA 1
ATOM 2541 C C . THR A 1 341 ? -19.657 3.301 -27.366 1.00 79.56 341 THR A C 1
ATOM 2543 O O . THR A 1 341 ? -20.551 2.556 -27.777 1.00 79.56 341 THR A O 1
ATOM 2546 N N . HIS A 1 342 ? -18.786 2.893 -26.432 1.00 66.38 342 HIS A N 1
ATOM 2547 C CA . HIS A 1 342 ? -18.753 1.533 -25.873 1.00 66.38 342 HIS A CA 1
ATOM 2548 C C . HIS A 1 342 ? -19.401 1.388 -24.471 1.00 66.38 342 HIS A C 1
ATOM 2550 O O . HIS A 1 342 ? -19.214 2.250 -23.615 1.00 66.38 342 HIS A O 1
ATOM 2556 N N . PRO A 1 343 ? -20.141 0.282 -24.206 1.00 59.91 343 PRO A N 1
ATOM 2557 C CA . PRO A 1 343 ? -20.673 -0.094 -22.881 1.00 59.91 343 PRO A CA 1
ATOM 2558 C C . PRO A 1 343 ? -19.530 -0.564 -21.937 1.00 59.91 343 PRO A C 1
ATOM 2560 O O . PRO A 1 343 ? -18.382 -0.598 -22.379 1.00 59.91 343 PRO A O 1
ATOM 2563 N N . PRO A 1 344 ? -19.759 -0.879 -20.636 1.00 81.50 344 PRO A N 1
ATOM 2564 C CA . PRO A 1 344 ? -18.717 -0.714 -19.621 1.00 81.50 344 PRO A CA 1
ATOM 2565 C C . PRO A 1 344 ? -17.488 -1.596 -19.869 1.00 81.50 344 PRO A C 1
ATOM 2567 O O . PRO A 1 344 ? -17.578 -2.828 -19.933 1.00 81.50 344 PRO A O 1
ATOM 2570 N N . VAL A 1 345 ? -16.342 -0.923 -19.973 1.00 91.88 345 VAL A N 1
ATOM 2571 C CA . VAL A 1 345 ? -14.996 -1.498 -20.013 1.00 91.88 345 VAL A CA 1
ATOM 2572 C C . VAL A 1 345 ? -14.666 -2.026 -18.621 1.00 91.88 345 VAL A C 1
ATOM 2574 O O . VAL A 1 345 ? -14.628 -1.235 -17.680 1.00 91.88 345 VAL A O 1
ATOM 2577 N N . ASN A 1 346 ? -14.421 -3.335 -18.468 1.00 95.38 346 ASN A N 1
ATOM 2578 C CA . ASN A 1 346 ? -14.048 -3.905 -17.161 1.00 95.38 346 ASN A CA 1
ATOM 2579 C C . ASN A 1 346 ? -12.554 -4.227 -17.040 1.00 95.38 346 ASN A C 1
ATOM 2581 O O . ASN A 1 346 ? -12.073 -4.397 -15.921 1.00 95.38 346 ASN A O 1
ATOM 2585 N N . LEU A 1 347 ? -11.830 -4.308 -18.156 1.00 97.38 347 LEU A N 1
ATOM 2586 C CA . LEU A 1 347 ? -10.406 -4.634 -18.202 1.00 97.38 347 LEU A CA 1
ATOM 2587 C C . LEU A 1 347 ? -9.700 -3.690 -19.173 1.00 97.38 347 LEU A C 1
ATOM 2589 O O . LEU A 1 347 ? -10.122 -3.567 -20.318 1.00 97.38 347 LEU A O 1
ATOM 2593 N N . VAL A 1 348 ? -8.628 -3.034 -18.743 1.00 97.88 348 VAL A N 1
ATOM 2594 C CA . VAL A 1 348 ? -7.792 -2.210 -19.627 1.00 97.88 348 VAL A CA 1
ATOM 2595 C C . VAL A 1 348 ? -6.369 -2.744 -19.645 1.00 97.88 348 VAL A C 1
ATOM 2597 O O . VAL A 1 348 ? -5.840 -3.110 -18.602 1.00 97.88 348 VAL A O 1
ATOM 2600 N N . PHE A 1 349 ? -5.741 -2.791 -20.816 1.00 98.69 349 PHE A N 1
ATOM 2601 C CA . PHE A 1 349 ? -4.299 -3.013 -20.941 1.00 98.69 349 PHE A CA 1
ATOM 2602 C C . PHE A 1 349 ? -3.646 -1.708 -21.378 1.00 98.69 349 PHE A C 1
ATOM 2604 O O . PHE A 1 349 ? -4.034 -1.152 -22.401 1.00 98.69 349 PHE A O 1
ATOM 2611 N N . ILE A 1 350 ? -2.667 -1.225 -20.622 1.00 98.81 350 ILE A N 1
ATOM 2612 C CA . ILE A 1 350 ? -1.956 0.033 -20.854 1.00 98.81 350 ILE A CA 1
ATOM 2613 C C . ILE A 1 350 ? -0.492 -0.299 -21.133 1.00 98.81 350 ILE A C 1
ATOM 2615 O O . ILE A 1 350 ? 0.163 -0.953 -20.320 1.00 98.81 350 ILE A O 1
ATOM 2619 N N . GLY A 1 351 ? 0.037 0.167 -22.263 1.00 98.56 351 GLY A N 1
ATOM 2620 C CA . GLY A 1 351 ? 1.422 -0.132 -22.606 1.00 98.56 351 GLY A CA 1
ATOM 2621 C C . GLY A 1 351 ? 1.883 0.393 -23.955 1.00 98.56 351 GLY A C 1
ATOM 2622 O O . GLY A 1 351 ? 1.339 1.363 -24.493 1.00 98.56 351 GLY A O 1
ATOM 2623 N N . ASP A 1 352 ? 2.905 -0.272 -24.486 1.00 98.56 352 ASP A N 1
ATOM 2624 C CA . ASP A 1 352 ? 3.581 0.075 -25.735 1.00 98.56 352 ASP A CA 1
ATOM 2625 C C . ASP A 1 352 ? 3.207 -0.851 -26.914 1.00 98.56 352 ASP A C 1
ATOM 2627 O O . ASP A 1 352 ? 2.066 -1.314 -27.011 1.00 98.56 352 ASP A O 1
ATOM 2631 N N . SER A 1 353 ? 4.155 -1.106 -27.828 1.00 98.19 353 SER A N 1
ATOM 2632 C CA . SER A 1 353 ? 3.998 -2.014 -28.966 1.00 98.19 353 SER A CA 1
ATOM 2633 C C . SER A 1 353 ? 3.644 -3.426 -28.532 1.00 98.19 353 SER A C 1
ATOM 2635 O O . SER A 1 353 ? 2.799 -4.018 -29.186 1.00 98.19 353 SER A O 1
ATOM 2637 N N . ILE A 1 354 ? 4.216 -3.940 -27.438 1.00 98.62 354 ILE A N 1
ATOM 2638 C CA . ILE A 1 354 ? 3.947 -5.303 -26.955 1.00 98.62 354 ILE A CA 1
ATOM 2639 C C . ILE A 1 354 ? 2.471 -5.440 -26.578 1.00 98.62 354 ILE A C 1
ATOM 2641 O O . ILE A 1 354 ? 1.818 -6.421 -26.917 1.00 98.62 354 ILE A O 1
ATOM 2645 N N . THR A 1 355 ? 1.917 -4.413 -25.931 1.00 98.50 355 THR A N 1
ATOM 2646 C CA . THR A 1 355 ? 0.486 -4.374 -25.620 1.00 98.50 355 THR A CA 1
ATOM 2647 C C . THR A 1 355 ? -0.350 -4.155 -26.879 1.00 98.50 355 THR A C 1
ATOM 2649 O O . THR A 1 355 ? -1.356 -4.832 -27.065 1.00 98.50 355 THR A O 1
ATOM 2652 N N . GLN A 1 356 ? 0.051 -3.238 -27.768 1.00 98.31 356 GLN A N 1
ATOM 2653 C CA . GLN A 1 356 ? -0.700 -2.941 -28.991 1.00 98.31 356 GLN A CA 1
ATOM 2654 C C . GLN A 1 356 ? -0.820 -4.158 -29.914 1.00 98.31 356 GLN A C 1
ATOM 2656 O O . GLN A 1 356 ? -1.866 -4.353 -30.531 1.00 98.31 356 GLN A O 1
ATOM 2661 N N . SER A 1 357 ? 0.260 -4.928 -30.053 1.00 97.00 357 SER A N 1
ATOM 2662 C CA . SER A 1 357 ? 0.383 -6.009 -31.029 1.00 97.00 357 SER A CA 1
ATOM 2663 C C . SER A 1 357 ? -0.116 -7.357 -30.526 1.00 97.00 357 SER A C 1
ATOM 2665 O O . SER A 1 357 ? 0.108 -8.344 -31.223 1.00 97.00 357 SER A O 1
ATOM 2667 N N . PHE A 1 358 ? -0.766 -7.404 -29.357 1.00 98.12 358 PHE A N 1
ATOM 2668 C CA . PHE A 1 358 ? -1.341 -8.631 -28.808 1.00 98.12 358 PHE A CA 1
ATOM 2669 C C . PHE A 1 358 ? -2.174 -9.338 -29.884 1.00 98.12 358 PHE A C 1
ATOM 2671 O O . PHE A 1 358 ? -3.078 -8.729 -30.468 1.00 98.12 358 PHE A O 1
ATOM 2678 N N . ASP A 1 359 ? -1.866 -10.607 -30.158 1.00 98.31 359 ASP A N 1
ATOM 2679 C CA . ASP A 1 359 ? -2.513 -11.367 -31.219 1.00 98.31 359 ASP A CA 1
ATOM 2680 C C . ASP A 1 359 ? -4.045 -11.328 -31.057 1.00 98.31 359 ASP A C 1
ATOM 2682 O O . ASP A 1 359 ? -4.563 -11.716 -30.004 1.00 98.31 359 ASP A O 1
ATOM 2686 N N . PRO A 1 360 ? -4.807 -10.893 -32.079 1.00 97.56 360 PRO A N 1
ATOM 2687 C CA . PRO A 1 360 ? -6.253 -10.732 -31.956 1.00 97.56 360 PRO A CA 1
ATOM 2688 C C . PRO A 1 360 ? -7.008 -12.028 -31.639 1.00 97.56 360 PRO A C 1
ATOM 2690 O O . PRO A 1 360 ? -8.074 -11.983 -31.021 1.00 97.56 360 PRO A O 1
ATOM 2693 N N . THR A 1 361 ? -6.492 -13.184 -32.066 1.00 98.12 361 THR A N 1
ATOM 2694 C CA . THR A 1 361 ? -7.121 -14.485 -31.799 1.00 98.12 361 THR A CA 1
ATOM 2695 C C . THR A 1 361 ? -6.937 -14.854 -30.334 1.00 98.12 361 THR A C 1
ATOM 2697 O O . THR A 1 361 ? -7.915 -15.181 -29.660 1.00 98.12 361 THR A O 1
ATOM 2700 N N . VAL A 1 362 ? -5.708 -14.728 -29.825 1.00 98.50 362 VAL A N 1
ATOM 2701 C CA . VAL A 1 362 ? -5.394 -14.968 -28.410 1.00 98.50 362 VAL A CA 1
ATOM 2702 C C . VAL A 1 362 ? -6.134 -13.961 -27.525 1.00 98.50 362 VAL A C 1
ATOM 2704 O O . VAL A 1 362 ? -6.820 -14.350 -26.583 1.00 98.50 362 VAL A O 1
ATOM 2707 N N . TRP A 1 363 ? -6.097 -12.672 -27.865 1.00 98.12 363 TRP A N 1
ATOM 2708 C CA . TRP A 1 363 ? -6.804 -11.620 -27.133 1.00 98.12 363 TRP A CA 1
ATOM 2709 C C . TRP A 1 363 ? -8.298 -11.922 -26.984 1.00 98.12 363 TRP A C 1
ATOM 2711 O O . TRP A 1 363 ? -8.843 -11.883 -25.879 1.00 98.12 363 TRP A O 1
ATOM 2721 N N . ASN A 1 364 ? -8.963 -12.277 -28.088 1.00 97.81 364 ASN A N 1
ATOM 2722 C CA . ASN A 1 364 ? -10.385 -12.606 -28.062 1.00 97.81 364 ASN A CA 1
ATOM 2723 C C . ASN A 1 364 ? -10.672 -13.863 -27.234 1.00 97.81 364 ASN A C 1
ATOM 2725 O O . ASN A 1 364 ? -11.647 -13.887 -26.486 1.00 97.81 364 ASN A O 1
ATOM 2729 N N . GLN A 1 365 ? -9.826 -14.890 -27.329 1.00 97.81 365 GLN A N 1
ATOM 2730 C CA . GLN A 1 365 ? -9.991 -16.122 -26.561 1.00 97.81 365 GLN A CA 1
ATOM 2731 C C . GLN A 1 365 ? -9.900 -15.887 -25.045 1.00 97.81 365 GLN A C 1
ATOM 2733 O O . GLN A 1 365 ? -10.668 -16.486 -24.292 1.00 97.81 365 GLN A O 1
ATOM 2738 N N . TYR A 1 366 ? -8.965 -15.049 -24.593 1.00 97.62 366 TYR A N 1
ATOM 2739 C CA . TYR A 1 366 ? -8.673 -14.891 -23.166 1.00 97.62 366 TYR A CA 1
ATOM 2740 C C . TYR A 1 366 ? -9.434 -13.747 -22.504 1.00 97.62 366 TYR A C 1
ATOM 2742 O O . TYR A 1 366 ? -9.765 -13.848 -21.321 1.00 97.62 366 TYR A O 1
ATOM 2750 N N . TYR A 1 367 ? -9.704 -12.664 -23.237 1.00 97.06 367 TYR A N 1
ATOM 2751 C CA . TYR A 1 367 ? -10.137 -11.414 -22.620 1.00 97.06 367 TYR A CA 1
ATOM 2752 C C . TYR A 1 367 ? -11.488 -10.895 -23.096 1.00 97.06 367 TYR A C 1
ATOM 2754 O O . TYR A 1 367 ? -12.051 -10.053 -22.400 1.00 97.06 367 TYR A O 1
ATOM 2762 N N . ALA A 1 368 ? -12.052 -11.386 -24.209 1.00 94.56 368 ALA A N 1
ATOM 2763 C CA . ALA A 1 368 ? -13.301 -10.842 -24.762 1.00 94.56 368 ALA A CA 1
ATOM 2764 C C . ALA A 1 368 ? -14.457 -10.815 -23.745 1.00 94.56 368 ALA A C 1
ATOM 2766 O O . ALA A 1 368 ? -15.236 -9.864 -23.724 1.00 94.56 368 ALA A O 1
ATOM 2767 N N . SER A 1 369 ? -14.537 -11.806 -22.850 1.00 93.25 369 SER A N 1
ATOM 2768 C CA . SER A 1 369 ? -15.564 -11.878 -21.800 1.00 93.25 369 SER A CA 1
ATOM 2769 C C . SER A 1 369 ? -15.479 -10.766 -20.750 1.00 93.25 369 SER A C 1
ATOM 2771 O O . SER A 1 369 ? -16.431 -10.566 -20.000 1.00 93.25 369 SER A O 1
ATOM 2773 N N . TYR A 1 370 ? -14.355 -10.051 -20.667 1.00 93.94 370 TYR A N 1
ATOM 2774 C CA . TYR A 1 370 ? -14.143 -8.965 -19.712 1.00 93.94 370 TYR A CA 1
ATOM 2775 C C . TYR A 1 370 ? -14.464 -7.579 -20.286 1.00 93.94 370 TYR A C 1
ATOM 2777 O O . TYR A 1 370 ? -14.247 -6.590 -19.592 1.00 93.94 370 TYR A O 1
ATOM 2785 N N . ASN A 1 371 ? -14.984 -7.474 -21.515 1.00 93.94 371 ASN A N 1
ATOM 2786 C CA . ASN A 1 371 ? -15.121 -6.202 -22.241 1.00 93.94 371 ASN A CA 1
ATOM 2787 C C . ASN A 1 371 ? -13.808 -5.394 -22.205 1.00 93.94 371 ASN A C 1
ATOM 2789 O O . ASN A 1 371 ? -13.749 -4.337 -21.563 1.00 93.94 371 ASN A O 1
ATOM 2793 N N . PRO A 1 372 ? -12.725 -5.926 -22.794 1.00 95.06 372 PRO A N 1
ATOM 2794 C CA . PRO A 1 372 ? -11.405 -5.370 -22.599 1.00 95.06 372 PRO A CA 1
ATOM 2795 C C . PRO A 1 372 ? -11.157 -4.187 -23.544 1.00 95.06 372 PRO A C 1
ATOM 2797 O O . PRO A 1 372 ? -11.668 -4.155 -24.664 1.00 95.06 372 PRO A O 1
ATOM 2800 N N . LEU A 1 373 ? -10.314 -3.248 -23.124 1.00 95.69 373 LEU A N 1
ATOM 2801 C CA . LEU A 1 373 ? -9.816 -2.156 -23.957 1.00 95.69 373 LEU A CA 1
ATOM 2802 C C . LEU A 1 373 ? -8.286 -2.195 -24.014 1.00 95.69 373 LEU A C 1
ATOM 2804 O O . LEU A 1 373 ? -7.612 -2.272 -22.987 1.00 95.69 373 LEU A O 1
ATOM 2808 N N . ASN A 1 374 ? -7.739 -2.142 -25.227 1.00 97.25 374 ASN A N 1
ATOM 2809 C CA . ASN A 1 374 ? -6.301 -2.151 -25.473 1.00 97.25 374 ASN A CA 1
ATOM 2810 C C . ASN A 1 374 ? -5.795 -0.721 -25.725 1.00 97.25 374 ASN A C 1
ATOM 2812 O O . ASN A 1 374 ? -5.999 -0.162 -26.803 1.00 97.25 374 ASN A O 1
ATOM 2816 N N . LEU A 1 375 ? -5.109 -0.161 -24.730 1.00 97.88 375 LEU A N 1
ATOM 2817 C CA . LEU A 1 375 ? -4.488 1.167 -24.723 1.00 97.88 375 LEU A CA 1
ATOM 2818 C C . LEU A 1 375 ? -2.970 1.096 -25.006 1.00 97.88 375 LEU A C 1
ATOM 2820 O O . LEU A 1 375 ? -2.189 1.907 -24.498 1.00 97.88 375 LEU A O 1
ATOM 2824 N N . GLY A 1 376 ? -2.537 0.108 -25.799 1.00 98.31 376 GLY A N 1
ATOM 2825 C CA . GLY A 1 376 ? -1.155 -0.052 -26.257 1.00 98.31 376 GLY A CA 1
ATOM 2826 C C . GLY A 1 376 ? -0.819 0.821 -27.468 1.00 98.31 376 GLY A C 1
ATOM 2827 O O . GLY A 1 376 ? -1.631 0.919 -28.395 1.00 98.31 376 GLY A O 1
ATOM 2828 N N . PHE A 1 377 ? 0.369 1.436 -27.487 1.00 98.50 377 PHE A N 1
ATOM 2829 C CA . PHE A 1 377 ? 0.862 2.263 -28.601 1.00 98.50 377 PHE A CA 1
ATOM 2830 C C . PHE A 1 377 ? 2.333 1.984 -28.926 1.00 98.50 377 PHE A C 1
ATOM 2832 O O . PHE A 1 377 ? 3.219 2.071 -28.081 1.00 98.50 377 PHE A O 1
ATOM 2839 N N . SER A 1 378 ? 2.618 1.697 -30.189 1.00 97.50 378 SER A N 1
ATOM 2840 C CA . SER A 1 378 ? 3.928 1.245 -30.632 1.00 97.50 378 SER A CA 1
ATOM 2841 C C . SER A 1 378 ? 5.013 2.291 -30.409 1.00 97.50 378 SER A C 1
ATOM 2843 O O . SER A 1 378 ? 4.944 3.410 -30.922 1.00 97.50 378 SER A O 1
ATOM 2845 N N . GLY A 1 379 ? 6.064 1.901 -29.689 1.00 96.44 379 GLY A N 1
ATOM 2846 C CA . GLY A 1 379 ? 7.192 2.772 -29.363 1.00 96.44 379 GLY A CA 1
ATOM 2847 C C . GLY A 1 379 ? 6.922 3.771 -28.237 1.00 96.44 379 GLY A C 1
ATOM 2848 O O . GLY A 1 379 ? 7.767 4.633 -28.009 1.00 96.44 379 GLY A O 1
ATOM 2849 N N . ASP A 1 380 ? 5.777 3.695 -27.552 1.00 98.38 380 ASP A N 1
ATOM 2850 C CA . ASP A 1 380 ? 5.533 4.553 -26.395 1.00 98.38 380 ASP A CA 1
ATOM 2851 C C . ASP A 1 380 ? 6.531 4.280 -25.272 1.00 98.38 380 ASP A C 1
ATOM 2853 O O . ASP A 1 380 ? 6.852 3.137 -24.937 1.00 98.38 380 ASP A O 1
ATOM 2857 N N . MET A 1 381 ? 6.997 5.375 -24.689 1.00 98.50 381 MET A N 1
ATOM 2858 C CA . MET A 1 381 ? 7.694 5.428 -23.415 1.00 98.50 381 MET A CA 1
ATOM 2859 C C . MET A 1 381 ? 6.715 5.843 -22.306 1.00 98.50 381 MET A C 1
ATOM 2861 O O . MET A 1 381 ? 5.590 6.268 -22.588 1.00 98.50 381 MET A O 1
ATOM 2865 N N . THR A 1 382 ? 7.133 5.762 -21.042 1.00 98.38 382 THR A N 1
ATOM 2866 C CA . THR A 1 382 ? 6.283 6.092 -19.880 1.00 98.38 382 THR A CA 1
ATOM 2867 C C . THR A 1 382 ? 5.636 7.480 -19.980 1.00 98.38 382 THR A C 1
ATOM 2869 O O . THR A 1 382 ? 4.434 7.623 -19.761 1.00 98.38 382 THR A O 1
ATOM 2872 N N . GLN A 1 383 ? 6.382 8.489 -20.430 1.00 97.31 383 GLN A N 1
ATOM 2873 C CA . GLN A 1 383 ? 5.887 9.851 -20.639 1.00 97.31 383 GLN A CA 1
ATOM 2874 C C . GLN A 1 383 ? 4.784 9.983 -21.693 1.00 97.31 383 GLN A C 1
ATOM 2876 O O . GLN A 1 383 ? 3.948 10.886 -21.612 1.00 97.31 383 GLN A O 1
ATOM 2881 N N . ASN A 1 384 ? 4.780 9.107 -22.700 1.00 98.38 384 ASN A N 1
ATOM 2882 C CA . ASN A 1 384 ? 3.759 9.123 -23.742 1.00 98.38 384 ASN A CA 1
ATOM 2883 C C . ASN A 1 384 ? 2.454 8.534 -23.211 1.00 98.38 384 ASN A C 1
ATOM 2885 O O . ASN A 1 384 ? 1.387 9.097 -23.450 1.00 98.38 384 ASN A O 1
ATOM 2889 N N . VAL A 1 385 ? 2.555 7.456 -22.425 1.00 98.69 385 VAL A N 1
ATOM 2890 C CA . VAL A 1 385 ? 1.412 6.877 -21.711 1.00 98.69 385 VAL A CA 1
ATOM 2891 C C . VAL A 1 385 ? 0.800 7.901 -20.760 1.00 98.69 385 VAL A C 1
ATOM 2893 O O . VAL A 1 385 ? -0.405 8.121 -20.820 1.00 98.69 385 VAL A O 1
ATOM 2896 N N . LEU A 1 386 ? 1.614 8.564 -19.929 1.00 98.06 386 LEU A N 1
ATOM 2897 C CA . LEU A 1 386 ? 1.141 9.601 -19.005 1.00 98.06 386 LEU A CA 1
ATOM 2898 C C . LEU A 1 386 ? 0.318 10.667 -19.727 1.00 98.06 386 LEU A C 1
ATOM 2900 O O . LEU A 1 386 ? -0.813 10.942 -19.331 1.00 98.06 386 LEU A O 1
ATOM 2904 N N . TRP A 1 387 ? 0.841 11.188 -20.841 1.00 98.19 387 TRP A N 1
ATOM 2905 C CA . TRP A 1 387 ? 0.116 12.167 -21.644 1.00 98.19 387 TRP A CA 1
ATOM 2906 C C . TRP A 1 387 ? -1.226 11.625 -22.133 1.00 98.19 387 TRP A C 1
ATOM 2908 O O . TRP A 1 387 ? -2.239 12.304 -21.998 1.00 98.19 387 TRP A O 1
ATOM 2918 N N . ARG A 1 388 ? -1.273 10.402 -22.669 1.00 98.50 388 ARG A N 1
ATOM 2919 C CA . ARG A 1 388 ? -2.519 9.811 -23.184 1.00 98.50 388 ARG A CA 1
ATOM 2920 C C . ARG A 1 388 ? -3.583 9.636 -22.106 1.00 98.50 388 ARG A C 1
ATOM 2922 O O . ARG A 1 388 ? -4.749 9.950 -22.347 1.00 98.50 388 ARG A O 1
ATOM 2929 N N . LEU A 1 389 ? -3.184 9.177 -20.920 1.00 97.50 389 LEU A N 1
ATOM 2930 C CA . LEU A 1 389 ? -4.091 9.021 -19.782 1.00 97.50 389 LEU A CA 1
ATOM 2931 C C . LEU A 1 389 ? -4.653 10.375 -19.332 1.00 97.50 389 LEU A C 1
ATOM 2933 O O . LEU A 1 389 ? -5.863 10.505 -19.159 1.00 97.50 389 LEU A O 1
ATOM 2937 N N . GLU A 1 390 ? -3.800 11.394 -19.220 1.00 95.00 390 GLU A N 1
ATOM 2938 C CA . GLU A 1 390 ? -4.205 12.762 -18.863 1.00 95.00 390 GLU A CA 1
ATOM 2939 C C . GLU A 1 390 ? -5.066 13.441 -19.940 1.00 95.00 390 GLU A C 1
ATOM 2941 O O . GLU A 1 390 ? -5.850 14.337 -19.635 1.00 95.00 390 GLU A O 1
ATOM 2946 N N . ASN A 1 391 ? -4.966 12.990 -21.193 1.00 96.75 391 ASN A N 1
ATOM 2947 C CA . ASN A 1 391 ? -5.726 13.508 -22.331 1.00 96.75 391 ASN A CA 1
ATOM 2948 C C . ASN A 1 391 ? -6.924 12.617 -22.709 1.00 96.75 391 ASN A C 1
ATOM 2950 O O . ASN A 1 391 ? -7.446 12.693 -23.818 1.00 96.75 391 ASN A O 1
ATOM 2954 N N . GLY A 1 392 ? -7.422 11.823 -21.758 1.00 92.94 392 GLY A N 1
ATOM 2955 C CA . GLY A 1 392 ? -8.794 11.321 -21.783 1.00 92.94 392 GLY A CA 1
ATOM 2956 C C . GLY A 1 392 ? -8.986 9.834 -22.057 1.00 92.94 392 GLY A C 1
ATOM 2957 O O . GLY A 1 392 ? -10.131 9.388 -22.040 1.00 92.94 392 GLY A O 1
ATOM 2958 N N . GLU A 1 393 ? -7.924 9.041 -22.234 1.00 94.81 393 GLU A N 1
ATOM 2959 C CA . GLU A 1 393 ? -8.055 7.593 -22.507 1.00 94.81 393 GLU A CA 1
ATOM 2960 C C . GLU A 1 393 ? -8.661 6.772 -21.362 1.00 94.81 393 GLU A C 1
ATOM 2962 O O . GLU A 1 393 ? -9.026 5.612 -21.549 1.00 94.81 393 GLU A O 1
ATOM 2967 N N . ILE A 1 394 ? -8.782 7.362 -20.176 1.00 93.38 394 ILE A N 1
ATOM 2968 C CA . ILE A 1 394 ? -9.416 6.741 -19.009 1.00 93.38 394 ILE A CA 1
ATOM 2969 C C . ILE A 1 394 ? -10.621 7.531 -18.493 1.00 93.38 394 ILE A C 1
ATOM 2971 O O . ILE A 1 394 ? -11.185 7.196 -17.453 1.00 93.38 394 ILE A O 1
ATOM 2975 N N . ASN A 1 395 ? -11.063 8.559 -19.219 1.00 90.00 395 ASN A N 1
ATOM 2976 C CA . ASN A 1 395 ? -12.203 9.363 -18.799 1.00 90.00 395 ASN A CA 1
ATOM 2977 C C . ASN A 1 395 ? -13.519 8.620 -19.055 1.00 90.00 395 ASN A C 1
ATOM 2979 O O . ASN A 1 395 ? -13.743 8.067 -20.128 1.00 90.00 395 ASN A O 1
ATOM 2983 N N . GLY A 1 396 ? -14.425 8.654 -18.074 1.00 85.56 396 GLY A N 1
ATOM 2984 C CA . GLY A 1 396 ? -15.781 8.113 -18.221 1.00 85.56 396 GLY A CA 1
ATOM 2985 C C . GLY A 1 396 ? -15.888 6.584 -18.169 1.00 85.56 396 GLY A C 1
ATOM 2986 O O . GLY A 1 396 ? -16.974 6.057 -18.402 1.00 85.56 396 GLY A O 1
ATOM 2987 N N . ILE A 1 397 ? -14.806 5.875 -17.831 1.00 90.81 397 ILE A N 1
ATOM 2988 C CA . ILE A 1 397 ? -14.803 4.422 -17.605 1.00 90.81 397 ILE A CA 1
ATOM 2989 C C . ILE A 1 397 ? -14.552 4.083 -16.133 1.00 90.81 397 ILE A C 1
ATOM 2991 O O . ILE A 1 397 ? -14.119 4.920 -15.350 1.00 90.81 397 ILE A O 1
ATOM 2995 N N . SER A 1 398 ? -14.837 2.839 -15.744 1.00 91.12 398 SER A N 1
ATOM 2996 C CA . SER A 1 398 ? -14.539 2.323 -14.402 1.00 91.12 398 SER A CA 1
ATOM 2997 C C . SER A 1 398 ? -14.177 0.834 -14.480 1.00 91.12 398 SER A C 1
ATOM 2999 O O . SER A 1 398 ? -14.970 -0.023 -14.082 1.00 91.12 398 SER A O 1
ATOM 3001 N N . PRO A 1 399 ? -13.015 0.495 -15.070 1.00 95.62 399 PRO A N 1
ATOM 3002 C CA . PRO A 1 399 ? -12.596 -0.892 -15.179 1.00 95.62 399 PRO A CA 1
ATOM 3003 C C . PRO A 1 399 ? -12.340 -1.498 -13.801 1.00 95.62 399 PRO A C 1
ATOM 3005 O O . PRO A 1 399 ? -11.915 -0.822 -12.868 1.00 95.62 399 PRO A O 1
ATOM 3008 N N . LYS A 1 400 ? -12.551 -2.805 -13.671 1.00 96.94 400 LYS A N 1
ATOM 3009 C CA . LYS A 1 400 ? -12.173 -3.542 -12.462 1.00 96.94 400 LYS A CA 1
ATOM 3010 C C . LYS A 1 400 ? -10.658 -3.707 -12.363 1.00 96.94 400 LYS A C 1
ATOM 3012 O O . LYS A 1 400 ? -10.117 -3.661 -11.261 1.00 96.94 400 LYS A O 1
ATOM 3017 N N . LEU A 1 401 ? -9.987 -3.888 -13.502 1.00 98.44 401 LEU A N 1
ATOM 3018 C CA . LEU A 1 401 ? -8.551 -4.145 -13.572 1.00 98.44 401 LEU A CA 1
ATOM 3019 C C . LEU A 1 401 ? -7.888 -3.368 -14.716 1.00 98.44 401 LEU A C 1
ATOM 3021 O O . LEU A 1 401 ? -8.386 -3.353 -15.842 1.00 98.44 401 LEU A O 1
ATOM 3025 N N . ALA A 1 402 ? -6.731 -2.782 -14.425 1.00 98.62 402 ALA A N 1
ATOM 3026 C CA . ALA A 1 402 ? -5.772 -2.268 -15.387 1.00 98.62 402 ALA A CA 1
ATOM 3027 C C . ALA A 1 402 ? -4.505 -3.131 -15.365 1.00 98.62 402 ALA A C 1
ATOM 3029 O O . ALA A 1 402 ? -3.909 -3.321 -14.312 1.00 98.62 402 ALA A O 1
ATOM 3030 N N . VAL A 1 403 ? -4.078 -3.644 -16.514 1.00 98.81 403 VAL A N 1
ATOM 3031 C CA . VAL A 1 403 ? -2.797 -4.339 -16.683 1.00 98.81 403 VAL A CA 1
ATOM 3032 C C . VAL A 1 403 ? -1.812 -3.358 -17.309 1.00 98.81 403 VAL A C 1
ATOM 3034 O O . VAL A 1 403 ? -2.105 -2.794 -18.360 1.00 98.81 403 VAL A O 1
ATOM 3037 N N . ILE A 1 404 ? -0.665 -3.134 -16.670 1.00 98.88 404 ILE A N 1
ATOM 3038 C CA . ILE A 1 404 ? 0.352 -2.176 -17.117 1.00 98.88 404 ILE A CA 1
ATOM 3039 C C . ILE A 1 404 ? 1.621 -2.935 -17.502 1.00 98.88 404 ILE A C 1
ATOM 3041 O O . ILE A 1 404 ? 2.205 -3.633 -16.675 1.00 98.88 404 ILE A O 1
ATOM 3045 N N . LEU A 1 405 ? 2.061 -2.761 -18.749 1.00 98.75 405 LEU A N 1
ATOM 3046 C CA . LEU A 1 405 ? 3.343 -3.248 -19.261 1.00 98.75 405 LEU A CA 1
ATOM 3047 C C . LEU A 1 405 ? 3.976 -2.154 -20.127 1.00 98.75 405 LEU A C 1
ATOM 3049 O O . LEU A 1 405 ? 3.548 -1.915 -21.256 1.00 98.75 405 LEU A O 1
ATOM 3053 N N . ILE A 1 406 ? 4.978 -1.465 -19.584 1.00 98.81 406 ILE A N 1
ATOM 3054 C CA . ILE A 1 406 ? 5.614 -0.309 -20.225 1.00 98.81 406 ILE A CA 1
ATOM 3055 C C . ILE A 1 406 ? 7.053 -0.140 -19.727 1.00 98.81 406 ILE A C 1
ATOM 3057 O O . ILE A 1 406 ? 7.386 -0.568 -18.627 1.00 98.81 406 ILE A O 1
ATOM 3061 N N . GLY A 1 407 ? 7.904 0.500 -20.532 1.00 98.25 407 GLY A N 1
ATOM 3062 C CA . GLY A 1 407 ? 9.252 0.930 -20.132 1.00 98.25 407 GLY A CA 1
ATOM 3063 C C . GLY A 1 407 ? 10.382 0.353 -20.987 1.00 98.25 407 GLY A C 1
ATOM 3064 O O . GLY A 1 407 ? 11.482 0.904 -20.996 1.00 98.25 407 GLY A O 1
ATOM 3065 N N . THR A 1 408 ? 10.133 -0.688 -21.793 1.00 98.31 408 THR A N 1
ATOM 3066 C CA . THR A 1 408 ? 11.179 -1.284 -22.657 1.00 98.31 408 THR A CA 1
ATOM 3067 C C . THR A 1 408 ? 11.729 -0.289 -23.690 1.00 98.31 408 THR A C 1
ATOM 3069 O O . THR A 1 408 ? 12.904 -0.358 -24.063 1.00 98.31 408 THR A O 1
ATOM 3072 N N . ASN A 1 409 ? 10.908 0.677 -24.119 1.00 98.06 409 ASN A N 1
ATOM 3073 C CA . ASN A 1 409 ? 11.324 1.752 -25.022 1.00 98.06 409 ASN A CA 1
ATOM 3074 C C . ASN A 1 409 ? 12.133 2.839 -24.304 1.00 98.06 409 ASN A C 1
ATOM 3076 O O . ASN A 1 409 ? 13.022 3.412 -24.917 1.00 98.06 409 ASN A O 1
ATOM 3080 N N . ASN A 1 410 ? 11.920 3.076 -23.003 1.00 97.94 410 ASN A N 1
ATOM 3081 C CA . ASN A 1 410 ? 12.810 3.937 -22.217 1.00 97.94 410 ASN A CA 1
ATOM 3082 C C . ASN A 1 410 ? 14.178 3.268 -21.994 1.00 97.94 410 ASN A C 1
ATOM 3084 O O . ASN A 1 410 ? 15.199 3.947 -21.919 1.00 97.94 410 ASN A O 1
ATOM 3088 N N . THR A 1 411 ? 14.226 1.933 -21.922 1.00 94.88 411 THR A N 1
ATOM 3089 C CA . THR A 1 411 ? 15.491 1.188 -21.827 1.00 94.88 411 THR A CA 1
ATOM 3090 C C . THR A 1 411 ? 16.357 1.345 -23.077 1.00 94.88 411 THR A C 1
ATOM 3092 O O . THR A 1 411 ? 17.584 1.425 -22.959 1.00 94.88 411 THR A O 1
ATOM 3095 N N . CYS A 1 412 ? 15.734 1.409 -24.257 1.00 91.00 412 CYS A N 1
ATOM 3096 C CA . CYS A 1 412 ? 16.394 1.598 -25.549 1.00 91.00 412 CYS A CA 1
ATOM 3097 C C . CYS A 1 412 ? 15.713 2.743 -26.324 1.00 91.00 412 CYS A C 1
ATOM 3099 O O . CYS A 1 412 ? 14.984 2.484 -27.288 1.00 91.00 412 CYS A O 1
ATOM 3101 N N . PRO A 1 413 ? 15.895 3.996 -25.873 1.00 90.50 413 PRO A N 1
ATOM 3102 C CA . PRO A 1 413 ? 15.179 5.138 -26.418 1.00 90.50 413 PRO A CA 1
ATOM 3103 C C . PRO A 1 413 ? 15.805 5.595 -27.746 1.00 90.50 413 PRO A C 1
ATOM 3105 O O . PRO A 1 413 ? 16.898 5.148 -28.116 1.00 90.50 413 PRO A O 1
ATOM 3108 N N . PRO A 1 414 ? 15.148 6.513 -28.479 1.00 86.50 414 PRO A N 1
ATOM 3109 C CA . PRO A 1 414 ? 15.743 7.150 -29.647 1.00 86.50 414 PRO A CA 1
ATOM 3110 C C . PRO A 1 414 ? 17.100 7.796 -29.336 1.00 86.50 414 PRO A C 1
ATOM 3112 O O . PRO A 1 414 ? 17.381 8.210 -28.209 1.00 86.50 414 PRO A O 1
ATOM 3115 N N . ALA A 1 415 ? 17.941 7.919 -30.366 1.00 81.25 415 ALA A N 1
ATOM 3116 C CA . ALA A 1 415 ? 19.286 8.467 -30.229 1.00 81.25 415 ALA A CA 1
ATOM 3117 C C . ALA A 1 415 ? 19.286 9.843 -29.536 1.00 81.25 415 ALA A C 1
ATOM 3119 O O . ALA A 1 415 ? 18.529 10.740 -29.905 1.00 81.25 415 ALA A O 1
ATOM 3120 N N . GLY A 1 416 ? 20.178 10.004 -28.554 1.00 78.44 416 GLY A N 1
ATOM 3121 C CA . GLY A 1 416 ? 20.329 11.243 -27.785 1.00 78.44 416 GLY A CA 1
ATOM 3122 C C . GLY A 1 416 ? 19.524 11.300 -26.484 1.00 78.44 416 GLY A C 1
ATOM 3123 O O . GLY A 1 416 ? 19.661 12.277 -25.756 1.00 78.44 416 GLY A O 1
ATOM 3124 N N . GLN A 1 417 ? 18.736 10.270 -26.165 1.00 87.81 417 GLN A N 1
ATOM 3125 C CA . GLN A 1 417 ? 18.082 10.116 -24.864 1.00 87.81 417 GLN A CA 1
ATOM 3126 C C . GLN A 1 417 ? 18.710 8.953 -24.090 1.00 87.81 417 GLN A C 1
ATOM 3128 O O . GLN A 1 417 ? 19.149 7.966 -24.679 1.00 87.81 417 GLN A O 1
ATOM 3133 N N . VAL A 1 418 ? 18.768 9.071 -22.765 1.00 89.75 418 VAL A N 1
ATOM 3134 C CA . VAL A 1 418 ? 19.239 8.014 -21.865 1.00 89.75 418 VAL A CA 1
ATOM 3135 C C . VAL A 1 418 ? 18.374 8.063 -20.618 1.00 89.75 418 VAL A C 1
ATOM 3137 O O . VAL A 1 418 ? 18.220 9.134 -20.045 1.00 89.75 418 VAL A O 1
ATOM 3140 N N . TYR A 1 419 ? 17.855 6.905 -20.215 1.00 95.00 419 TYR A N 1
ATOM 3141 C CA . TYR A 1 419 ? 17.104 6.744 -18.975 1.00 95.00 419 TYR A CA 1
ATOM 3142 C C . TYR A 1 419 ? 17.788 5.721 -18.063 1.00 95.00 419 TYR A C 1
ATOM 3144 O O . TYR A 1 419 ? 18.265 4.672 -18.539 1.00 95.00 419 TYR A O 1
ATOM 3152 N N . SER A 1 420 ? 17.858 6.035 -16.769 1.00 93.25 420 SER A N 1
ATOM 3153 C CA . SER A 1 420 ? 18.274 5.110 -15.711 1.00 93.25 420 SER A CA 1
ATOM 3154 C C . SER A 1 420 ? 17.155 4.113 -15.377 1.00 93.25 420 SER A C 1
ATOM 3156 O O . SER A 1 420 ? 16.035 4.237 -15.864 1.00 93.25 420 SER A O 1
ATOM 3158 N N . ALA A 1 421 ? 17.449 3.080 -14.584 1.00 91.56 421 ALA A N 1
ATOM 3159 C CA . ALA A 1 421 ? 16.411 2.139 -14.155 1.00 91.56 421 ALA A CA 1
ATOM 3160 C C . ALA A 1 421 ? 15.404 2.804 -13.199 1.00 91.56 421 ALA A C 1
ATOM 3162 O O . ALA A 1 421 ? 14.212 2.523 -13.276 1.00 91.56 421 ALA A O 1
ATOM 3163 N N . GLU A 1 422 ? 15.894 3.705 -12.350 1.00 90.12 422 GLU A N 1
ATOM 3164 C CA . GLU A 1 422 ? 15.125 4.537 -11.424 1.00 90.12 422 GLU A CA 1
ATOM 3165 C C . GLU A 1 422 ? 14.160 5.443 -12.190 1.00 90.12 422 GLU A C 1
ATOM 3167 O O . GLU A 1 422 ? 12.963 5.365 -11.958 1.00 90.12 422 GLU A O 1
ATOM 3172 N N . GLU A 1 423 ? 14.632 6.184 -13.200 1.00 93.19 423 GLU A N 1
ATOM 3173 C CA . GLU A 1 423 ? 13.756 7.061 -13.993 1.00 93.19 423 GLU A CA 1
ATOM 3174 C C . GLU A 1 423 ? 12.649 6.281 -14.725 1.00 93.19 423 GLU A C 1
ATOM 3176 O O . GLU A 1 423 ? 11.534 6.774 -14.905 1.00 93.19 423 GLU A O 1
ATOM 3181 N N . ILE A 1 424 ? 12.939 5.055 -15.175 1.00 97.50 424 ILE A N 1
ATOM 3182 C CA . ILE A 1 424 ? 11.939 4.181 -15.806 1.00 97.50 424 ILE A CA 1
ATOM 3183 C C . ILE A 1 424 ? 10.916 3.712 -14.771 1.00 97.50 424 ILE A C 1
ATOM 3185 O O . ILE A 1 424 ? 9.716 3.714 -15.051 1.00 97.50 424 ILE A O 1
ATOM 3189 N N . ALA A 1 425 ? 11.386 3.318 -13.587 1.00 96.12 425 ALA A N 1
ATOM 3190 C CA . ALA A 1 425 ? 10.534 2.900 -12.486 1.00 96.12 425 ALA A CA 1
ATOM 3191 C C . ALA A 1 425 ? 9.610 4.036 -12.033 1.00 96.12 425 ALA A C 1
ATOM 3193 O O . ALA A 1 425 ? 8.404 3.825 -11.938 1.00 96.12 425 ALA A O 1
ATOM 3194 N N . ASP A 1 426 ? 10.151 5.243 -11.880 1.00 93.75 426 ASP A N 1
ATOM 3195 C CA . ASP A 1 426 ? 9.420 6.473 -11.580 1.00 93.75 426 ASP A CA 1
ATOM 3196 C C . ASP A 1 426 ? 8.320 6.735 -12.618 1.00 93.75 426 ASP A C 1
ATOM 3198 O O . ASP A 1 426 ? 7.176 7.025 -12.271 1.00 93.75 426 ASP A O 1
ATOM 3202 N N . GLY A 1 427 ? 8.624 6.533 -13.905 1.00 96.75 427 GLY A N 1
ATOM 3203 C CA . GLY A 1 427 ? 7.643 6.596 -14.990 1.00 96.75 427 GLY A CA 1
ATOM 3204 C C . GLY A 1 427 ? 6.499 5.584 -14.847 1.00 96.75 427 GLY A C 1
ATOM 3205 O O . GLY A 1 427 ? 5.332 5.941 -15.014 1.00 96.75 427 GLY A O 1
ATOM 3206 N N . ILE A 1 428 ? 6.805 4.325 -14.519 1.00 98.38 428 ILE A N 1
ATOM 3207 C CA . ILE A 1 428 ? 5.795 3.270 -14.301 1.00 98.38 428 ILE A CA 1
ATOM 3208 C C . ILE A 1 428 ? 4.938 3.587 -13.072 1.00 98.38 428 ILE A C 1
ATOM 3210 O O . ILE A 1 428 ? 3.709 3.471 -13.120 1.00 98.38 428 ILE A O 1
ATOM 3214 N N . MET A 1 429 ? 5.572 4.013 -11.981 1.00 95.31 429 MET A N 1
ATOM 3215 C CA . MET A 1 429 ? 4.893 4.421 -10.758 1.00 95.31 429 MET A CA 1
ATOM 3216 C C . MET A 1 429 ? 3.966 5.608 -11.019 1.00 95.31 429 MET A C 1
ATOM 3218 O O . MET A 1 429 ? 2.795 5.535 -10.661 1.00 95.31 429 MET A O 1
ATOM 3222 N N . ALA A 1 430 ? 4.424 6.640 -11.733 1.00 94.69 430 ALA A N 1
ATOM 3223 C CA . ALA A 1 430 ? 3.607 7.793 -12.105 1.00 94.69 430 ALA A CA 1
ATOM 3224 C C . ALA A 1 430 ? 2.362 7.386 -12.911 1.00 94.69 430 ALA A C 1
ATOM 3226 O O . ALA A 1 430 ? 1.275 7.914 -12.677 1.00 94.69 430 ALA A O 1
ATOM 3227 N N . ILE A 1 431 ? 2.478 6.411 -13.821 1.00 98.00 431 ILE A N 1
ATOM 3228 C CA . ILE A 1 431 ? 1.320 5.864 -14.547 1.00 98.00 431 ILE A CA 1
ATOM 3229 C C . ILE A 1 431 ? 0.342 5.208 -13.567 1.00 98.00 431 ILE A C 1
ATOM 3231 O O . ILE A 1 431 ? -0.860 5.467 -13.646 1.00 98.00 431 ILE A O 1
ATOM 3235 N N . CYS A 1 432 ? 0.836 4.405 -12.620 1.00 96.06 432 CYS A N 1
ATOM 3236 C CA . CYS A 1 432 ? -0.005 3.793 -11.590 1.00 96.06 432 CYS A CA 1
ATOM 3237 C C . CYS A 1 432 ? -0.724 4.860 -10.755 1.00 96.06 432 CYS A C 1
ATOM 3239 O O . CYS A 1 432 ? -1.936 4.770 -10.573 1.00 96.06 432 CYS A O 1
ATOM 3241 N N . CYS A 1 433 ? -0.014 5.905 -10.329 1.00 90.06 433 CYS A N 1
ATOM 3242 C CA . CYS A 1 433 ? -0.570 7.054 -9.617 1.00 90.06 433 CYS A CA 1
ATOM 3243 C C . CYS A 1 433 ? -1.678 7.750 -10.417 1.00 90.06 433 CYS A C 1
ATOM 3245 O O . CYS A 1 433 ? -2.751 8.039 -9.890 1.00 90.06 433 CYS A O 1
ATOM 3247 N N . THR A 1 434 ? -1.452 7.991 -11.711 1.00 91.12 434 THR A N 1
ATOM 3248 C CA . THR A 1 434 ? -2.447 8.606 -12.598 1.00 91.12 434 THR A CA 1
ATOM 3249 C C . THR A 1 434 ? -3.682 7.721 -12.755 1.00 91.12 434 THR A C 1
ATOM 3251 O O . THR A 1 434 ? -4.801 8.233 -12.696 1.00 91.12 434 THR A O 1
ATOM 3254 N N . VAL A 1 435 ? -3.519 6.401 -12.884 1.00 94.25 435 VAL A N 1
ATOM 3255 C CA . VAL A 1 435 ? -4.651 5.461 -12.916 1.00 94.25 435 VAL A CA 1
ATOM 3256 C C . VAL A 1 435 ? -5.401 5.470 -11.584 1.00 94.25 435 VAL A C 1
ATOM 3258 O O . VAL A 1 435 ? -6.616 5.623 -11.591 1.00 94.25 435 VAL A O 1
ATOM 3261 N N . ARG A 1 436 ? -4.709 5.378 -10.444 1.00 89.12 436 ARG A N 1
ATOM 3262 C CA . ARG A 1 436 ? -5.312 5.399 -9.099 1.00 89.12 436 ARG A CA 1
ATOM 3263 C C . ARG A 1 436 ? -6.137 6.658 -8.847 1.00 89.12 436 ARG A C 1
ATOM 3265 O O . ARG A 1 436 ? -7.282 6.555 -8.414 1.00 89.12 436 ARG A O 1
ATOM 3272 N N . ARG A 1 437 ? -5.587 7.823 -9.198 1.00 85.00 437 ARG A N 1
ATOM 3273 C CA . ARG A 1 437 ? -6.235 9.129 -9.026 1.00 85.00 437 ARG A CA 1
ATOM 3274 C C . ARG A 1 437 ? -7.525 9.257 -9.833 1.00 85.00 437 ARG A C 1
ATOM 3276 O O . ARG A 1 437 ? -8.508 9.797 -9.339 1.00 85.00 437 ARG A O 1
ATOM 3283 N N . ASN A 1 438 ? -7.513 8.793 -11.081 1.00 84.25 438 ASN A N 1
ATOM 3284 C CA . ASN A 1 438 ? -8.643 8.968 -11.998 1.00 84.25 438 ASN A CA 1
ATOM 3285 C C . ASN A 1 438 ? -9.646 7.805 -11.944 1.00 84.25 438 ASN A C 1
ATOM 3287 O O . ASN A 1 438 ? -10.820 7.991 -12.255 1.00 84.25 438 ASN A O 1
ATOM 3291 N N . LEU A 1 439 ? -9.200 6.617 -11.531 1.00 89.56 439 LEU A N 1
ATOM 3292 C CA . LEU A 1 439 ? -9.974 5.379 -11.465 1.00 89.56 439 LEU A CA 1
ATOM 3293 C C . LEU A 1 439 ? -9.801 4.696 -10.086 1.00 89.56 439 LEU A C 1
ATOM 3295 O O . LEU A 1 439 ? -9.219 3.613 -9.985 1.00 89.56 439 LEU A O 1
ATOM 3299 N N . PRO A 1 440 ? -10.332 5.280 -8.995 1.00 85.50 440 PRO A N 1
ATOM 3300 C CA . PRO A 1 440 ? -10.016 4.864 -7.621 1.00 85.50 440 PRO A CA 1
ATOM 3301 C C . PRO A 1 440 ? -10.496 3.456 -7.238 1.00 85.50 440 PRO A C 1
ATOM 3303 O O . PRO A 1 440 ? -10.003 2.889 -6.265 1.00 85.50 440 PRO A O 1
ATOM 3306 N N . ASN A 1 441 ? -11.416 2.863 -8.002 1.00 87.38 441 ASN A N 1
ATOM 3307 C CA . ASN A 1 441 ? -11.909 1.498 -7.776 1.00 87.38 441 ASN A CA 1
ATOM 3308 C C . ASN A 1 441 ? -11.207 0.446 -8.652 1.00 87.38 441 ASN A C 1
ATOM 3310 O O . ASN A 1 441 ? -11.488 -0.746 -8.529 1.00 87.38 441 ASN A O 1
ATOM 3314 N N . THR A 1 442 ? -10.320 0.871 -9.553 1.00 94.19 442 THR A N 1
ATOM 3315 C CA . THR A 1 442 ? -9.595 -0.018 -10.458 1.00 94.19 442 THR A CA 1
ATOM 3316 C C . THR A 1 442 ? -8.384 -0.608 -9.747 1.00 94.19 442 THR A C 1
ATOM 3318 O O . THR A 1 442 ? -7.540 0.119 -9.217 1.00 94.19 442 THR A O 1
ATOM 3321 N N . LYS A 1 443 ? -8.278 -1.939 -9.766 1.00 97.19 443 LYS A N 1
ATOM 3322 C CA . LYS A 1 443 ? -7.048 -2.643 -9.394 1.00 97.19 443 LYS A CA 1
ATOM 3323 C C . LYS A 1 443 ? -6.023 -2.521 -10.517 1.00 97.19 443 LYS A C 1
ATOM 3325 O O . LYS A 1 443 ? -6.397 -2.437 -11.682 1.00 97.19 443 LYS A O 1
ATOM 3330 N N . ILE A 1 444 ? -4.741 -2.557 -10.191 1.00 98.50 444 ILE A N 1
ATOM 3331 C CA . ILE A 1 444 ? -3.636 -2.451 -11.142 1.00 98.50 444 ILE A CA 1
ATOM 3332 C C . ILE A 1 444 ? -2.781 -3.710 -11.042 1.00 98.50 444 ILE A C 1
ATOM 3334 O O . ILE A 1 444 ? -2.391 -4.098 -9.949 1.00 98.50 444 ILE A O 1
ATOM 3338 N N . LEU A 1 445 ? -2.464 -4.332 -12.171 1.00 98.75 445 LEU A N 1
ATOM 3339 C CA . LEU A 1 445 ? -1.466 -5.387 -12.288 1.00 98.75 445 LEU A CA 1
ATOM 3340 C C . LEU A 1 445 ? -0.300 -4.865 -13.128 1.00 98.75 445 LEU A C 1
ATOM 3342 O O . LEU A 1 445 ? -0.413 -4.742 -14.345 1.00 98.75 445 LEU A O 1
ATOM 3346 N N . ILE A 1 446 ? 0.816 -4.564 -12.475 1.00 98.75 446 ILE A N 1
ATOM 3347 C CA . ILE A 1 446 ? 2.084 -4.232 -13.119 1.00 98.75 446 ILE A CA 1
ATOM 3348 C C . ILE A 1 446 ? 2.744 -5.542 -13.543 1.00 98.75 446 ILE A C 1
ATOM 3350 O O . ILE A 1 446 ? 2.966 -6.432 -12.719 1.00 98.75 446 ILE A O 1
ATOM 3354 N N . LEU A 1 447 ? 3.077 -5.655 -14.822 1.00 98.88 447 LEU A N 1
ATOM 3355 C CA . LEU A 1 447 ? 3.915 -6.734 -15.322 1.00 98.88 447 LEU A CA 1
ATOM 3356 C C . LEU A 1 447 ? 5.367 -6.269 -15.374 1.00 98.88 447 LEU A C 1
ATOM 3358 O O . LEU A 1 447 ? 5.651 -5.153 -15.812 1.00 98.88 447 LEU A O 1
ATOM 3362 N N . ALA A 1 448 ? 6.283 -7.139 -14.949 1.00 98.56 448 ALA A N 1
ATOM 3363 C CA . ALA A 1 448 ? 7.707 -6.920 -15.166 1.00 98.56 448 ALA A CA 1
ATOM 3364 C C . ALA A 1 448 ? 7.975 -6.666 -16.656 1.00 98.56 448 ALA A C 1
ATOM 3366 O O . ALA A 1 448 ? 7.397 -7.325 -17.523 1.00 98.56 448 ALA A O 1
ATOM 3367 N N . ILE A 1 449 ? 8.868 -5.725 -16.960 1.00 98.75 449 ILE A N 1
ATOM 3368 C CA . ILE A 1 449 ? 9.240 -5.418 -18.339 1.00 98.75 449 ILE A CA 1
ATOM 3369 C C . ILE A 1 449 ? 9.864 -6.676 -18.952 1.00 98.75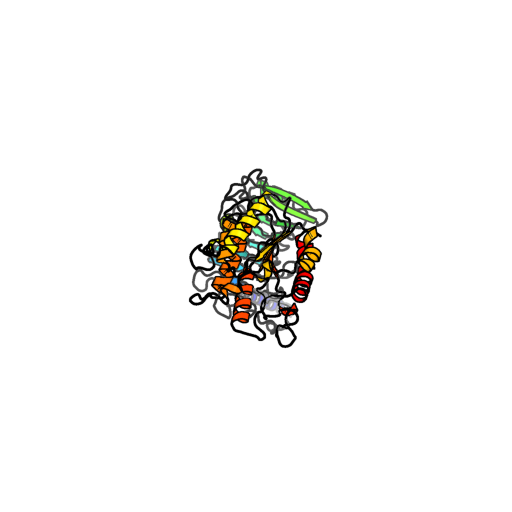 449 ILE A C 1
ATOM 3371 O O . ILE A 1 449 ? 10.857 -7.202 -18.438 1.00 98.75 449 ILE A O 1
ATOM 3375 N N . PHE A 1 450 ? 9.288 -7.146 -20.059 1.00 98.56 450 PHE A N 1
ATOM 3376 C CA . PHE A 1 450 ? 9.708 -8.388 -20.703 1.00 98.56 450 PHE A CA 1
ATOM 3377 C C . PHE A 1 450 ? 11.183 -8.362 -21.143 1.00 98.56 450 PHE A C 1
ATOM 3379 O O . PHE A 1 450 ? 11.744 -7.294 -21.443 1.00 98.56 450 PHE A O 1
ATOM 3386 N N . PRO A 1 451 ? 11.850 -9.534 -21.183 1.00 97.06 451 PRO A N 1
ATOM 3387 C CA . PRO A 1 451 ? 13.209 -9.636 -21.688 1.00 97.06 451 PRO A CA 1
ATOM 3388 C C . PRO A 1 451 ? 13.260 -9.272 -23.176 1.00 97.06 451 PRO A C 1
ATOM 3390 O O . PRO A 1 451 ? 12.327 -9.528 -23.931 1.00 97.06 451 PRO A O 1
ATOM 3393 N N . ARG A 1 452 ? 14.396 -8.715 -23.604 1.00 96.56 452 ARG A N 1
ATOM 3394 C CA . A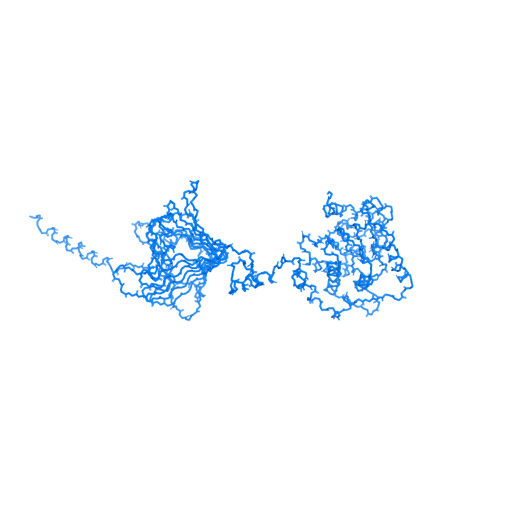RG A 1 452 ? 14.668 -8.347 -25.000 1.00 96.56 452 ARG A CA 1
ATOM 3395 C C . ARG A 1 452 ? 16.058 -8.774 -25.456 1.00 96.56 452 ARG A C 1
ATOM 3397 O O . ARG A 1 452 ? 16.939 -8.962 -24.622 1.00 96.56 452 ARG A O 1
ATOM 3404 N N . GLY A 1 453 ? 16.276 -8.886 -26.763 1.00 97.12 453 GLY A N 1
ATOM 3405 C CA . GLY A 1 453 ? 17.500 -9.461 -27.332 1.00 97.12 453 GLY A CA 1
ATOM 3406 C C . GLY A 1 453 ? 17.557 -10.974 -27.125 1.00 97.12 453 GLY A C 1
ATOM 3407 O O . GLY A 1 453 ? 16.751 -11.521 -26.385 1.00 97.12 453 GLY A O 1
ATOM 3408 N N . GLU A 1 454 ? 18.468 -11.684 -27.787 1.00 96.50 454 GLU A N 1
ATOM 3409 C CA . GLU A 1 454 ? 18.545 -13.152 -27.687 1.00 96.50 454 GLU A CA 1
ATOM 3410 C C . GLU A 1 454 ? 19.205 -13.618 -26.377 1.00 96.50 454 GLU A C 1
ATOM 3412 O O . GLU A 1 454 ? 18.730 -14.554 -25.730 1.00 96.50 454 GLU A O 1
ATOM 3417 N N . TYR A 1 455 ? 20.258 -12.923 -25.946 1.00 96.00 455 TYR A N 1
ATOM 3418 C CA . TYR A 1 455 ? 21.094 -13.260 -24.790 1.00 96.00 455 TYR A CA 1
ATOM 3419 C C . TYR A 1 455 ? 20.913 -12.253 -23.643 1.00 96.00 455 TYR A C 1
ATOM 3421 O O . TYR A 1 455 ? 20.400 -11.155 -23.875 1.00 96.00 455 TYR A O 1
ATOM 3429 N N . PRO A 1 456 ? 21.347 -12.584 -22.409 1.00 93.69 456 PRO A N 1
ATOM 3430 C CA . PRO A 1 456 ? 21.482 -11.601 -21.337 1.00 93.69 456 PRO A CA 1
ATOM 3431 C C . PRO A 1 456 ? 22.250 -10.356 -21.799 1.00 93.69 456 PRO A C 1
ATOM 3433 O O . PRO A 1 456 ? 23.294 -10.467 -22.442 1.00 93.69 456 PRO A O 1
ATOM 3436 N N . SER A 1 457 ? 21.731 -9.172 -21.478 1.00 92.50 457 SER A N 1
ATOM 3437 C CA . SER A 1 457 ? 22.281 -7.895 -21.937 1.00 92.50 457 SER A CA 1
ATOM 3438 C C . SER A 1 457 ? 22.093 -6.793 -20.892 1.00 92.50 457 SER A C 1
ATOM 3440 O O . SER A 1 457 ? 21.350 -6.957 -19.919 1.00 92.50 457 SER A O 1
ATOM 3442 N N . ALA A 1 458 ? 22.751 -5.649 -21.101 1.00 90.31 458 ALA A N 1
ATOM 3443 C CA . ALA A 1 458 ? 22.593 -4.478 -20.240 1.00 90.31 458 ALA A CA 1
ATOM 3444 C C . ALA A 1 458 ? 21.142 -3.965 -20.234 1.00 90.31 458 ALA A C 1
ATOM 3446 O O . ALA A 1 458 ? 20.632 -3.561 -19.193 1.00 90.31 458 ALA A O 1
ATOM 3447 N N . GLU A 1 459 ? 20.455 -4.041 -21.372 1.00 94.38 459 GLU A N 1
ATOM 3448 C CA . GLU A 1 459 ? 19.048 -3.675 -21.513 1.00 94.38 459 GLU A CA 1
ATOM 3449 C C . GLU A 1 459 ? 18.144 -4.598 -20.696 1.00 94.38 459 GLU A C 1
ATOM 3451 O O . GLU A 1 459 ? 17.257 -4.113 -20.000 1.00 94.38 459 GLU A O 1
ATOM 3456 N N . ARG A 1 460 ? 18.384 -5.919 -20.712 1.00 94.69 460 ARG A N 1
ATOM 3457 C CA . ARG A 1 460 ? 17.624 -6.849 -19.859 1.00 94.69 460 ARG A CA 1
ATOM 3458 C C . ARG A 1 460 ? 17.846 -6.575 -18.376 1.00 94.69 460 ARG A C 1
ATOM 3460 O O . ARG A 1 460 ? 16.884 -6.576 -17.615 1.00 94.69 460 ARG A O 1
ATOM 3467 N N . ASN A 1 461 ? 19.088 -6.302 -17.977 1.00 88.00 461 ASN A N 1
ATOM 3468 C CA . ASN A 1 461 ? 19.400 -5.955 -16.591 1.00 88.00 461 ASN A CA 1
ATOM 3469 C C . ASN A 1 461 ? 18.714 -4.646 -16.176 1.00 88.00 461 ASN A C 1
ATOM 3471 O O . ASN A 1 461 ? 18.187 -4.563 -15.071 1.00 88.00 461 ASN A O 1
ATOM 3475 N N . LYS A 1 462 ? 18.662 -3.649 -17.071 1.00 92.75 462 LYS A N 1
ATOM 3476 C CA . LYS A 1 462 ? 17.945 -2.391 -16.829 1.00 92.75 462 LYS A CA 1
ATOM 3477 C C . LYS A 1 462 ? 16.432 -2.607 -16.725 1.00 92.75 462 LYS A C 1
ATOM 3479 O O . LYS A 1 462 ? 15.829 -2.091 -15.792 1.00 92.75 462 LYS A O 1
ATOM 3484 N N . ASN A 1 463 ? 15.842 -3.412 -17.614 1.00 97.00 463 ASN A N 1
ATOM 3485 C CA . ASN A 1 463 ? 14.429 -3.803 -17.542 1.00 97.00 463 ASN A CA 1
ATOM 3486 C C . ASN A 1 463 ? 14.102 -4.465 -16.194 1.00 97.00 463 ASN A C 1
ATOM 3488 O O . ASN A 1 463 ? 13.124 -4.094 -15.547 1.00 97.00 463 ASN A O 1
ATOM 3492 N N . ALA A 1 464 ? 14.935 -5.412 -15.749 1.00 91.38 464 ALA A N 1
ATOM 3493 C CA . ALA A 1 464 ? 14.751 -6.103 -14.476 1.00 91.38 464 ALA A CA 1
ATOM 3494 C C . ALA A 1 464 ? 14.890 -5.151 -13.276 1.00 91.38 464 ALA A C 1
ATOM 3496 O O . ALA A 1 464 ? 14.033 -5.152 -12.397 1.00 91.38 464 ALA A O 1
ATOM 3497 N N . ALA A 1 465 ? 15.921 -4.299 -13.261 1.00 85.19 465 ALA A N 1
ATOM 3498 C CA . ALA A 1 465 ? 16.124 -3.313 -12.201 1.00 85.19 465 ALA A CA 1
ATOM 3499 C C . ALA A 1 465 ? 14.949 -2.326 -12.105 1.00 85.19 465 ALA A C 1
ATOM 3501 O O . ALA A 1 465 ? 14.411 -2.126 -11.019 1.00 85.19 465 ALA A O 1
ATOM 3502 N N . ALA A 1 466 ? 14.496 -1.781 -13.239 1.00 94.19 466 ALA A N 1
ATOM 3503 C CA . ALA A 1 466 ? 13.345 -0.882 -13.287 1.00 94.19 466 ALA A CA 1
ATOM 3504 C C . ALA A 1 466 ? 12.058 -1.574 -12.816 1.00 94.19 466 ALA A C 1
ATOM 3506 O O . ALA A 1 466 ? 11.275 -0.979 -12.086 1.00 94.19 466 ALA A O 1
ATOM 3507 N N . SER A 1 467 ? 11.858 -2.848 -13.176 1.00 95.94 467 SER A N 1
ATOM 3508 C CA . SER A 1 467 ? 10.693 -3.632 -12.740 1.00 95.94 467 SER A CA 1
ATOM 3509 C C . SER A 1 467 ? 10.692 -3.871 -11.228 1.00 95.94 467 SER A C 1
ATOM 3511 O O . SER A 1 467 ? 9.659 -3.704 -10.587 1.00 95.94 467 SER A O 1
ATOM 3513 N N . ILE A 1 468 ? 11.848 -4.210 -10.646 1.00 88.56 468 ILE A N 1
ATOM 3514 C CA . ILE A 1 468 ? 12.001 -4.395 -9.194 1.00 88.56 468 ILE A CA 1
ATOM 3515 C C . ILE A 1 468 ? 11.735 -3.082 -8.458 1.00 88.56 468 ILE A C 1
ATOM 3517 O O . ILE A 1 468 ? 10.989 -3.076 -7.482 1.00 88.56 468 ILE A O 1
ATOM 3521 N N . LEU A 1 469 ? 12.302 -1.971 -8.930 1.00 86.50 469 LEU A N 1
ATOM 3522 C CA . LEU A 1 469 ? 12.054 -0.654 -8.346 1.00 86.50 469 LEU A CA 1
ATOM 3523 C C . LEU A 1 469 ? 10.568 -0.290 -8.445 1.00 86.50 469 LEU A C 1
ATOM 3525 O O . LEU A 1 469 ? 9.950 -0.018 -7.424 1.00 86.50 469 LEU A O 1
ATOM 3529 N N . ALA A 1 470 ? 9.961 -0.402 -9.631 1.00 92.00 470 ALA A N 1
ATOM 3530 C CA . ALA A 1 470 ? 8.537 -0.133 -9.842 1.00 92.00 470 ALA A CA 1
ATOM 3531 C C . ALA A 1 470 ? 7.632 -1.011 -8.964 1.00 92.00 470 ALA A C 1
ATOM 3533 O O . ALA A 1 470 ? 6.587 -0.551 -8.512 1.00 92.00 470 ALA A O 1
ATOM 3534 N N . SER A 1 471 ? 8.037 -2.254 -8.674 1.00 90.19 471 SER A N 1
ATOM 3535 C CA . SER A 1 471 ? 7.267 -3.170 -7.822 1.00 90.19 471 SER A CA 1
ATOM 3536 C C . SER A 1 471 ? 7.089 -2.680 -6.383 1.00 90.19 471 SER A C 1
ATOM 3538 O O . SER A 1 471 ? 6.174 -3.138 -5.706 1.00 90.19 471 SER A O 1
ATOM 3540 N N . GLN A 1 472 ? 7.898 -1.720 -5.921 1.00 85.56 472 GLN A N 1
ATOM 3541 C CA . GLN A 1 472 ? 7.798 -1.154 -4.572 1.00 85.56 472 GLN A CA 1
ATOM 3542 C C . GLN A 1 472 ? 6.471 -0.427 -4.317 1.00 85.56 472 GLN A C 1
ATOM 3544 O O . GLN A 1 472 ? 6.064 -0.301 -3.167 1.00 85.56 472 GLN A O 1
ATOM 3549 N N . ILE A 1 473 ? 5.778 0.016 -5.374 1.00 85.88 473 ILE A N 1
ATOM 3550 C CA . ILE A 1 473 ? 4.449 0.634 -5.268 1.00 85.88 473 ILE A CA 1
ATOM 3551 C C . ILE A 1 473 ? 3.315 -0.400 -5.139 1.00 85.88 473 ILE A C 1
ATOM 3553 O O . ILE A 1 473 ? 2.160 -0.032 -4.924 1.00 85.88 473 ILE A O 1
ATOM 3557 N N . ALA A 1 474 ? 3.611 -1.695 -5.298 1.00 87.75 474 ALA A N 1
ATOM 3558 C CA . ALA A 1 474 ? 2.623 -2.754 -5.150 1.00 87.75 474 ALA A CA 1
ATOM 3559 C C . ALA A 1 474 ? 2.290 -2.989 -3.669 1.00 87.75 474 ALA A C 1
ATOM 3561 O O . ALA A 1 474 ? 3.163 -3.257 -2.848 1.00 87.75 474 ALA A O 1
ATOM 3562 N N . ASP A 1 475 ? 1.001 -2.956 -3.340 1.00 83.81 475 ASP A N 1
ATOM 3563 C CA . ASP A 1 475 ? 0.474 -3.099 -1.978 1.00 83.81 475 ASP A CA 1
ATOM 3564 C C . ASP A 1 475 ? -0.229 -4.454 -1.751 1.00 83.81 475 ASP A C 1
ATOM 3566 O O . ASP A 1 475 ? -0.697 -4.744 -0.650 1.00 83.81 475 ASP A O 1
ATOM 3570 N N . SER A 1 476 ? -0.322 -5.293 -2.793 1.00 87.19 476 SER A N 1
ATOM 3571 C CA . SER A 1 476 ? -1.068 -6.565 -2.805 1.00 87.19 476 SER A CA 1
ATOM 3572 C C . SER A 1 476 ? -2.566 -6.435 -2.483 1.00 87.19 476 SER A C 1
ATOM 3574 O O . SER A 1 476 ? -3.230 -7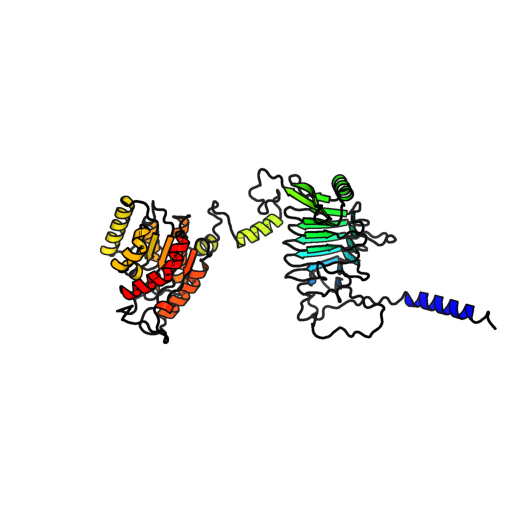.421 -2.150 1.00 87.19 476 SER A O 1
ATOM 3576 N N . LYS A 1 477 ? -3.124 -5.228 -2.601 1.00 85.19 477 LYS A N 1
ATOM 3577 C CA . LYS A 1 477 ? -4.533 -4.908 -2.320 1.00 85.19 477 LYS A CA 1
ATOM 3578 C C . LYS A 1 477 ? -5.207 -4.255 -3.514 1.00 85.19 477 LYS A C 1
ATOM 3580 O O . LYS A 1 477 ? -6.290 -4.665 -3.932 1.00 85.19 477 LYS A O 1
ATOM 3585 N N . THR A 1 478 ? -4.544 -3.248 -4.055 1.00 89.06 478 THR A N 1
ATOM 3586 C CA . THR A 1 478 ? -5.002 -2.453 -5.182 1.00 89.06 478 THR A CA 1
ATOM 3587 C C . THR A 1 478 ? -4.002 -2.516 -6.315 1.00 89.06 478 THR A C 1
ATOM 3589 O O . THR A 1 478 ? -4.413 -2.675 -7.459 1.00 89.06 478 THR A O 1
ATOM 3592 N N . ILE A 1 479 ? -2.708 -2.439 -6.009 1.00 94.94 479 ILE A N 1
ATOM 3593 C CA . ILE A 1 479 ? -1.618 -2.564 -6.967 1.00 94.94 479 ILE A CA 1
ATOM 3594 C C . ILE A 1 479 ? -0.892 -3.879 -6.713 1.00 94.94 479 ILE A C 1
ATOM 3596 O O . ILE A 1 479 ? -0.412 -4.174 -5.621 1.00 94.94 479 ILE A O 1
ATOM 3600 N N . TYR A 1 480 ? -0.803 -4.668 -7.767 1.00 97.62 480 TYR A N 1
ATOM 3601 C CA . TYR A 1 480 ? -0.188 -5.977 -7.800 1.00 97.62 480 TYR A CA 1
ATOM 3602 C C . TYR A 1 480 ? 0.985 -5.932 -8.771 1.00 97.62 480 TYR A C 1
ATOM 3604 O O . TYR A 1 480 ? 0.929 -5.238 -9.784 1.00 97.62 480 TYR A O 1
ATOM 3612 N N . TYR A 1 481 ? 2.030 -6.695 -8.481 1.00 98.38 481 TYR A N 1
ATOM 3613 C CA . TYR A 1 481 ? 3.170 -6.877 -9.369 1.00 98.38 481 TYR A CA 1
ATOM 3614 C C . TYR A 1 481 ? 3.310 -8.355 -9.718 1.00 98.38 481 TYR A C 1
ATOM 3616 O O . TYR A 1 481 ? 3.139 -9.219 -8.856 1.00 98.38 481 TYR A O 1
ATOM 3624 N N . MET A 1 482 ? 3.629 -8.646 -10.976 1.00 98.19 482 MET A N 1
ATOM 3625 C CA . MET A 1 482 ? 3.884 -10.004 -11.433 1.00 98.19 482 MET A CA 1
ATOM 3626 C C . MET A 1 482 ? 5.046 -10.033 -12.422 1.00 98.19 482 MET A C 1
ATOM 3628 O O . MET A 1 482 ? 5.034 -9.354 -13.447 1.00 98.19 482 MET A O 1
ATOM 3632 N N . ASP A 1 483 ? 6.038 -10.867 -12.122 1.00 98.06 483 ASP A N 1
ATOM 3633 C CA . ASP A 1 483 ? 7.122 -11.193 -13.041 1.00 98.06 483 ASP A CA 1
ATOM 3634 C C . ASP A 1 483 ? 6.858 -12.561 -13.672 1.00 98.06 483 ASP A C 1
ATOM 3636 O O . ASP A 1 483 ? 6.828 -13.582 -12.983 1.00 98.06 483 ASP A O 1
ATOM 3640 N N . ILE A 1 484 ? 6.648 -12.566 -14.988 1.00 98.31 484 ILE A N 1
ATOM 3641 C CA . ILE A 1 484 ? 6.439 -13.782 -15.781 1.00 98.31 484 ILE A CA 1
ATOM 3642 C C . ILE A 1 484 ? 7.616 -14.082 -16.716 1.00 98.31 484 ILE A C 1
ATOM 3644 O O . ILE A 1 484 ? 7.520 -14.969 -17.560 1.00 98.31 484 ILE A O 1
ATOM 3648 N N . ASN A 1 485 ? 8.735 -13.365 -16.593 1.00 97.44 485 ASN A N 1
ATOM 3649 C CA . ASN A 1 485 ? 9.823 -13.404 -17.569 1.00 97.44 485 ASN A CA 1
ATOM 3650 C C . ASN A 1 485 ? 10.450 -14.793 -17.722 1.00 97.44 485 ASN A C 1
ATOM 3652 O O . ASN A 1 485 ? 10.882 -15.161 -18.814 1.00 97.44 485 ASN A O 1
ATOM 3656 N N . SER A 1 486 ? 10.459 -15.590 -16.652 1.00 96.56 486 SER A N 1
ATOM 3657 C CA . SER A 1 486 ? 10.946 -16.972 -16.674 1.00 96.56 486 SER A CA 1
ATOM 3658 C C . SER A 1 486 ? 10.147 -17.883 -17.611 1.00 96.56 486 SER A C 1
ATOM 3660 O O . SER A 1 486 ? 10.702 -18.859 -18.106 1.00 96.56 486 SER A O 1
ATOM 3662 N N . HIS A 1 487 ? 8.887 -17.558 -17.919 1.00 97.56 487 HIS A N 1
ATOM 3663 C CA . HIS A 1 487 ? 8.072 -18.321 -18.867 1.00 97.56 487 HIS A CA 1
ATOM 3664 C C . HIS A 1 487 ? 8.508 -18.133 -20.328 1.00 97.56 487 HIS A C 1
ATOM 3666 O O . HIS A 1 487 ? 8.192 -18.971 -21.171 1.00 97.56 487 HIS A O 1
ATOM 3672 N N . PHE A 1 488 ? 9.244 -17.061 -20.638 1.00 97.88 488 PHE A N 1
ATOM 3673 C CA . PHE A 1 488 ? 9.732 -16.771 -21.992 1.00 97.88 488 PHE A CA 1
ATOM 3674 C C . PHE A 1 488 ? 11.173 -17.229 -22.235 1.00 97.88 488 PHE A C 1
ATOM 3676 O O . PHE A 1 488 ? 11.643 -17.220 -23.373 1.00 97.88 488 PHE A O 1
ATOM 3683 N N . LEU A 1 489 ? 11.900 -17.587 -21.178 1.00 96.50 489 LEU A N 1
ATOM 3684 C CA . LEU A 1 489 ? 13.327 -17.871 -21.243 1.00 96.50 489 LEU A CA 1
ATOM 3685 C C . LEU A 1 489 ? 13.597 -19.374 -21.187 1.00 96.50 489 LEU A C 1
ATOM 3687 O O . LEU A 1 489 ? 12.970 -20.115 -20.433 1.00 96.50 489 LEU A O 1
ATOM 3691 N N . ASP A 1 490 ? 14.568 -19.824 -21.978 1.00 92.62 490 ASP A N 1
ATOM 3692 C CA . ASP A 1 490 ? 15.087 -21.187 -21.869 1.00 92.62 490 ASP A CA 1
ATOM 3693 C C . ASP A 1 490 ? 15.998 -21.350 -20.623 1.00 92.62 490 ASP A C 1
ATOM 3695 O O . ASP A 1 490 ? 16.344 -20.362 -19.966 1.00 92.62 490 ASP A O 1
ATOM 3699 N N . PRO A 1 491 ? 16.447 -22.576 -20.281 1.00 93.44 491 PRO A N 1
ATOM 3700 C CA . PRO A 1 491 ? 17.337 -22.805 -19.136 1.00 93.44 491 PRO A CA 1
ATOM 3701 C C . PRO A 1 491 ? 18.695 -22.081 -19.189 1.00 93.44 491 PRO A C 1
ATOM 3703 O O . PRO A 1 491 ? 19.389 -22.021 -18.178 1.00 93.44 491 PRO A O 1
ATOM 3706 N N . ASN A 1 492 ? 19.091 -21.547 -20.349 1.00 89.56 492 ASN A N 1
ATOM 3707 C CA . ASN A 1 492 ? 20.297 -20.735 -20.533 1.00 89.56 492 ASN A CA 1
ATOM 3708 C C . ASN A 1 492 ? 19.975 -19.230 -20.575 1.00 89.56 492 ASN A C 1
ATOM 3710 O O . ASN A 1 492 ? 20.804 -18.431 -21.020 1.00 89.56 492 ASN A O 1
ATOM 3714 N N . SER A 1 493 ? 18.771 -18.837 -20.153 1.00 91.12 493 SER A N 1
ATOM 3715 C CA . SER A 1 493 ? 18.266 -17.467 -20.195 1.00 91.12 493 SER A CA 1
ATOM 3716 C C . SER A 1 493 ? 18.221 -16.879 -21.609 1.00 91.12 493 SER A C 1
ATOM 3718 O O . SER A 1 493 ? 18.394 -15.669 -21.777 1.00 91.12 493 SER A O 1
ATOM 3720 N N . ARG A 1 494 ? 18.005 -17.693 -22.649 1.00 96.38 494 ARG A N 1
ATOM 3721 C CA . ARG A 1 494 ? 17.838 -17.209 -24.029 1.00 96.38 494 ARG A CA 1
ATOM 3722 C C . ARG A 1 494 ? 16.374 -17.008 -24.376 1.00 96.38 494 ARG A C 1
ATOM 3724 O O . ARG A 1 494 ? 15.511 -17.774 -23.955 1.00 96.38 494 ARG A O 1
ATOM 3731 N N . LEU A 1 495 ? 16.125 -15.988 -25.191 1.00 96.75 495 LEU A N 1
ATOM 3732 C CA . LEU A 1 495 ? 14.813 -15.709 -25.761 1.00 96.75 495 LEU A CA 1
ATOM 3733 C C . LEU A 1 495 ? 14.738 -16.346 -27.151 1.00 96.75 495 LEU A C 1
ATOM 3735 O O . LEU A 1 495 ? 15.643 -16.167 -27.964 1.00 96.75 495 LEU A O 1
ATOM 3739 N N . SER A 1 496 ? 13.690 -17.123 -27.418 1.00 97.00 496 SER A N 1
ATOM 3740 C CA . SER A 1 496 ? 13.567 -17.888 -28.663 1.00 97.00 496 SER A CA 1
ATOM 3741 C C . SER A 1 496 ? 12.794 -17.123 -29.737 1.00 97.00 496 SER A C 1
ATOM 3743 O O . SER A 1 496 ? 11.719 -16.591 -29.466 1.00 97.00 496 SER A O 1
ATOM 3745 N N . THR A 1 497 ? 13.261 -17.182 -30.988 1.00 97.50 497 THR A N 1
ATOM 3746 C CA . THR A 1 497 ? 12.532 -16.649 -32.157 1.00 97.50 497 THR A CA 1
ATOM 3747 C C . THR A 1 497 ? 11.194 -17.344 -32.411 1.00 97.50 497 THR A C 1
ATOM 3749 O O . THR A 1 497 ? 10.344 -16.808 -33.116 1.00 97.50 497 THR A O 1
ATOM 3752 N N . SER A 1 498 ? 10.980 -18.529 -31.828 1.00 97.50 498 SER A N 1
ATOM 3753 C CA . SER A 1 498 ? 9.698 -19.240 -31.917 1.00 97.50 498 SER A CA 1
ATOM 3754 C C . SER A 1 498 ? 8.556 -18.533 -31.182 1.00 97.50 498 SER A C 1
ATOM 3756 O O . SER A 1 498 ? 7.403 -18.725 -31.559 1.00 97.50 498 SER A O 1
ATOM 3758 N N . ILE A 1 499 ? 8.870 -17.707 -30.178 1.00 97.81 499 ILE A N 1
ATOM 3759 C CA . ILE A 1 499 ? 7.891 -16.966 -29.368 1.00 97.81 499 ILE A CA 1
ATOM 3760 C C . ILE A 1 499 ? 8.096 -15.450 -29.439 1.00 97.81 499 ILE A C 1
ATOM 3762 O O . ILE A 1 499 ? 7.118 -14.722 -29.356 1.00 97.81 499 ILE A O 1
ATOM 3766 N N . PHE A 1 500 ? 9.328 -14.980 -29.664 1.00 98.12 500 PHE A N 1
ATOM 3767 C CA . PHE A 1 500 ? 9.686 -13.575 -29.886 1.00 98.12 500 PHE A CA 1
ATOM 3768 C C . PHE A 1 500 ? 10.510 -13.458 -31.182 1.00 98.12 500 PHE A C 1
ATOM 3770 O O . PHE A 1 500 ? 11.742 -13.507 -31.120 1.00 98.12 500 PHE A O 1
ATOM 3777 N N . PRO A 1 501 ? 9.879 -13.354 -32.368 1.00 97.94 501 PRO A N 1
ATOM 3778 C CA . PRO A 1 501 ? 10.561 -13.470 -33.665 1.00 97.94 501 PRO A CA 1
ATOM 3779 C C . PRO A 1 501 ? 11.707 -12.481 -33.897 1.00 97.94 501 PRO A C 1
ATOM 3781 O O . PRO A 1 501 ? 12.660 -12.804 -34.603 1.00 97.94 501 PRO A O 1
ATOM 3784 N N . ASP A 1 502 ? 11.623 -11.297 -33.296 1.00 97.69 502 ASP A N 1
ATOM 3785 C CA . ASP A 1 502 ? 12.634 -10.236 -33.342 1.00 97.69 502 ASP A CA 1
ATOM 3786 C C . ASP A 1 502 ? 13.336 -10.022 -31.989 1.00 97.69 502 ASP A C 1
ATOM 3788 O O . ASP A 1 502 ? 14.051 -9.038 -31.794 1.00 97.69 502 ASP A O 1
ATOM 3792 N N . PHE A 1 503 ? 13.134 -10.953 -31.054 1.00 98.06 503 PHE A N 1
ATOM 3793 C CA . PHE A 1 503 ? 13.604 -10.887 -29.675 1.00 98.06 503 PHE A CA 1
ATOM 3794 C C . PHE A 1 503 ? 13.085 -9.677 -28.878 1.00 98.06 503 PHE A C 1
ATOM 3796 O O . PHE A 1 503 ? 13.750 -9.245 -27.936 1.00 98.06 503 PHE A O 1
ATOM 3803 N N . LEU A 1 504 ? 11.929 -9.113 -29.238 1.00 97.81 504 LEU A N 1
ATOM 3804 C CA . LEU A 1 504 ? 11.286 -8.025 -28.492 1.00 97.81 504 LEU A CA 1
ATOM 3805 C C . LEU A 1 504 ? 9.763 -8.168 -28.437 1.00 97.81 504 LEU A C 1
ATOM 3807 O O . LEU A 1 504 ? 9.185 -8.036 -27.362 1.00 97.81 504 LEU A O 1
ATOM 3811 N N . HIS A 1 505 ? 9.125 -8.467 -29.563 1.00 98.50 505 HIS A N 1
ATOM 3812 C CA . HIS A 1 505 ? 7.678 -8.584 -29.660 1.00 98.50 505 HIS A CA 1
ATOM 3813 C C . HIS A 1 505 ? 7.262 -10.058 -29.625 1.00 98.50 505 HIS A C 1
ATOM 3815 O O . HIS A 1 505 ? 7.757 -10.845 -30.442 1.00 98.50 505 HIS A O 1
ATOM 3821 N N . PRO A 1 506 ? 6.363 -10.456 -28.709 1.00 98.19 506 PRO A N 1
ATOM 3822 C CA . PRO A 1 506 ? 5.790 -11.789 -28.743 1.00 98.19 506 PRO A CA 1
ATOM 3823 C C . PRO A 1 506 ? 4.966 -11.986 -30.025 1.00 98.19 506 PRO A C 1
ATOM 3825 O O . PRO A 1 506 ? 4.355 -11.057 -30.551 1.00 98.19 506 PRO A O 1
ATOM 3828 N N . ASN A 1 507 ? 4.969 -13.207 -30.552 1.00 98.31 507 ASN A N 1
ATOM 3829 C CA . ASN A 1 507 ? 3.982 -13.654 -31.537 1.00 98.31 507 ASN A CA 1
ATOM 3830 C C . ASN A 1 507 ? 2.803 -14.342 -30.826 1.00 98.31 507 ASN A C 1
ATOM 3832 O O . ASN A 1 507 ? 2.813 -14.476 -29.608 1.00 98.31 507 ASN A O 1
ATOM 3836 N N . ALA A 1 508 ? 1.841 -14.893 -31.573 1.00 98.44 508 ALA A N 1
ATOM 3837 C CA . ALA A 1 508 ? 0.693 -15.600 -30.996 1.00 98.44 508 ALA A CA 1
ATOM 3838 C C . ALA A 1 508 ? 1.058 -16.705 -29.973 1.00 98.44 508 ALA A C 1
ATOM 3840 O O . ALA A 1 508 ? 0.335 -16.910 -28.998 1.00 98.44 508 ALA A O 1
ATOM 3841 N N . ALA A 1 509 ? 2.178 -17.416 -30.155 1.00 98.50 509 ALA A N 1
ATOM 3842 C CA . ALA A 1 509 ? 2.637 -18.411 -29.183 1.00 98.50 509 ALA A CA 1
ATOM 3843 C C . ALA A 1 509 ? 3.199 -17.748 -27.914 1.00 98.50 509 ALA A C 1
ATOM 3845 O O . ALA A 1 509 ? 2.883 -18.186 -26.808 1.00 98.50 509 ALA A O 1
ATOM 3846 N N . GLY A 1 510 ? 3.981 -16.673 -28.061 1.00 98.44 510 GLY A N 1
ATOM 3847 C CA . GLY A 1 510 ? 4.438 -15.849 -26.938 1.00 98.44 510 GLY A CA 1
ATOM 3848 C C . GLY A 1 510 ? 3.279 -15.204 -26.170 1.00 98.44 510 GLY A C 1
ATOM 3849 O O . GLY A 1 510 ? 3.244 -15.270 -24.944 1.00 98.44 510 GLY A O 1
ATOM 3850 N N . ASP A 1 511 ? 2.285 -14.679 -26.882 1.00 98.69 511 ASP A N 1
ATOM 3851 C CA . ASP A 1 511 ? 1.069 -14.092 -26.315 1.00 98.69 511 ASP A CA 1
ATOM 3852 C C . ASP A 1 511 ? 0.216 -15.123 -25.576 1.00 98.69 511 ASP A C 1
ATOM 3854 O O . ASP A 1 511 ? -0.378 -14.810 -24.548 1.00 98.69 511 ASP A O 1
ATOM 3858 N N . THR A 1 512 ? 0.178 -16.370 -26.055 1.00 98.75 512 THR A N 1
ATOM 3859 C CA . THR A 1 512 ? -0.498 -17.465 -25.343 1.00 98.75 512 THR A CA 1
ATOM 3860 C C . THR A 1 512 ? 0.209 -17.769 -24.022 1.00 98.75 512 THR A C 1
ATOM 3862 O O . THR A 1 512 ? -0.452 -17.867 -22.992 1.00 98.75 512 THR A O 1
ATOM 3865 N N . ILE A 1 513 ? 1.547 -17.843 -24.021 1.00 98.75 513 ILE A N 1
ATOM 3866 C CA . ILE A 1 513 ? 2.340 -18.024 -22.791 1.00 98.75 513 ILE A CA 1
ATOM 3867 C C . ILE A 1 513 ? 2.084 -16.873 -21.814 1.00 98.75 513 ILE A C 1
ATOM 3869 O O . ILE A 1 513 ? 1.862 -17.113 -20.627 1.00 98.75 513 ILE A O 1
ATOM 3873 N N . TRP A 1 514 ? 2.082 -15.633 -22.313 1.00 98.56 514 TRP A N 1
ATOM 3874 C CA . TRP A 1 514 ? 1.756 -14.454 -21.516 1.00 98.56 514 TRP A CA 1
ATOM 3875 C C . TRP A 1 514 ? 0.358 -14.581 -20.899 1.00 98.56 514 TRP A C 1
ATOM 3877 O O . TRP A 1 514 ? 0.206 -14.483 -19.678 1.00 98.56 514 TRP A O 1
ATOM 3887 N N . ALA A 1 515 ? -0.655 -14.836 -21.725 1.00 98.56 515 ALA A N 1
ATOM 3888 C CA . ALA A 1 515 ? -2.039 -14.909 -21.286 1.00 98.56 515 ALA A CA 1
ATOM 3889 C C . ALA A 1 515 ? -2.267 -16.036 -20.270 1.00 98.56 515 ALA A C 1
ATOM 3891 O O . ALA A 1 515 ? -2.920 -15.813 -19.251 1.00 98.56 515 ALA A O 1
ATOM 3892 N N . ASP A 1 516 ? -1.688 -17.218 -20.491 1.00 98.62 516 ASP A N 1
ATOM 3893 C CA . ASP A 1 516 ? -1.766 -18.342 -19.555 1.00 98.62 516 ASP A CA 1
ATOM 3894 C C . ASP A 1 516 ? -1.102 -18.027 -18.213 1.00 98.62 516 ASP A C 1
ATOM 3896 O O . ASP A 1 516 ? -1.675 -18.336 -17.166 1.00 98.62 516 ASP A O 1
ATOM 3900 N N . ALA A 1 517 ? 0.070 -17.384 -18.228 1.00 98.56 517 ALA A N 1
ATOM 3901 C CA . ALA A 1 517 ? 0.808 -17.067 -17.011 1.00 98.56 517 ALA A CA 1
ATOM 3902 C C . ALA A 1 517 ? 0.023 -16.117 -16.094 1.00 98.56 517 ALA A C 1
ATOM 3904 O O . ALA A 1 517 ? -0.018 -16.328 -14.883 1.00 98.56 517 ALA A O 1
ATOM 3905 N N . ILE A 1 518 ? -0.642 -15.100 -16.654 1.00 98.19 518 ILE A N 1
ATOM 3906 C CA . ILE A 1 518 ? -1.361 -14.092 -15.855 1.00 98.19 518 ILE A CA 1
ATOM 3907 C C . ILE A 1 518 ? -2.831 -14.442 -15.603 1.00 98.19 518 ILE A C 1
ATOM 3909 O O . ILE A 1 518 ? -3.475 -13.811 -14.762 1.00 98.19 518 ILE A O 1
ATOM 3913 N N . LYS A 1 519 ? -3.385 -15.437 -16.308 1.00 97.44 519 LYS A N 1
ATOM 3914 C CA . LYS A 1 519 ? -4.805 -15.811 -16.234 1.00 97.44 519 LYS A CA 1
ATOM 3915 C C . LYS A 1 519 ? -5.309 -16.058 -14.806 1.00 97.44 519 LYS A C 1
ATOM 3917 O O . LYS A 1 519 ? -6.357 -15.494 -14.489 1.00 97.44 519 LYS A O 1
ATOM 3922 N N . PRO A 1 520 ? -4.620 -16.822 -13.930 1.00 97.38 520 PRO A N 1
ATOM 3923 C CA . PRO A 1 520 ? -5.102 -17.043 -12.565 1.00 97.38 520 PRO A CA 1
ATOM 3924 C C . PRO A 1 520 ? -5.223 -15.736 -11.773 1.00 97.38 520 PRO A C 1
ATOM 3926 O O . PRO A 1 520 ? -6.211 -15.515 -11.073 1.00 97.38 520 PRO A O 1
ATOM 3929 N N . THR A 1 521 ? -4.246 -14.840 -11.935 1.00 97.25 521 THR A N 1
ATOM 3930 C CA . THR A 1 521 ? -4.236 -13.520 -11.300 1.00 97.25 521 THR A CA 1
ATOM 3931 C C . THR A 1 521 ? -5.366 -12.654 -11.841 1.00 97.25 521 THR A C 1
ATOM 3933 O O . THR A 1 521 ? -6.131 -12.101 -11.058 1.00 97.25 521 THR A O 1
ATOM 3936 N N . ILE A 1 522 ? -5.541 -12.578 -13.165 1.00 96.75 522 ILE A N 1
ATOM 3937 C CA . ILE A 1 522 ? -6.644 -11.816 -13.768 1.00 96.75 522 ILE A CA 1
ATOM 3938 C C . ILE A 1 522 ? -7.996 -12.328 -13.266 1.00 96.75 522 ILE A C 1
ATOM 3940 O O . ILE A 1 522 ? -8.820 -11.516 -12.859 1.00 96.75 522 ILE A O 1
ATOM 3944 N N . GLN A 1 523 ? -8.230 -13.643 -13.247 1.00 95.69 523 GLN A N 1
ATOM 3945 C CA . GLN A 1 523 ? -9.494 -14.217 -12.768 1.00 95.69 523 GLN A CA 1
ATOM 3946 C C . GLN A 1 523 ? -9.777 -13.812 -11.318 1.00 95.69 523 GLN A C 1
ATOM 3948 O O . GLN A 1 523 ? -10.830 -13.236 -11.041 1.00 95.69 523 GLN A O 1
ATOM 3953 N N . ASN A 1 524 ? -8.790 -13.980 -10.433 1.00 95.56 524 ASN A N 1
ATOM 3954 C CA . ASN A 1 524 ? -8.898 -13.575 -9.034 1.00 95.56 524 ASN A CA 1
ATOM 3955 C C . ASN A 1 524 ? -9.218 -12.075 -8.892 1.00 95.56 524 ASN A C 1
ATOM 3957 O O . ASN A 1 524 ? -10.176 -11.696 -8.217 1.00 95.56 524 ASN A O 1
ATOM 3961 N N . LEU A 1 525 ? -8.454 -11.212 -9.566 1.00 94.69 525 LEU A N 1
ATOM 3962 C CA . LEU A 1 525 ? -8.604 -9.761 -9.446 1.00 94.69 525 LEU A CA 1
ATOM 3963 C C . LEU A 1 525 ? -9.919 -9.248 -10.046 1.00 94.69 525 LEU A C 1
ATOM 3965 O O . LEU A 1 525 ? -10.471 -8.267 -9.548 1.00 94.69 525 LEU A O 1
ATOM 3969 N N . MET A 1 526 ? -10.439 -9.929 -11.068 1.00 90.62 526 MET A N 1
ATOM 3970 C CA . MET A 1 526 ? -11.726 -9.633 -11.702 1.00 90.62 526 MET A CA 1
ATOM 3971 C C . MET A 1 526 ? -12.934 -10.186 -10.919 1.00 90.62 526 MET A C 1
ATOM 3973 O O . MET A 1 526 ? -14.071 -9.773 -11.192 1.00 90.62 526 MET A O 1
ATOM 3977 N N . GLY A 1 527 ? -12.691 -11.057 -9.930 1.00 82.06 527 GLY A N 1
ATOM 3978 C CA . GLY A 1 527 ? -13.694 -11.656 -9.046 1.00 82.06 527 GLY A CA 1
ATOM 3979 C C . GLY A 1 527 ? -14.328 -12.946 -9.577 1.00 82.06 527 GLY A C 1
ATOM 3980 O O . GLY A 1 527 ? -15.524 -13.143 -9.364 1.00 82.06 527 GLY A O 1
ATOM 3981 N N . PHE A 1 528 ? -13.557 -13.774 -10.292 1.00 53.56 528 PHE A N 1
ATOM 3982 C CA . PHE A 1 528 ? -13.974 -15.051 -10.890 1.00 53.56 528 PHE A CA 1
ATOM 3983 C C . PHE A 1 528 ? -13.299 -16.266 -10.258 1.00 53.56 528 PHE A C 1
ATOM 3985 O O . PHE A 1 528 ? -12.135 -16.136 -9.810 1.00 53.56 528 PHE A O 1
#

Sequence (528 aa):
MCKKTMLVMCLVVVLSMAMKASAIGCWWFTNAGGDQRWDNLVNWVSTESPITLPSYETSAVYLGVSPTTASVPVIIDGTMDTASFWGLSVGVNTSAEADIVSGGKCGIPGSQMFVGCNEWVGTSNGHGVVNIDGVGSVGYGESWTIASGNVAAANCGSGIVNITNGGQMVLGWWGSFIGTKGTGTVNIINGTMTYWGGGLTIGTGGRIVLYPGTKFDLKGDQTTLVNGLIVQGRITSNSSRCSLVVVYDEDFDWTHVTSTCTCTTFKTADFNHDCYVDFLDFAVFAQEWLTCYDWQNPECECLSSLCAGLETGSHQAITPVARSDSWWQQRHADILSQLATHPPVNLVFIGDSITQSFDPTVWNQYYASYNPLNLGFSGDMTQNVLWRLENGEINGISPKLAVILIGTNNTCPPAGQVYSAEEIADGIMAICCTVRRNLPNTKILILAIFPRGEYPSAERNKNAAASILASQIADSKTIYYMDINSHFLDPNSRLSTSIFPDFLHPNAAGDTIWADAIKPTIQNLMGF